Protein 7YIB (pdb70)

Organism: Enterobacter hormaechei subsp. hoffmannii (strain UCI 50) (NCBI:txid1400155)

Sequence (490 aa):
VLANWHGHDYQARYFWIEASRLKNPQQDFVVEVSYEADGPKAFDDVITRYNPPRRSTGPDRIQADYYQIKFHVTQAASFGFEDLIDPAFIGAETFSILERLKQAKGTEPANSAFHLVTTDRIIDEDPLGEIISNVDGSIRLDKLFDGTTDRSRKGKVRKLWRQHLKLSTDQELEQVLSGFHIQQSQPTLEAREKVNTCFQIIGLITCETSSDFRFDGAARALRSQERYRFTREQFTALCEEENWIRSEAPESFRNVALRSFSDGPLDIDALPEHTLSLLSLFEGRFPSPGIEWNDVIKPQVETFLTGIRQTERKVRLYLNTHSSIALAGKCLGHKSGVEIELVQKGRGDSIWSENESQDEPDAVIETETVGTGSDVAVVLSITRNALPKARAYILENQPDIGRIIHVTPANGHGQRSVKNGSHAVAIAEQVSDVVDADLPVEASLHIFSAAPNAVNFYLGQHTDFLGTCVFYEFDFQRQRDGSYLPSFKV

Structure (mmCIF, N/CA/C/O backbone):
data_7YIB
#
_entry.id   7YIB
#
_cell.length_a   150.958
_cell.length_b   70.947
_cell.length_c   56.468
_cell.angle_alpha   90.000
_cell.angle_beta   90.000
_cell.angle_gamma   90.000
#
_symmetry.space_group_name_H-M   'P 21 21 2'
#
loop_
_entity.id
_entity.type
_entity.pdbx_description
1 polymer 'CD-NTase-associated protein 4'
2 non-polymer 'CHLORIDE ION'
3 water water
#
loop_
_atom_site.group_PDB
_atom_site.id
_atom_site.type_symbol
_atom_site.label_atom_id
_atom_site.label_alt_id
_atom_site.label_comp_id
_atom_site.label_asym_id
_atom_site.label_entity_id
_atom_site.label_seq_id
_atom_site.pdbx_PDB_ins_code
_atom_site.Cartn_x
_atom_site.Cartn_y
_atom_site.Cartn_z
_atom_site.occupancy
_atom_site.B_iso_or_equiv
_atom_site.auth_seq_id
_atom_site.auth_comp_id
_atom_site.auth_asym_id
_atom_site.auth_atom_id
_atom_site.pdbx_PDB_model_num
ATOM 1 N N . VAL A 1 6 ? 58.36922 25.95248 -15.61692 1.000 144.57404 5 VAL A N 1
ATOM 2 C CA . VAL A 1 6 ? 58.77460 24.74412 -14.91054 1.000 143.12289 5 VAL A CA 1
ATOM 3 C C . VAL A 1 6 ? 60.07962 24.97147 -14.15517 1.000 134.38974 5 VAL A C 1
ATOM 4 O O . VAL A 1 6 ? 61.16516 24.91708 -14.73497 1.000 136.52351 5 VAL A O 1
ATOM 8 N N . LEU A 1 7 ? 59.96366 25.23022 -12.85789 1.000 122.47553 6 LEU A N 1
ATOM 9 C CA . LEU A 1 7 ? 61.10892 25.46087 -11.99148 1.000 109.13168 6 LEU A CA 1
ATOM 10 C C . LEU A 1 7 ? 61.42064 24.21740 -11.16427 1.000 97.22596 6 LEU A C 1
ATOM 11 O O . LEU A 1 7 ? 60.67780 23.23303 -11.16014 1.000 98.03748 6 LEU A O 1
ATOM 16 N N . ALA A 1 8 ? 62.54481 24.27794 -10.45410 1.000 84.99355 7 ALA A N 1
ATOM 17 C CA . ALA A 1 8 ? 62.96738 23.17889 -9.59743 1.000 76.28840 7 ALA A CA 1
ATOM 18 C C . ALA A 1 8 ? 62.15631 23.18195 -8.30750 1.000 78.82631 7 ALA A C 1
ATOM 19 O O . ALA A 1 8 ? 62.03677 24.21454 -7.64018 1.000 81.08779 7 ALA A O 1
ATOM 21 N N . ASN A 1 9 ? 61.60224 22.02414 -7.95918 1.000 73.03267 8 ASN A N 1
ATOM 22 C CA . ASN A 1 9 ? 60.79629 21.90109 -6.75559 1.000 69.30850 8 ASN A CA 1
ATOM 23 C C . ASN A 1 9 ? 61.67371 21.89227 -5.50765 1.000 62.48641 8 ASN A C 1
ATOM 24 O O . ASN A 1 9 ? 62.87464 21.61180 -5.55612 1.000 55.93007 8 ASN A O 1
ATOM 29 N N . TRP A 1 10 ? 61.05224 22.20629 -4.37456 1.000 57.81451 9 TRP A N 1
ATOM 30 C CA . TRP A 1 10 ? 61.68529 21.94154 -3.09289 1.000 57.39526 9 TRP A CA 1
ATOM 31 C C . TRP A 1 10 ? 61.76516 20.43417 -2.88434 1.000 54.67253 9 TRP A C 1
ATOM 32 O O . TRP A 1 10 ? 60.96249 19.67069 -3.42854 1.000 55.19139 9 TRP A O 1
ATOM 43 N N . HIS A 1 11 ? 62.75375 19.99887 -2.09879 1.000 55.96571 10 HIS A N 1
ATOM 44 C CA . HIS A 1 11 ? 62.88390 18.56781 -1.83908 1.000 55.11921 10 HIS A CA 1
ATOM 45 C C . HIS A 1 11 ? 61.65401 18.01965 -1.12643 1.000 51.23992 10 HIS A C 1
ATOM 46 O O . HIS A 1 11 ? 61.31258 16.84395 -1.29676 1.000 51.52577 10 HIS A O 1
ATOM 53 N N . GLY A 1 12 ? 60.97404 18.85202 -0.33795 1.000 49.79632 11 GLY A N 1
ATOM 54 C CA . GLY A 1 12 ? 59.69892 18.51032 0.25273 1.000 48.45278 11 GLY A CA 1
ATOM 55 C C . GLY A 1 12 ? 58.49606 18.91066 -0.56905 1.000 52.76958 11 GLY A C 1
ATOM 56 O O . GLY A 1 12 ? 57.36027 18.60047 -0.19053 1.000 44.97093 11 GLY A O 1
ATOM 57 N N . HIS A 1 13 ? 58.72077 19.59689 -1.68424 1.000 48.20293 12 HIS A N 1
ATOM 58 C CA . HIS A 1 13 ? 57.70273 19.90483 -2.69582 1.000 52.52665 12 HIS A CA 1
ATOM 59 C C . HIS A 1 13 ? 56.60789 20.77701 -2.06303 1.000 47.65970 12 HIS A C 1
ATOM 60 O O . HIS A 1 13 ? 56.87704 21.59417 -1.16789 1.000 47.70504 12 HIS A O 1
ATOM 67 N N . ASP A 1 14 ? 55.36468 20.60298 -2.52222 1.000 52.11432 13 ASP A N 1
ATOM 68 C CA . ASP A 1 14 ? 54.29636 21.52181 -2.14856 1.000 50.84260 13 ASP A CA 1
ATOM 69 C C . ASP A 1 14 ? 53.93703 21.41437 -0.67442 1.000 48.56692 13 ASP A C 1
ATOM 70 O O . ASP A 1 14 ? 53.53826 22.41343 -0.06868 1.000 50.07547 13 ASP A O 1
ATOM 75 N N . TYR A 1 15 ? 54.07240 20.23005 -0.07524 1.000 42.30818 14 TYR A N 1
ATOM 76 C CA . TYR A 1 15 ? 53.76034 20.10055 1.34481 1.000 42.06523 14 TYR A CA 1
ATOM 77 C C . TYR A 1 15 ? 54.69861 20.95898 2.18519 1.000 38.18165 14 TYR A C 1
ATOM 78 O O . TYR A 1 15 ? 54.25701 21.71665 3.06101 1.000 35.73096 14 TYR A O 1
ATOM 87 N N . GLN A 1 16 ? 56.00405 20.86122 1.91951 1.000 35.30890 15 GLN A N 1
ATOM 88 C CA . GLN A 1 16 ? 56.96884 21.69969 2.62412 1.000 39.71800 15 GLN A CA 1
ATOM 89 C C . GLN A 1 16 ? 56.73239 23.17934 2.33581 1.000 38.96804 15 GLN A C 1
ATOM 90 O O . GLN A 1 16 ? 56.82124 24.01753 3.24368 1.000 39.21447 15 GLN A O 1
ATOM 96 N N . ALA A 1 17 ? 56.42151 23.52213 1.08027 1.000 37.43738 16 ALA A N 1
ATOM 97 C CA . ALA A 1 17 ? 56.19255 24.92789 0.74960 1.000 42.14887 16 ALA A CA 1
ATOM 98 C C . ALA A 1 17 ? 54.99669 25.49378 1.51117 1.000 41.14549 16 ALA A C 1
ATOM 99 O O . ALA A 1 17 ? 55.03689 26.63242 1.99763 1.000 37.35277 16 ALA A O 1
ATOM 101 N N . ARG A 1 18 ? 53.93030 24.70444 1.64386 1.000 38.85560 17 ARG A N 1
ATOM 102 C CA . ARG A 1 18 ? 52.73971 25.17403 2.34441 1.000 39.40477 17 ARG A CA 1
ATOM 103 C C . ARG A 1 18 ? 52.98031 25.26225 3.84525 1.000 36.20451 17 ARG A C 1
ATOM 104 O O . ARG A 1 18 ? 52.49004 26.18973 4.50510 1.000 37.34351 17 ARG A O 1
ATOM 112 N N . TYR A 1 19 ? 53.73156 24.30819 4.40394 1.000 34.63797 18 TYR A N 1
ATOM 113 C CA . TYR A 1 19 ? 54.14678 24.43859 5.79706 1.000 34.08881 18 TYR A CA 1
ATOM 114 C C . TYR A 1 19 ? 54.90637 25.74357 6.01359 1.000 32.07520 18 TYR A C 1
ATOM 115 O O . TYR A 1 19 ? 54.64861 26.47911 6.98234 1.000 31.26763 18 TYR A O 1
ATOM 124 N N . PHE A 1 20 ? 55.83224 26.05870 5.10171 1.000 33.53904 19 PHE A N 1
ATOM 125 C CA . PHE A 1 20 ? 56.58081 27.30525 5.21715 1.000 36.80634 19 PHE A CA 1
ATOM 126 C C . PHE A 1 20 ? 55.66560 28.51736 5.14031 1.000 33.27413 19 PHE A C 1
ATOM 127 O O . PHE A 1 20 ? 55.85885 29.48513 5.87946 1.000 38.65902 19 PHE A O 1
ATOM 135 N N . TRP A 1 21 ? 54.70283 28.51442 4.21519 1.000 31.91402 20 TRP A N 1
ATOM 136 C CA . TRP A 1 21 ? 53.82632 29.67852 4.09781 1.000 33.20487 20 TRP A CA 1
ATOM 137 C C . TRP A 1 21 ? 52.99551 29.86481 5.35800 1.000 36.06381 20 TRP A C 1
ATOM 138 O O . TRP A 1 21 ? 52.77862 30.99755 5.81085 1.000 37.72443 20 TRP A O 1
ATOM 149 N N . ILE A 1 22 ? 52.52493 28.76193 5.94200 1.000 34.20426 21 ILE A N 1
ATOM 150 C CA . ILE A 1 22 ? 51.75675 28.86092 7.17816 1.000 34.06262 21 ILE A CA 1
ATOM 151 C C . ILE A 1 22 ? 52.61106 29.46417 8.28087 1.000 37.55676 21 ILE A C 1
ATOM 152 O O . ILE A 1 22 ? 52.15266 30.32574 9.04070 1.000 37.99972 21 ILE A O 1
ATOM 157 N N . GLU A 1 23 ? 53.86848 29.02863 8.38371 1.000 35.70565 22 GLU A N 1
ATOM 158 C CA . GLU A 1 23 ? 54.74796 29.59726 9.40230 1.000 35.64351 22 GLU A CA 1
ATOM 159 C C . GLU A 1 23 ? 55.09166 31.05620 9.10857 1.000 35.23072 22 GLU A C 1
ATOM 160 O O . GLU A 1 23 ? 55.16950 31.87767 10.02986 1.000 33.51178 22 GLU A O 1
ATOM 166 N N . ALA A 1 24 ? 55.30898 31.39686 7.83698 1.000 35.68074 23 ALA A N 1
ATOM 167 C CA . ALA A 1 24 ? 55.72648 32.74981 7.48406 1.000 35.38360 23 ALA A CA 1
ATOM 168 C C . ALA A 1 24 ? 54.59740 33.75438 7.64436 1.000 37.73157 23 ALA A C 1
ATOM 169 O O . ALA A 1 24 ? 54.86063 34.94747 7.82784 1.000 37.57285 23 ALA A O 1
ATOM 171 N N . SER A 1 25 ? 53.34194 33.30318 7.55755 1.000 30.99932 24 SER A N 1
ATOM 172 C CA . SER A 1 25 ? 52.22814 34.21976 7.77851 1.000 38.53728 24 SER A CA 1
ATOM 173 C C . SER A 1 25 ? 52.29809 34.85065 9.16402 1.000 42.34026 24 SER A C 1
ATOM 174 O O . SER A 1 25 ? 51.80169 35.96577 9.36423 1.000 46.58483 24 SER A O 1
ATOM 177 N N . ARG A 1 26 ? 52.90864 34.15672 10.13068 1.000 36.57510 25 ARG A N 1
ATOM 178 C CA . ARG A 1 26 ? 53.07278 34.72277 11.46591 1.000 34.42375 25 ARG A CA 1
ATOM 179 C C . ARG A 1 26 ? 53.90748 35.99664 11.44849 1.000 42.08571 25 ARG A C 1
ATOM 180 O O . ARG A 1 26 ? 53.77331 36.82513 12.35632 1.000 40.40285 25 ARG A O 1
ATOM 188 N N . LEU A 1 27 ? 54.76953 36.16491 10.44007 1.000 36.54102 26 LEU A N 1
ATOM 189 C CA . LEU A 1 27 ? 55.61244 37.35090 10.34470 1.000 34.52455 26 LEU A CA 1
ATOM 190 C C . LEU A 1 27 ? 54.81364 38.62243 10.09016 1.000 41.12185 26 LEU A C 1
ATOM 191 O O . LEU A 1 27 ? 55.32608 39.71692 10.34581 1.000 39.10595 26 LEU A O 1
ATOM 196 N N . LYS A 1 28 ? 53.58074 38.51025 9.58806 1.000 42.47810 27 LYS A N 1
ATOM 197 C CA . LYS A 1 28 ? 52.71181 39.66661 9.38899 1.000 43.23632 27 LYS A CA 1
ATOM 198 C C . LYS A 1 28 ? 51.45619 39.58120 10.25144 1.000 43.75143 27 LYS A C 1
ATOM 199 O O . LYS A 1 28 ? 50.45922 40.25008 9.96536 1.000 45.06812 27 LYS A O 1
ATOM 205 N N . ASN A 1 29 ? 51.48595 38.76407 11.30334 1.000 43.88092 28 ASN A N 1
ATOM 206 C CA . ASN A 1 29 ? 50.37069 38.65233 12.23053 1.000 40.40298 28 ASN A CA 1
ATOM 207 C C . ASN A 1 29 ? 50.62279 39.56357 13.41938 1.000 43.48106 28 ASN A C 1
ATOM 208 O O . ASN A 1 29 ? 51.58627 39.33260 14.16688 1.000 46.66602 28 ASN A O 1
ATOM 213 N N . PRO A 1 30 ? 49.80908 40.59979 13.63414 1.000 46.85634 29 PRO A N 1
ATOM 214 C CA . PRO A 1 30 ? 50.05845 41.50369 14.76845 1.000 50.00450 29 PRO A CA 1
ATOM 215 C C . PRO A 1 30 ? 49.93702 40.83445 16.12446 1.000 52.64727 29 PRO A C 1
ATOM 216 O O . PRO A 1 30 ? 50.52788 41.32660 17.09279 1.000 54.27114 29 PRO A O 1
ATOM 220 N N . GLN A 1 31 ? 49.20008 39.73206 16.23207 1.000 48.75208 30 GLN A N 1
ATOM 221 C CA . GLN A 1 31 ? 49.02141 39.04724 17.50360 1.000 45.56236 30 GLN A CA 1
ATOM 222 C C . GLN A 1 31 ? 50.07587 37.97420 17.74242 1.000 49.65062 30 GLN A C 1
ATOM 223 O O . GLN A 1 31 ? 49.98227 37.23590 18.72793 1.000 53.73409 30 GLN A O 1
ATOM 229 N N . GLN A 1 32 ? 51.06978 37.87443 16.86331 1.000 44.53330 31 GLN A N 1
ATOM 230 C CA . GLN A 1 32 ? 52.23423 37.01497 17.06012 1.000 44.64402 31 GLN A CA 1
ATOM 231 C C . GLN A 1 32 ? 53.49979 37.77992 16.68364 1.000 45.05519 31 GLN A C 1
ATOM 232 O O . GLN A 1 32 ? 54.30912 37.33723 15.86723 1.000 41.02012 31 GLN A O 1
ATOM 238 N N . ASP A 1 33 ? 53.68054 38.95195 17.29608 1.000 38.19486 32 ASP A N 1
ATOM 239 C CA . ASP A 1 33 ? 54.80195 39.82557 16.97169 1.000 39.49639 32 ASP A CA 1
ATOM 240 C C . ASP A 1 33 ? 56.13838 39.27841 17.45155 1.000 42.06109 32 ASP A C 1
ATOM 241 O O . ASP A 1 33 ? 57.18202 39.78451 17.02708 1.000 48.31250 32 ASP A O 1
ATOM 246 N N . PHE A 1 34 ? 56.13400 38.26848 18.32075 1.000 43.41303 33 PHE A N 1
ATOM 247 C CA . PHE A 1 34 ? 57.36599 37.66400 18.80712 1.000 40.55374 33 PHE A CA 1
ATOM 248 C C . PHE A 1 34 ? 57.99585 36.70269 17.80798 1.000 44.26097 33 PHE A C 1
ATOM 249 O O . PHE A 1 34 ? 59.11435 36.23841 18.04595 1.000 41.31926 33 PHE A O 1
ATOM 257 N N . VAL A 1 35 ? 57.31619 36.39215 16.70763 1.000 39.32130 34 VAL A N 1
ATOM 258 C CA . VAL A 1 35 ? 57.90156 35.58534 15.64103 1.000 40.52133 34 VAL A CA 1
ATOM 259 C C . VAL A 1 35 ? 58.75725 36.51797 14.79142 1.000 41.80047 34 VAL A C 1
ATOM 260 O O . VAL A 1 35 ? 58.23341 37.40572 14.11597 1.000 39.72039 34 VAL A O 1
ATOM 264 N N . VAL A 1 36 ? 60.07424 36.32120 14.81887 1.000 40.55390 35 VAL A N 1
ATOM 265 C CA . VAL A 1 36 ? 60.99323 37.28817 14.23388 1.000 45.14601 35 VAL A CA 1
ATOM 266 C C . VAL A 1 36 ? 61.64661 36.80303 12.94729 1.000 39.82252 35 VAL A C 1
ATOM 267 O O . VAL A 1 36 ? 62.15075 37.63906 12.18129 1.000 44.98834 35 VAL A O 1
ATOM 271 N N . GLU A 1 37 ? 61.65444 35.50138 12.67440 1.000 36.40711 36 GLU A N 1
ATOM 272 C CA . GLU A 1 37 ? 62.23948 35.02626 11.43007 1.000 40.60872 36 GLU A CA 1
ATOM 273 C C . GLU A 1 37 ? 61.70503 33.64078 11.11200 1.000 40.25447 36 GLU A C 1
ATOM 274 O O . GLU A 1 37 ? 61.50529 32.82205 12.01285 1.000 43.08786 36 GLU A O 1
ATOM 280 N N . VAL A 1 38 ? 61.47710 33.39305 9.82576 1.000 38.93903 37 VAL A N 1
ATOM 281 C CA . VAL A 1 38 ? 61.09516 32.07576 9.33165 1.000 34.69844 37 VAL A CA 1
ATOM 282 C C . VAL A 1 38 ? 61.95622 31.75691 8.11825 1.000 39.37841 37 VAL A C 1
ATOM 283 O O . VAL A 1 38 ? 62.14765 32.60648 7.24153 1.000 42.87467 37 VAL A O 1
ATOM 287 N N . SER A 1 39 ? 62.48151 30.53461 8.06917 1.000 37.38032 38 SER A N 1
ATOM 288 C CA . SER A 1 39 ? 63.36117 30.12518 6.98558 1.000 43.20917 38 SER A CA 1
ATOM 289 C C . SER A 1 39 ? 63.00165 28.71738 6.53571 1.000 41.07862 38 SER A C 1
ATOM 290 O O . SER A 1 39 ? 62.31925 27.96943 7.23985 1.000 42.92823 38 SER A O 1
ATOM 293 N N . TYR A 1 40 ? 63.47605 28.36396 5.34406 1.000 43.41515 39 TYR A N 1
ATOM 294 C CA . TYR A 1 40 ? 63.27706 27.03155 4.79655 1.000 42.31859 39 TYR A CA 1
ATOM 295 C C . TYR A 1 40 ? 64.56739 26.56525 4.14167 1.000 44.75302 39 TYR A C 1
ATOM 296 O O . TYR A 1 40 ? 65.40148 27.37142 3.72319 1.000 47.97591 39 TYR A O 1
ATOM 305 N N . GLU A 1 41 ? 64.71671 25.24591 4.05262 1.000 43.90507 40 GLU A N 1
ATOM 306 C CA . GLU A 1 41 ? 65.84427 24.60783 3.37583 1.000 45.56485 40 GLU A CA 1
ATOM 307 C C . GLU A 1 41 ? 65.27768 23.70949 2.27878 1.000 47.26366 40 GLU A C 1
ATOM 308 O O . GLU A 1 41 ? 64.80339 22.60261 2.55482 1.000 49.10793 40 GLU A O 1
ATOM 314 N N . ALA A 1 42 ? 65.32161 24.18600 1.03522 1.000 45.43927 41 ALA A N 1
ATOM 315 C CA . ALA A 1 42 ? 64.76883 23.44450 -0.08994 1.000 51.54349 41 ALA A CA 1
ATOM 316 C C . ALA A 1 42 ? 65.74989 22.44765 -0.69092 1.000 50.91646 41 ALA A C 1
ATOM 317 O O . ALA A 1 42 ? 65.34247 21.62552 -1.51881 1.000 52.41543 41 ALA A O 1
ATOM 319 N N . ASP A 1 43 ? 67.01752 22.49135 -0.29461 1.000 53.36168 42 ASP A N 1
ATOM 320 C CA . ASP A 1 43 ? 68.02864 21.56097 -0.78373 1.000 65.14168 42 ASP A CA 1
ATOM 321 C C . ASP A 1 43 ? 68.38895 20.58801 0.33440 1.000 65.00231 42 ASP A C 1
ATOM 322 O O . ASP A 1 43 ? 69.47179 20.64231 0.92006 1.000 68.08012 42 ASP A O 1
ATOM 327 N N . GLY A 1 44 ? 67.46417 19.67898 0.62403 1.000 60.24272 43 GLY A N 1
ATOM 328 C CA . GLY A 1 44 ? 67.64742 18.75352 1.71292 1.000 58.15482 43 GLY A CA 1
ATOM 329 C C . GLY A 1 44 ? 67.32985 17.31770 1.34999 1.000 55.85494 43 GLY A C 1
ATOM 330 O O . GLY A 1 44 ? 67.35563 16.92597 0.17882 1.000 57.60137 43 GLY A O 1
ATOM 331 N N . PRO A 1 45 ? 67.01700 16.49455 2.36478 1.000 58.97461 44 PRO A N 1
ATOM 332 C CA . PRO A 1 45 ? 66.90267 16.92166 3.76557 1.000 51.78884 44 PRO A CA 1
ATOM 333 C C . PRO A 1 45 ? 68.25665 17.11604 4.44626 1.000 49.11870 44 PRO A C 1
ATOM 334 O O . PRO A 1 45 ? 69.20963 16.40718 4.12230 1.000 51.88095 44 PRO A O 1
ATOM 338 N N . LYS A 1 46 ? 68.33604 18.06728 5.36414 1.000 43.96337 45 LYS A N 1
ATOM 339 C CA . LYS A 1 46 ? 69.49429 18.22565 6.23880 1.000 51.72735 45 LYS A CA 1
ATOM 340 C C . LYS A 1 46 ? 69.07936 17.86458 7.66587 1.000 59.26775 45 LYS A C 1
ATOM 341 O O . LYS A 1 46 ? 68.45628 16.81339 7.85101 1.000 59.00915 45 LYS A O 1
ATOM 347 N N . ALA A 1 47 ? 69.38410 18.68326 8.66747 1.000 53.62719 46 ALA A N 1
ATOM 348 C CA . ALA A 1 47 ? 69.15422 18.36274 10.07512 1.000 47.74984 46 ALA A CA 1
ATOM 349 C C . ALA A 1 47 ? 68.10545 19.32782 10.62555 1.000 44.82628 46 ALA A C 1
ATOM 350 O O . ALA A 1 47 ? 68.43790 20.39007 11.15074 1.000 46.33281 46 ALA A O 1
ATOM 352 N N . PHE A 1 48 ? 66.83428 18.93944 10.50788 1.000 37.93964 47 PHE A N 1
ATOM 353 C CA . PHE A 1 48 ? 65.72086 19.65549 11.13583 1.000 31.99772 47 PHE A CA 1
ATOM 354 C C . PHE A 1 48 ? 65.69264 21.13534 10.75351 1.000 41.35223 47 PHE A C 1
ATOM 355 O O . PHE A 1 48 ? 65.46338 22.00937 11.59078 1.000 39.36229 47 PHE A O 1
ATOM 363 N N . ASP A 1 49 ? 65.93383 21.42886 9.47282 1.000 37.16181 48 ASP A N 1
ATOM 364 C CA . ASP A 1 49 ? 65.88337 22.80891 8.99936 1.000 39.09502 48 ASP A CA 1
ATOM 365 C C . ASP A 1 49 ? 64.95246 22.97710 7.80234 1.000 37.44987 48 ASP A C 1
ATOM 366 O O . ASP A 1 49 ? 65.02761 24.00002 7.11528 1.000 43.71450 48 ASP A O 1
ATOM 371 N N . ASP A 1 50 ? 64.09028 21.99072 7.53062 1.000 39.40155 49 ASP A N 1
ATOM 372 C CA . ASP A 1 50 ? 63.11004 22.12697 6.45590 1.000 42.56251 49 ASP A CA 1
ATOM 373 C C . ASP A 1 50 ? 62.32218 23.42115 6.60674 1.000 38.74989 49 ASP A C 1
ATOM 374 O O . ASP A 1 50 ? 62.13255 24.16664 5.64058 1.000 34.37034 49 ASP A O 1
ATOM 379 N N . VAL A 1 51 ? 61.84106 23.68887 7.81693 1.000 40.94370 50 VAL A N 1
ATOM 380 C CA . VAL A 1 51 ? 61.32246 24.99282 8.20817 1.000 33.07460 50 VAL A CA 1
ATOM 381 C C . VAL A 1 51 ? 61.88185 25.29939 9.59012 1.000 37.79230 50 VAL A C 1
ATOM 382 O O . VAL A 1 51 ? 62.00613 24.40497 10.43210 1.000 35.88021 50 VAL A O 1
ATOM 386 N N . ILE A 1 52 ? 62.25201 26.55420 9.81894 1.000 32.37998 51 ILE A N 1
ATOM 387 C CA . ILE A 1 52 ? 62.67018 27.01377 11.13639 1.000 33.29050 51 ILE A CA 1
ATOM 388 C C . ILE A 1 52 ? 61.89234 28.27716 11.46187 1.000 34.71150 51 ILE A C 1
ATOM 389 O O . ILE A 1 52 ? 61.86159 29.21462 10.65750 1.000 36.97122 51 ILE A O 1
ATOM 394 N N . THR A 1 53 ? 61.26370 28.30155 12.63210 1.000 33.85796 52 THR A N 1
ATOM 395 C CA . THR A 1 53 ? 60.57169 29.48579 13.12202 1.000 38.93049 52 THR A CA 1
ATOM 396 C C . THR A 1 53 ? 61.28564 29.97642 14.37241 1.000 37.15784 52 THR A C 1
ATOM 397 O O . THR A 1 53 ? 61.39488 29.23639 15.35481 1.000 37.07706 52 THR A O 1
ATOM 401 N N . ARG A 1 54 ? 61.75779 31.22076 14.33812 1.000 34.71872 53 ARG A N 1
ATOM 402 C CA . ARG A 1 54 ? 62.52753 31.80466 15.42793 1.000 33.75976 53 ARG A CA 1
ATOM 403 C C . ARG A 1 54 ? 61.70914 32.86948 16.14848 1.000 37.16397 53 ARG A C 1
ATOM 404 O O . ARG A 1 54 ? 60.95304 33.62161 15.52292 1.000 35.34441 53 ARG A O 1
ATOM 412 N N . TYR A 1 55 ? 61.88309 32.94163 17.46605 1.000 38.19749 54 TYR A N 1
ATOM 413 C CA . TYR A 1 55 ? 61.08765 33.80651 18.32537 1.000 39.26293 54 TYR A CA 1
ATOM 414 C C . TYR A 1 55 ? 61.97324 34.78560 19.08340 1.000 44.27553 54 TYR A C 1
ATOM 415 O O . TYR A 1 55 ? 63.05414 34.42349 19.55799 1.000 48.52372 54 TYR A O 1
ATOM 424 N N . ASN A 1 56 ? 61.50625 36.02893 19.19162 1.000 45.08329 55 ASN A N 1
ATOM 425 C CA . ASN A 1 56 ? 62.12679 37.02520 20.05537 1.000 51.91649 55 ASN A CA 1
ATOM 426 C C . ASN A 1 56 ? 61.06428 38.00795 20.53783 1.000 49.67847 55 ASN A C 1
ATOM 427 O O . ASN A 1 56 ? 60.53518 38.78842 19.73586 1.000 54.65080 55 ASN A O 1
ATOM 432 N N . PRO A 1 57 ? 60.70502 37.99787 21.83446 1.000 49.99424 56 PRO A N 1
ATOM 433 C CA . PRO A 1 57 ? 61.25180 37.15354 22.90656 1.000 44.98125 56 PRO A CA 1
ATOM 434 C C . PRO A 1 57 ? 60.95650 35.66764 22.69713 1.000 47.18304 56 PRO A C 1
ATOM 435 O O . PRO A 1 57 ? 60.00458 35.34303 21.98606 1.000 42.74201 56 PRO A O 1
ATOM 439 N N . PRO A 1 58 ? 61.77701 34.79242 23.27905 1.000 45.70871 57 PRO A N 1
ATOM 440 C CA . PRO A 1 58 ? 61.52557 33.35197 23.15342 1.000 38.06808 57 PRO A CA 1
ATOM 441 C C . PRO A 1 58 ? 60.09526 33.01616 23.55247 1.000 42.66734 57 PRO A C 1
ATOM 442 O O . PRO A 1 58 ? 59.52520 33.62682 24.45898 1.000 41.48808 57 PRO A O 1
ATOM 446 N N . ARG A 1 59 ? 59.50478 32.05185 22.85064 1.000 41.52863 58 ARG A N 1
ATOM 447 C CA . ARG A 1 59 ? 58.08145 31.79215 23.01453 1.000 46.55142 58 ARG A CA 1
ATOM 448 C C . ARG A 1 59 ? 57.79753 31.07936 24.33069 1.000 52.57270 58 ARG A C 1
ATOM 449 O O . ARG A 1 59 ? 58.64485 30.36787 24.88008 1.000 50.88058 58 ARG A O 1
ATOM 457 N N . ARG A 1 60 ? 56.58768 31.29806 24.84065 1.000 47.72514 59 ARG A N 1
ATOM 458 C CA . ARG A 1 60 ? 56.11708 30.57809 26.01415 1.000 49.86678 59 ARG A CA 1
ATOM 459 C C . ARG A 1 60 ? 56.16875 29.07590 25.76528 1.000 46.10824 59 ARG A C 1
ATOM 460 O O . ARG A 1 60 ? 56.00010 28.60294 24.63848 1.000 45.03500 59 ARG A O 1
ATOM 468 N N . SER A 1 61 ? 56.40341 28.31959 26.83313 1.000 48.34667 60 SER A N 1
ATOM 469 C CA . SER A 1 61 ? 56.56622 26.88018 26.70803 1.000 53.15768 60 SER A CA 1
ATOM 470 C C . SER A 1 61 ? 56.01473 26.19541 27.94739 1.000 60.67992 60 SER A C 1
ATOM 471 O O . SER A 1 61 ? 55.99682 26.77116 29.03850 1.000 67.43458 60 SER A O 1
ATOM 474 N N . THR A 1 62 ? 55.56093 24.95399 27.76223 1.000 64.65942 61 THR A N 1
ATOM 475 C CA . THR A 1 62 ? 55.13851 24.14449 28.89870 1.000 72.29300 61 THR A CA 1
ATOM 476 C C . THR A 1 62 ? 56.32413 23.75255 29.77001 1.000 71.24618 61 THR A C 1
ATOM 477 O O . THR A 1 62 ? 56.15936 23.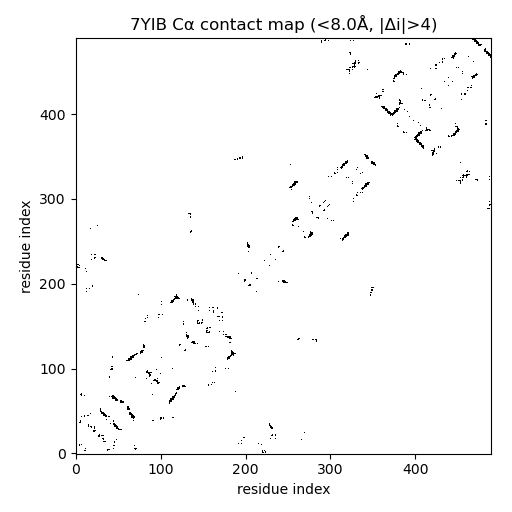51260 30.97190 1.000 72.54763 61 THR A O 1
ATOM 481 N N . GLY A 1 63 ? 57.51821 23.68696 29.18680 1.000 68.23176 62 GLY A N 1
ATOM 482 C CA . GLY A 1 63 ? 58.70554 23.30593 29.91010 1.000 63.31249 62 GLY A CA 1
ATOM 483 C C . GLY A 1 63 ? 59.25077 24.42809 30.76811 1.000 68.82581 62 GLY A C 1
ATOM 484 O O . GLY A 1 63 ? 58.60038 25.45609 30.98496 1.000 66.15817 62 GLY A O 1
ATOM 485 N N . PRO A 1 64 ? 60.47393 24.24741 31.27494 1.000 81.49666 63 PRO A N 1
ATOM 486 C CA . PRO A 1 64 ? 61.04651 25.25033 32.18334 1.000 84.80138 63 PRO A CA 1
ATOM 487 C C . PRO A 1 64 ? 61.66828 26.44598 31.48331 1.000 87.47480 63 PRO A C 1
ATOM 488 O O . PRO A 1 64 ? 61.85455 27.48513 32.13085 1.000 94.32355 63 PRO A O 1
ATOM 492 N N . ASP A 1 65 ? 61.99710 26.34076 30.19841 1.000 84.06725 64 ASP A N 1
ATOM 493 C CA . ASP A 1 65 ? 62.71610 27.38588 29.48501 1.000 77.96259 64 ASP A CA 1
ATOM 494 C C . ASP A 1 65 ? 61.91128 27.87135 28.28791 1.000 64.51720 64 ASP A C 1
ATOM 495 O O . ASP A 1 65 ? 61.29802 27.07167 27.57362 1.000 58.11147 64 ASP A O 1
ATOM 500 N N . ARG A 1 66 ? 61.91376 29.18573 28.07697 1.000 58.71026 65 ARG A N 1
ATOM 501 C CA . ARG A 1 66 ? 61.29157 29.75056 26.88837 1.000 47.41579 65 ARG A CA 1
ATOM 502 C C . ARG A 1 66 ? 62.08752 29.36519 25.64647 1.000 44.65485 65 ARG A C 1
ATOM 503 O O . ARG A 1 66 ? 63.32134 29.32714 25.66509 1.000 50.64556 65 ARG A O 1
ATOM 511 N N . ILE A 1 67 ? 61.37078 29.08580 24.56035 1.000 43.97177 66 ILE A N 1
ATOM 512 C CA . ILE A 1 67 ? 61.93566 28.44904 23.37456 1.000 43.00911 66 ILE A CA 1
ATOM 513 C C . ILE A 1 67 ? 62.28301 29.50830 22.33830 1.000 44.54373 66 ILE A C 1
ATOM 514 O O . ILE A 1 67 ? 61.42533 30.30886 21.94241 1.000 38.48692 66 ILE A O 1
ATOM 519 N N . GLN A 1 68 ? 63.54066 29.50674 21.88766 1.000 39.51238 67 GLN A N 1
ATOM 520 C CA . GLN A 1 68 ? 63.98364 30.49200 20.90943 1.000 42.93625 67 GLN A CA 1
ATOM 521 C C . GLN A 1 68 ? 63.67914 30.08059 19.47489 1.000 40.32183 67 GLN A C 1
ATOM 522 O O . GLN A 1 68 ? 63.69452 30.94244 18.58929 1.000 40.91819 67 GLN A O 1
ATOM 528 N N . ALA A 1 69 ? 63.38733 28.80389 19.22344 1.000 32.21794 68 ALA A N 1
ATOM 529 C CA . ALA A 1 69 ? 63.08182 28.38770 17.86085 1.000 29.96110 68 ALA A CA 1
ATOM 530 C C . ALA A 1 69 ? 62.48915 26.98508 17.84141 1.000 35.87396 68 ALA A C 1
ATOM 531 O O . ALA A 1 69 ? 62.85664 26.11610 18.64575 1.000 38.38950 68 ALA A O 1
ATOM 533 N N . ASP A 1 70 ? 61.57620 26.78790 16.89330 1.000 32.45955 69 ASP A N 1
ATOM 534 C CA . ASP A 1 70 ? 61.05398 25.48068 16.52135 1.000 30.02898 69 ASP A CA 1
ATOM 535 C C . ASP A 1 70 ? 61.66880 25.08108 15.18576 1.000 32.09286 69 ASP A C 1
ATOM 536 O O . ASP A 1 70 ? 61.60691 25.84516 14.21289 1.000 35.13349 69 ASP A O 1
ATOM 541 N N . TYR A 1 71 ? 62.26261 23.89178 15.14889 1.000 32.37048 70 TYR A N 1
ATOM 542 C CA . TYR A 1 71 ? 62.93217 23.34274 13.97765 1.000 35.90627 70 TYR A CA 1
ATOM 543 C C . TYR A 1 71 ? 62.12425 22.15476 13.48327 1.000 35.32420 70 TYR A C 1
ATOM 544 O O . TYR A 1 71 ? 61.82062 21.25529 14.26759 1.000 36.25459 70 TYR A O 1
ATOM 553 N N . TYR A 1 72 ? 61.78548 22.13812 12.19862 1.000 33.00005 71 TYR A N 1
ATOM 554 C CA . TYR A 1 72 ? 60.91623 21.11316 11.64213 1.000 35.09875 71 TYR A CA 1
ATOM 555 C C . TYR A 1 72 ? 61.66941 20.25709 10.63328 1.000 35.17117 71 TYR A C 1
ATOM 556 O O . TYR A 1 72 ? 62.33789 20.78326 9.73795 1.000 35.88301 71 TYR A O 1
ATOM 565 N N . GLN A 1 73 ? 61.55542 18.93927 10.78887 1.000 36.71743 72 GLN A N 1
ATOM 566 C CA . GLN A 1 73 ? 61.98389 17.95661 9.80128 1.000 37.81423 72 GLN A CA 1
ATOM 567 C C . GLN A 1 73 ? 60.71546 17.31769 9.25238 1.000 43.52302 72 GLN A C 1
ATOM 568 O O . GLN A 1 73 ? 60.01780 16.59808 9.97194 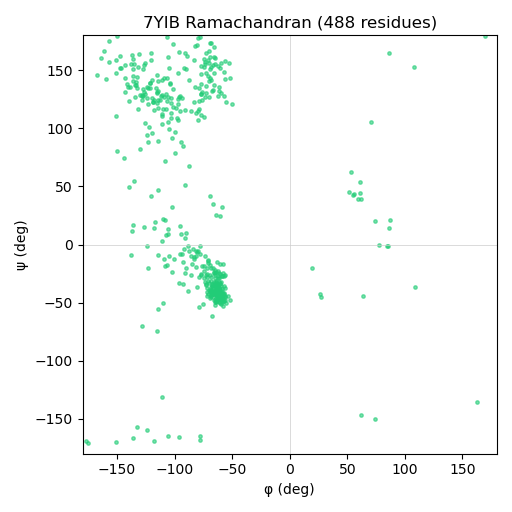1.000 36.26594 72 GLN A O 1
ATOM 574 N N . ILE A 1 74 ? 60.41769 17.57735 7.98710 1.000 42.31014 73 ILE A N 1
ATOM 575 C CA . ILE A 1 74 ? 59.14648 17.19727 7.38391 1.000 42.91065 73 ILE A CA 1
ATOM 576 C C . ILE A 1 74 ? 59.38563 15.96869 6.51583 1.000 50.73025 73 ILE A C 1
ATOM 577 O O . ILE A 1 74 ? 60.08346 16.04068 5.49866 1.000 52.15098 73 ILE A O 1
ATOM 582 N N . LYS A 1 75 ? 58.80793 14.83661 6.91461 1.000 49.85846 74 LYS A N 1
ATOM 583 C CA . LYS A 1 75 ? 58.92814 13.61765 6.12552 1.000 49.64788 74 LYS A CA 1
ATOM 584 C C . LYS A 1 75 ? 58.20354 13.79093 4.79763 1.000 56.15376 74 LYS A C 1
ATOM 585 O O . LYS A 1 75 ? 57.06783 14.27502 4.76077 1.000 51.37747 74 LYS A O 1
ATOM 591 N N . PHE A 1 76 ? 58.87427 13.40817 3.70972 1.000 57.48992 75 PHE A N 1
ATOM 592 C CA . PHE A 1 76 ? 58.36175 13.61755 2.35950 1.000 60.35908 75 PHE A CA 1
ATOM 593 C C . PHE A 1 76 ? 56.92892 13.12315 2.23420 1.000 57.01933 75 PHE A C 1
ATOM 594 O O . PHE A 1 76 ? 56.64534 11.94225 2.45576 1.000 61.43658 75 PHE A O 1
ATOM 602 N N . HIS A 1 77 ? 56.02819 14.03239 1.87079 1.000 54.80097 76 HIS A N 1
ATOM 603 C CA . HIS A 1 77 ? 54.60644 13.72196 1.89674 1.000 53.86855 76 HIS A CA 1
ATOM 604 C C . HIS A 1 77 ? 54.22030 12.78230 0.76281 1.000 59.11107 76 HIS A C 1
ATOM 605 O O . HIS A 1 77 ? 54.54893 13.02085 -0.40365 1.000 62.82583 76 HIS A O 1
ATOM 612 N N . VAL A 1 78 ? 53.51135 11.71566 1.11657 1.000 61.77018 77 VAL A N 1
ATOM 613 C CA . VAL A 1 78 ? 52.90937 10.79209 0.16606 1.000 66.65664 77 VAL A CA 1
ATOM 614 C C . VAL A 1 78 ? 51.42033 10.73291 0.47434 1.000 66.56791 77 VAL A C 1
ATOM 615 O O . VAL A 1 78 ? 51.02892 10.65775 1.64449 1.000 59.53687 77 VAL A O 1
ATOM 619 N N . THR A 1 79 ? 50.59196 10.78871 -0.57363 1.000 72.31504 78 THR A N 1
ATOM 620 C CA . THR A 1 79 ? 49.14460 10.86517 -0.37878 1.000 78.47090 78 THR A CA 1
ATOM 621 C C . THR A 1 79 ? 48.63378 9.70673 0.47161 1.000 77.56088 78 THR A C 1
ATOM 622 O O . THR A 1 79 ? 47.87263 9.91021 1.42460 1.000 69.48437 78 THR A O 1
ATOM 626 N N . GLN A 1 80 ? 49.04542 8.48396 0.14951 1.000 81.24189 79 GLN A N 1
ATOM 627 C CA . GLN A 1 80 ? 48.65850 7.32831 0.94873 1.000 87.75944 79 GLN A CA 1
ATOM 628 C C . GLN A 1 80 ? 49.54130 7.25359 2.18887 1.000 83.50571 79 GLN A C 1
ATOM 629 O O . GLN A 1 80 ? 50.75618 7.05141 2.08385 1.000 87.68899 79 GLN A O 1
ATOM 635 N N . ALA A 1 81 ? 48.92973 7.41485 3.35951 1.000 78.07163 80 ALA A N 1
ATOM 636 C CA . ALA A 1 81 ? 49.67008 7.44036 4.61260 1.000 82.14542 80 ALA A CA 1
ATOM 637 C C . ALA A 1 81 ? 49.96410 6.02404 5.08988 1.000 83.93698 80 ALA A C 1
ATOM 638 O O . ALA A 1 81 ? 49.09448 5.14893 5.06106 1.000 85.46796 80 ALA A O 1
ATOM 640 N N . ALA A 1 82 ? 51.20198 5.80187 5.52705 1.000 79.40641 81 ALA A N 1
ATOM 641 C CA . ALA A 1 82 ? 51.63867 4.51594 6.03601 1.000 76.51064 81 ALA A CA 1
ATOM 642 C C . ALA A 1 82 ? 51.76000 4.56839 7.56205 1.000 69.40013 81 ALA A C 1
ATOM 643 O O . ALA A 1 82 ? 51.23546 5.48565 8.21060 1.000 70.53808 81 ALA A O 1
ATOM 645 N N . SER A 1 83 ? 52.44553 3.58090 8.13229 1.000 55.85440 82 SER A N 1
ATOM 646 C CA . SER A 1 83 ? 52.66021 3.49017 9.56753 1.000 55.97937 82 SER A CA 1
ATOM 647 C C . SER A 1 83 ? 54.15061 3.36945 9.85029 1.000 48.91469 82 SER A C 1
ATOM 648 O O . SER A 1 83 ? 54.93157 2.93103 9.00124 1.000 52.80891 82 SER A O 1
ATOM 651 N N . PHE A 1 84 ? 54.54019 3.76941 11.05931 1.000 41.47919 83 PHE A N 1
ATOM 652 C 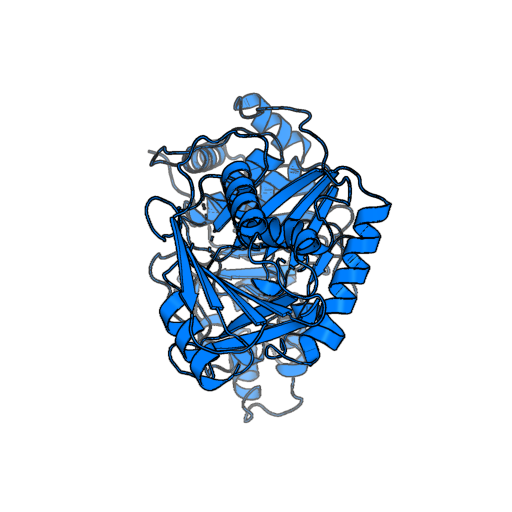CA . PHE A 1 84 ? 55.92766 3.64683 11.47732 1.000 42.20036 83 PHE A CA 1
ATOM 653 C C . PHE A 1 84 ? 55.98105 3.39359 12.97696 1.000 39.15503 83 PHE A C 1
ATOM 654 O O . PHE A 1 84 ? 55.01786 3.64148 13.70602 1.000 39.01892 83 PHE A O 1
ATOM 662 N N . GLY A 1 85 ? 57.13098 2.90045 13.42857 1.000 37.62877 84 GLY A N 1
ATOM 663 C CA . GLY A 1 85 ? 57.35681 2.62680 14.83544 1.000 37.72787 84 GLY A CA 1
ATOM 664 C C . GLY A 1 85 ? 58.72226 3.09431 15.29355 1.000 43.46291 84 GLY A C 1
ATOM 665 O O . GLY A 1 85 ? 59.37975 3.86214 14.58372 1.000 39.64658 84 GLY A O 1
ATOM 666 N N . PHE A 1 86 ? 59.16318 2.65390 16.47600 1.000 37.53684 85 PHE A N 1
ATOM 667 C CA . PHE A 1 86 ? 60.43145 3.15238 17.00087 1.000 37.62713 85 PHE A CA 1
ATOM 668 C C . PHE A 1 86 ? 61.60131 2.71285 16.12736 1.000 38.60156 85 PHE A C 1
ATOM 669 O O . PHE A 1 86 ? 62.53904 3.48850 15.89886 1.000 37.35135 85 PHE A O 1
ATOM 677 N N . GLU A 1 87 ? 61.53112 1.49827 15.57705 1.000 35.80453 86 GLU A N 1
ATOM 678 C CA . GLU A 1 87 ? 62.60773 0.99262 14.72945 1.000 41.68102 86 GLU A CA 1
ATOM 679 C C . GLU A 1 87 ? 62.82255 1.85816 13.49327 1.000 44.01744 86 GLU A C 1
ATOM 680 O O . GLU A 1 87 ? 63.92705 1.88241 12.93894 1.000 44.08314 86 GLU A O 1
ATOM 686 N N . ASP A 1 88 ? 61.78896 2.57073 13.04279 1.000 41.90201 87 ASP A N 1
ATOM 687 C CA . ASP A 1 88 ? 61.94143 3.43286 11.87729 1.000 44.51179 87 ASP A CA 1
ATOM 688 C C . ASP A 1 88 ? 62.76668 4.68100 12.16756 1.000 47.29103 87 ASP A C 1
ATOM 689 O O . ASP A 1 88 ? 63.27959 5.29765 11.22672 1.000 38.90421 87 ASP A O 1
ATOM 694 N N . LEU A 1 89 ? 62.90982 5.07460 13.43495 1.000 38.00519 88 LEU A N 1
ATOM 695 C CA . LEU A 1 89 ? 63.62634 6.31643 13.70701 1.000 37.83446 88 LEU A CA 1
ATOM 696 C C . LEU A 1 89 ? 65.13545 6.19030 13.51404 1.000 45.61079 88 LEU A C 1
ATOM 697 O O . LEU A 1 89 ? 65.83136 7.21196 13.53094 1.000 43.33672 88 LEU A O 1
ATOM 702 N N . ILE A 1 90 ? 65.65792 4.97938 13.32816 1.000 35.36090 89 ILE A N 1
ATOM 703 C CA . ILE A 1 90 ? 67.07987 4.76734 13.08603 1.000 39.68923 89 ILE A CA 1
ATOM 704 C C . ILE A 1 90 ? 67.35879 4.41639 11.62935 1.000 47.64907 89 ILE A C 1
ATOM 705 O O . ILE A 1 90 ? 68.48960 4.05407 11.28873 1.000 44.00306 89 ILE A O 1
ATOM 710 N N . ASP A 1 91 ? 66.35859 4.52245 10.75660 1.000 48.43692 90 ASP A N 1
ATOM 711 C CA . ASP A 1 91 ? 66.48879 4.11381 9.36436 1.000 56.28141 90 ASP A CA 1
ATOM 712 C C . ASP A 1 91 ? 66.54927 5.33971 8.46516 1.000 52.35492 90 ASP A C 1
ATOM 713 O O . ASP A 1 91 ? 65.57453 6.10540 8.41433 1.000 48.91019 90 ASP A O 1
ATOM 718 N N . PRO A 1 92 ? 67.66136 5.57220 7.75487 1.000 47.16464 91 PRO A N 1
ATOM 719 C CA . PRO A 1 92 ? 67.72589 6.74427 6.86145 1.000 42.71336 91 PRO A CA 1
ATOM 720 C C . PRO A 1 92 ? 66.66279 6.74940 5.77499 1.000 52.91095 91 PRO A C 1
ATOM 721 O O . PRO A 1 92 ? 66.15267 7.82094 5.42244 1.000 57.07963 91 PRO A O 1
ATOM 725 N N . ALA A 1 93 ? 66.30632 5.57880 5.23775 1.000 48.76431 92 ALA A N 1
ATOM 726 C CA . ALA A 1 93 ? 65.28775 5.52039 4.19235 1.000 54.53087 92 ALA A CA 1
ATOM 727 C C . ALA A 1 93 ? 63.95566 6.09438 4.66151 1.000 53.55617 92 ALA A C 1
ATOM 728 O O . ALA A 1 93 ? 63.16922 6.58653 3.84316 1.000 54.43835 92 ALA A O 1
ATOM 730 N N . PHE A 1 94 ? 63.68508 6.03906 5.96843 1.000 45.21676 93 PHE A N 1
ATOM 731 C CA . PHE A 1 94 ? 62.44833 6.59911 6.50342 1.000 43.51951 93 PHE A CA 1
ATOM 732 C C . PHE A 1 94 ? 62.36091 8.10287 6.26798 1.000 49.01965 93 PHE A C 1
ATOM 733 O O . PHE A 1 94 ? 61.25717 8.65219 6.16981 1.000 50.72770 93 PHE A O 1
ATOM 741 N N . ILE A 1 95 ? 63.49990 8.78134 6.16445 1.000 52.06366 94 ILE A N 1
ATOM 742 C CA . ILE A 1 95 ? 63.52868 10.20245 5.84926 1.000 58.19794 94 ILE A CA 1
ATOM 743 C C . ILE A 1 95 ? 64.03712 10.43374 4.42290 1.000 63.20561 94 ILE A C 1
ATOM 744 O O . ILE A 1 95 ? 64.47909 11.53002 4.08102 1.000 63.81705 94 ILE A O 1
ATOM 749 N N . GLY A 1 96 ? 63.95099 9.41051 3.57547 1.000 69.37599 95 GLY A N 1
ATOM 750 C CA . GLY A 1 96 ? 64.32212 9.52477 2.17843 1.000 68.97031 95 GLY A CA 1
ATOM 751 C C . GLY A 1 96 ? 65.76951 9.90045 1.94286 1.000 71.08356 95 GLY A C 1
ATOM 752 O O . GLY A 1 96 ? 66.05451 10.87140 1.23603 1.000 79.85242 95 GLY A O 1
ATOM 753 N N . ALA A 1 97 ? 66.69560 9.14157 2.52353 1.000 64.82354 96 ALA A N 1
ATOM 754 C CA . ALA A 1 97 ? 68.11165 9.43377 2.36626 1.000 61.23975 96 ALA A CA 1
ATOM 755 C C . ALA A 1 97 ? 68.90972 8.14472 2.47471 1.000 60.62045 96 ALA A C 1
ATOM 756 O O . ALA A 1 97 ? 68.44369 7.14458 3.02657 1.000 53.62876 96 ALA A O 1
ATOM 758 N N . GLU A 1 98 ? 70.12844 8.18357 1.93266 1.000 66.89438 97 GLU A N 1
ATOM 759 C CA . GLU A 1 98 ? 71.00129 7.01741 1.98200 1.000 72.66485 97 GLU A CA 1
ATOM 760 C C . GLU A 1 98 ? 71.70124 6.90276 3.33061 1.000 68.57807 97 GLU A C 1
ATOM 761 O O . GLU A 1 98 ? 71.89917 5.79190 3.83458 1.000 69.46106 97 GLU A O 1
ATOM 767 N N . THR A 1 99 ? 72.08387 8.03037 3.92946 1.000 61.09557 98 THR A N 1
ATOM 768 C CA . THR A 1 99 ? 72.71576 8.03430 5.24077 1.000 55.95851 98 THR A CA 1
ATOM 769 C C . THR A 1 99 ? 72.03968 9.05303 6.15072 1.000 58.91690 98 THR A C 1
ATOM 770 O O . THR A 1 99 ? 71.29442 9.92664 5.69831 1.000 60.38394 98 THR A O 1
ATOM 774 N N . PHE A 1 100 ? 72.30125 8.90207 7.45295 1.000 56.35126 99 PHE A N 1
ATOM 775 C CA . PHE A 1 100 ? 71.80666 9.78159 8.51107 1.000 46.56807 99 PHE A CA 1
ATOM 776 C C . PHE A 1 100 ? 70.30729 9.61654 8.73180 1.000 44.92069 99 PHE A C 1
ATOM 777 O O . PHE A 1 100 ? 69.49019 10.07594 7.92699 1.000 40.38854 99 PHE A O 1
ATOM 785 N N . SER A 1 101 ? 69.94685 8.95245 9.82812 1.000 40.81915 100 SER A N 1
ATOM 786 C CA . SER A 1 101 ? 68.56134 8.75462 10.22590 1.000 43.68115 100 SER A CA 1
ATOM 787 C C . SER A 1 101 ? 67.98616 10.01350 10.87597 1.000 37.92221 100 SER A C 1
ATOM 788 O O . SER A 1 101 ? 68.66224 11.03354 11.03552 1.000 38.54492 100 SER A O 1
ATOM 791 N N . ILE A 1 102 ? 66.70584 9.92936 11.25263 1.000 40.39018 101 ILE A N 1
ATOM 792 C CA . ILE A 1 102 ? 66.05545 11.00986 11.99266 1.000 36.35847 101 ILE A CA 1
ATOM 793 C C . ILE A 1 102 ? 66.80371 11.29734 13.28774 1.000 33.74729 101 ILE A C 1
ATOM 794 O O . ILE A 1 102 ? 67.05279 12.45681 13.63974 1.000 33.11078 101 ILE A O 1
ATOM 799 N N . LEU A 1 103 ? 67.16851 10.24207 14.02054 1.000 29.88211 102 LEU A N 1
ATOM 800 C CA . LEU A 1 103 ? 67.82387 10.43500 15.30941 1.000 36.09895 102 LEU A CA 1
ATOM 801 C C . LEU A 1 103 ? 69.24152 10.97477 15.15653 1.000 31.09041 102 LEU A C 1
ATOM 802 O O . LEU A 1 103 ? 69.69752 11.75091 16.00337 1.000 31.98329 102 LEU A O 1
ATOM 807 N N . GLU A 1 104 ? 69.94984 10.59489 14.08971 1.000 31.24390 103 GLU A N 1
ATOM 808 C CA . GLU A 1 104 ? 71.28020 11.15642 13.86635 1.000 35.96288 103 GLU A CA 1
ATOM 809 C C . GLU A 1 104 ? 71.19772 12.63451 13.49951 1.000 36.60471 103 GLU A C 1
ATOM 810 O O . GLU A 1 104 ? 72.00746 13.44675 13.97096 1.000 39.23377 103 GLU A O 1
ATOM 816 N N . ARG A 1 105 ? 70.21008 13.00385 12.67773 1.000 41.95383 104 ARG A N 1
ATOM 817 C CA . ARG A 1 105 ? 69.97101 14.41492 12.38992 1.000 42.00033 104 ARG A CA 1
ATOM 818 C C . ARG A 1 105 ? 69.61572 15.17488 13.65979 1.000 40.52851 104 ARG A C 1
ATOM 819 O O . ARG A 1 105 ? 70.05988 16.31244 13.85897 1.000 39.23413 104 ARG A O 1
ATOM 827 N N . LEU A 1 106 ? 68.82216 14.55371 14.53617 1.000 42.55591 105 LEU A N 1
ATOM 828 C CA . LEU A 1 106 ? 68.48448 15.17609 15.81139 1.000 33.77657 105 LEU A CA 1
ATOM 829 C C . LEU A 1 106 ? 69.72808 15.40093 16.65949 1.000 41.54479 105 LEU A C 1
ATOM 830 O O . LEU A 1 106 ? 69.90383 16.46994 17.24793 1.000 37.49970 105 LEU A O 1
ATOM 835 N N . LYS A 1 107 ? 70.59045 14.38882 16.75647 1.000 33.22822 106 LYS A N 1
ATOM 836 C CA . LYS A 1 107 ? 71.80520 14.52355 17.55629 1.000 33.68085 106 LYS A CA 1
ATOM 837 C C . LYS A 1 107 ? 72.70319 15.63259 17.01364 1.000 38.79651 106 LYS A C 1
ATOM 838 O O . LYS A 1 107 ? 73.23661 16.44871 17.77899 1.000 42.49612 106 LYS A O 1
ATOM 844 N N . GLN A 1 108 ? 72.83921 15.71190 15.68930 1.000 38.07758 107 GLN A N 1
ATOM 845 C CA . GLN A 1 108 ? 73.62056 16.79103 15.08781 1.000 34.99434 107 GLN A CA 1
ATOM 846 C C . GLN A 1 108 ? 73.02087 18.15867 15.41344 1.000 42.82495 107 GLN A C 1
ATOM 847 O O . GLN A 1 108 ? 73.72890 19.08079 15.85106 1.000 42.79869 107 GLN A O 1
ATOM 853 N N . ALA A 1 109 ? 71.70683 18.30601 15.20554 1.000 37.76207 108 ALA A N 1
ATOM 854 C CA . ALA A 1 109 ? 71.05101 19.58688 15.45300 1.000 42.04894 108 ALA A CA 1
ATOM 855 C C . ALA A 1 109 ? 71.16016 19.99089 16.91763 1.000 44.54371 108 ALA A C 1
ATOM 856 O O . ALA A 1 109 ? 71.36214 21.17027 17.23108 1.000 50.12048 108 ALA A O 1
ATOM 858 N N . LYS A 1 110 ? 71.02242 19.02508 17.82966 1.000 41.85974 109 LYS A N 1
ATOM 859 C CA . LYS A 1 110 ? 71.24069 19.29889 19.24462 1.000 48.59638 109 LYS A CA 1
ATOM 860 C C . LYS A 1 110 ? 72.67031 19.74624 19.49368 1.000 56.06336 109 LYS A C 1
ATOM 861 O O . LYS A 1 110 ? 72.92355 20.55127 20.39669 1.000 63.00493 109 LYS A O 1
ATOM 867 N N . GLY A 1 111 ? 73.61502 19.23274 18.70523 1.000 49.70719 110 GLY A N 1
ATOM 868 C CA . GLY A 1 111 ? 74.98618 19.69074 18.82896 1.000 50.51915 110 GLY A CA 1
ATOM 869 C C . GLY A 1 111 ? 75.17740 21.13509 18.40174 1.000 54.33327 110 GLY A C 1
ATOM 870 O O . GLY A 1 111 ? 75.97722 21.86178 18.99753 1.000 52.26574 110 GLY A O 1
ATOM 871 N N . THR A 1 112 ? 74.45280 21.57746 17.37157 1.000 52.42410 111 THR A N 1
ATOM 872 C CA . THR A 1 112 ? 74.72082 22.90753 16.82044 1.000 50.23616 111 THR A CA 1
ATOM 873 C C . THR A 1 112 ? 73.82458 24.02119 17.35820 1.000 50.35821 111 THR A C 1
ATOM 874 O O . THR A 1 112 ? 74.29064 25.15758 17.48692 1.000 52.63651 111 THR A O 1
ATOM 878 N N . GLU A 1 113 ? 72.56202 23.74212 17.67682 1.000 46.45603 112 GLU A N 1
ATOM 879 C CA . GLU A 1 113 ? 71.60062 24.80116 17.95464 1.000 48.86991 112 GLU A CA 1
ATOM 880 C C . GLU A 1 113 ? 71.59230 25.18234 19.43181 1.000 48.25160 112 GLU A C 1
ATOM 881 O O . GLU A 1 113 ? 72.09369 24.43802 20.27979 1.000 42.68008 112 GLU A O 1
ATOM 887 N N . PRO A 1 114 ? 71.04259 26.35544 19.77156 1.000 46.81521 113 PRO A N 1
ATOM 888 C CA . PRO A 1 114 ? 70.91819 26.73578 21.18622 1.000 48.80238 113 PRO A CA 1
ATOM 889 C C . PRO A 1 114 ? 70.14776 25.70300 21.99783 1.000 52.46516 113 PRO A C 1
ATOM 890 O O . PRO A 1 114 ? 69.35921 24.91344 21.47341 1.000 48.00717 113 PRO A O 1
ATOM 894 N N . ALA A 1 115 ? 70.38671 25.72863 23.31107 1.000 50.32878 114 ALA A N 1
ATOM 895 C CA . ALA A 1 115 ? 69.82002 24.71190 24.19065 1.000 52.78768 114 ALA A CA 1
ATOM 896 C C . ALA A 1 115 ? 68.29985 24.80916 24.26508 1.000 50.24803 114 ALA A C 1
ATOM 897 O O . ALA A 1 115 ? 67.60940 23.78325 24.26902 1.000 47.18290 114 ALA A O 1
ATOM 899 N N . ASN A 1 116 ? 67.75678 26.02535 24.32102 1.000 42.78390 115 ASN A N 1
ATOM 900 C CA . ASN A 1 116 ? 66.30897 26.21009 24.44817 1.000 45.84510 115 ASN A CA 1
ATOM 901 C C . ASN A 1 116 ? 65.66588 26.21358 23.05946 1.000 43.64883 115 ASN A C 1
ATOM 902 O O . ASN A 1 116 ? 65.14175 27.21608 22.56927 1.000 37.65669 115 ASN A O 1
ATOM 907 N N . SER A 1 117 ? 65.71451 25.04237 22.42550 1.000 41.50130 116 SER A N 1
ATOM 908 C CA . SER A 1 117 ? 65.14953 24.82833 21.10105 1.000 40.36520 116 SER A CA 1
ATOM 909 C C . SER A 1 117 ? 64.20954 23.63409 21.14134 1.000 35.76460 116 SER A C 1
ATOM 910 O O . SER A 1 117 ? 64.34854 22.74897 21.98935 1.000 35.76190 116 SER A O 1
ATOM 913 N N . ALA A 1 118 ? 63.24624 23.61363 20.22134 1.000 32.55821 117 ALA A N 1
ATOM 914 C CA . ALA A 1 118 ? 62.35959 22.46882 20.06087 1.000 35.54623 117 ALA A CA 1
ATOM 915 C C . ALA A 1 118 ? 62.50660 21.91409 18.65161 1.000 33.11513 117 ALA A C 1
ATOM 916 O O . ALA A 1 118 ? 62.66254 22.67578 17.69563 1.000 36.41294 117 ALA A O 1
ATOM 918 N N . PHE A 1 119 ? 62.47064 20.58647 18.53074 1.000 28.68157 118 PHE A N 1
ATOM 919 C CA . PHE A 1 119 ? 62.68312 19.88671 17.26672 1.000 33.79428 118 PHE A CA 1
ATOM 920 C C . PHE A 1 119 ? 61.49750 18.96904 17.00406 1.000 31.27295 118 PHE A C 1
ATOM 921 O O . PHE A 1 119 ? 61.12061 18.19822 17.88497 1.000 37.39216 118 PHE A O 1
ATOM 929 N N . HIS A 1 120 ? 60.91421 19.04669 15.80477 1.000 32.04590 119 HIS A N 1
ATOM 930 C CA . HIS A 1 120 ? 59.67572 18.34730 15.47456 1.000 31.79811 119 HIS A CA 1
ATOM 931 C C . HIS A 1 120 ? 59.84805 17.52399 14.20921 1.000 32.63929 119 HIS A C 1
ATOM 932 O O . HIS A 1 120 ? 60.24373 18.06277 13.17309 1.000 35.48527 119 HIS A O 1
ATOM 939 N N . LEU A 1 121 ? 59.50686 16.23887 14.28026 1.000 31.80319 120 LEU A N 1
ATOM 940 C CA . LEU A 1 121 ? 59.33882 15.41278 13.09048 1.000 33.59363 120 LEU A CA 1
ATOM 941 C C . LEU A 1 121 ? 57.88091 15.48099 12.64491 1.000 31.07313 120 LEU A C 1
ATOM 942 O O . LEU A 1 121 ? 56.99176 15.00753 13.35626 1.000 38.58772 120 LEU A O 1
ATOM 947 N N . VAL A 1 122 ? 57.64475 16.03246 11.45756 1.000 37.00032 121 VAL A N 1
ATOM 948 C CA . VAL A 1 122 ? 56.30639 16.23754 10.91618 1.000 34.08978 121 VAL A CA 1
ATOM 949 C C . VAL A 1 122 ? 56.03120 15.16746 9.87066 1.000 38.23692 121 VAL A C 1
ATOM 950 O O . VAL A 1 122 ? 56.81121 15.00058 8.92514 1.000 34.08957 121 VAL A O 1
ATOM 954 N N . THR A 1 123 ? 54.92168 14.44665 10.02880 1.000 34.63644 122 THR A N 1
ATOM 955 C CA . THR A 1 123 ? 54.55488 13.42023 9.06406 1.000 33.12205 122 THR A CA 1
ATOM 956 C C . THR A 1 123 ? 53.04080 13.25527 9.02239 1.000 35.58963 122 THR A C 1
ATOM 957 O O . THR A 1 123 ? 52.34869 13.42896 10.03085 1.000 38.21481 122 THR A O 1
ATOM 961 N N . THR A 1 124 ? 52.53295 12.92688 7.83628 1.000 34.44385 123 THR A N 1
ATOM 962 C CA . THR A 1 124 ? 51.13378 12.55305 7.68448 1.000 45.86259 123 THR A CA 1
ATOM 963 C C . THR A 1 124 ? 50.88640 11.08178 7.99084 1.000 45.19714 123 THR A C 1
ATOM 964 O O . THR A 1 124 ? 49.73061 10.64692 7.96789 1.000 46.41075 123 THR A O 1
ATOM 968 N N . ASP A 1 125 ? 51.93384 10.31060 8.27207 1.000 47.68549 124 ASP A N 1
ATOM 969 C CA . ASP A 1 125 ? 51.76720 8.92277 8.66661 1.000 42.88593 124 ASP A CA 1
ATOM 970 C C . ASP A 1 125 ? 51.40045 8.83814 10.14749 1.000 41.15404 124 ASP A C 1
ATOM 971 O O . ASP A 1 125 ? 51.43289 9.82704 10.88302 1.000 42.03211 124 ASP A O 1
ATOM 976 N N . ARG A 1 126 ? 51.05177 7.63291 10.58747 1.000 38.64192 125 ARG A N 1
ATOM 977 C CA . ARG A 1 126 ? 50.63385 7.39760 11.95983 1.000 46.81058 125 ARG A CA 1
ATOM 978 C C . ARG A 1 126 ? 51.54936 6.37867 12.62608 1.000 41.27870 125 ARG A C 1
ATOM 979 O O . ARG A 1 126 ? 52.23684 5.59712 11.96473 1.000 40.90736 125 ARG A O 1
ATOM 987 N N . ILE A 1 127 ? 51.55228 6.40060 13.95311 1.000 43.20760 126 ILE A N 1
ATOM 988 C CA . ILE A 1 127 ? 52.31355 5.43256 14.73407 1.000 45.83605 126 ILE A CA 1
ATOM 989 C C . ILE A 1 127 ? 51.56732 4.10563 14.75256 1.000 46.80887 126 ILE A C 1
ATOM 990 O O . ILE A 1 127 ? 50.33700 4.06814 14.87419 1.000 47.91141 126 ILE A O 1
ATOM 995 N N . ILE A 1 128 ? 52.31749 3.00917 14.60871 1.000 45.83725 127 ILE A N 1
ATOM 996 C CA . ILE A 1 128 ? 51.73433 1.67380 14.66379 1.000 45.79196 127 ILE A CA 1
ATOM 997 C C . ILE A 1 128 ? 50.99101 1.48720 15.98160 1.000 57.67708 127 ILE A C 1
ATOM 998 O O . ILE A 1 128 ? 51.42332 1.96847 17.03731 1.000 50.31226 127 ILE A O 1
ATOM 1003 N N . ASP A 1 129 ? 49.85499 0.78339 15.91491 1.000 62.84456 128 ASP A N 1
ATOM 1004 C CA . ASP A 1 129 ? 48.89053 0.77467 17.01500 1.000 67.30812 128 ASP A CA 1
ATOM 1005 C C . ASP A 1 129 ? 49.51227 0.30559 18.32869 1.000 60.38777 128 ASP A C 1
ATOM 1006 O O . ASP A 1 129 ? 49.33629 0.94738 19.37072 1.000 68.76056 128 ASP A O 1
ATOM 1011 N N . GLU A 1 130 ? 50.23666 -0.81253 18.30802 1.000 41.91234 129 GLU A N 1
ATOM 1012 C CA . GLU A 1 130 ? 50.80184 -1.37620 19.52933 1.000 62.62481 129 GLU A CA 1
ATOM 1013 C C . GLU A 1 130 ? 52.30497 -1.16175 19.64821 1.000 56.88390 129 GLU A C 1
ATOM 1014 O O . GLU A 1 130 ? 52.94436 -1.79526 20.49542 1.000 58.38650 129 GLU A O 1
ATOM 1020 N N . ASP A 1 131 ? 52.88462 -0.28925 18.83017 1.000 53.13960 130 ASP A N 1
ATOM 1021 C CA . ASP A 1 131 ? 54.31709 -0.05534 18.90007 1.000 44.57444 130 ASP A CA 1
ATOM 1022 C C . ASP A 1 131 ? 54.66041 0.71420 20.17625 1.000 43.48287 130 ASP A C 1
ATOM 1023 O O . ASP A 1 131 ? 53.87847 1.55196 20.63179 1.000 43.15567 130 ASP A O 1
ATOM 1028 N N . PRO A 1 132 ? 55.82061 0.43768 20.77981 1.000 44.24437 131 PRO A N 1
ATOM 1029 C CA . PRO A 1 132 ? 56.22527 1.19815 21.97505 1.000 42.69807 131 PRO A CA 1
ATOM 1030 C C . PRO A 1 132 ? 56.31676 2.70041 21.75551 1.000 37.83003 131 PRO A C 1
ATOM 1031 O O . PRO A 1 132 ? 56.17446 3.45685 22.72533 1.000 39.64007 131 PRO A O 1
ATOM 1035 N N . LEU A 1 133 ? 56.53591 3.15775 20.51849 1.000 33.84631 132 LEU A N 1
ATOM 1036 C CA . LEU A 1 133 ? 56.67262 4.59153 20.27198 1.000 42.18003 132 LEU A CA 1
ATOM 1037 C C . LEU A 1 133 ? 55.39435 5.33765 20.62761 1.000 43.86866 132 LEU A C 1
ATOM 1038 O O . LEU A 1 133 ? 55.44339 6.43147 21.20527 1.000 37.22318 132 LEU A O 1
ATOM 1043 N N . GLY A 1 134 ? 54.23882 4.74430 20.31843 1.000 52.42819 133 GLY A N 1
ATOM 1044 C CA . GLY A 1 134 ? 52.97453 5.34167 20.71135 1.000 47.11999 133 GLY A CA 1
ATOM 1045 C C . GLY A 1 134 ? 52.86875 5.58428 22.20254 1.000 50.09618 133 GLY A C 1
ATOM 1046 O O . GLY A 1 134 ? 52.14420 6.48193 22.63997 1.000 50.64468 133 GLY A O 1
ATOM 1047 N N . GLU A 1 135 ? 53.59097 4.80071 23.00269 1.000 44.94131 134 GLU A N 1
ATOM 1048 C CA . GLU A 1 135 ? 53.54889 4.96863 24.44792 1.000 42.23141 134 GLU A CA 1
ATOM 1049 C C . GLU A 1 135 ? 54.47448 6.06988 24.95574 1.000 41.59763 134 GLU A C 1
ATOM 1050 O O . GLU A 1 135 ? 54.34724 6.47415 26.11486 1.000 47.76109 134 GLU A O 1
ATOM 1056 N N . ILE A 1 136 ? 55.38993 6.57827 24.13201 1.000 32.05948 135 ILE A N 1
ATOM 1057 C CA . ILE A 1 136 ? 56.34111 7.58085 24.58867 1.000 35.10668 135 ILE A CA 1
ATOM 1058 C C . ILE A 1 136 ? 56.18837 8.90039 23.84184 1.000 39.18863 135 ILE A C 1
ATOM 1059 O O . ILE A 1 136 ? 57.06334 9.76396 23.92917 1.000 43.25466 135 ILE A O 1
ATOM 1064 N N . ILE A 1 137 ? 55.08549 9.07840 23.11899 1.000 36.85600 136 ILE A N 1
ATOM 1065 C CA . ILE A 1 137 ? 54.79421 10.30581 22.38507 1.000 35.79465 136 ILE A CA 1
ATOM 1066 C C . ILE A 1 137 ? 53.50949 10.89401 22.95312 1.000 33.78245 136 ILE A C 1
ATOM 1067 O O . ILE A 1 137 ? 52.46483 10.23083 22.95620 1.000 43.13690 136 ILE A O 1
ATOM 1072 N N . SER A 1 138 ? 53.58796 12.13503 23.42753 1.000 38.30394 137 SER A N 1
ATOM 1073 C CA . SER A 1 138 ? 52.46110 12.76923 24.10208 1.000 41.23940 137 SER A CA 1
ATOM 1074 C C . SER A 1 138 ? 51.31078 13.03864 23.13728 1.000 35.18133 137 SER A C 1
ATOM 1075 O O . SER A 1 138 ? 51.51435 13.56986 22.04064 1.000 35.42792 137 SER A O 1
ATOM 1078 N N . ASN A 1 139 ? 50.09607 12.66672 23.55316 1.000 38.12836 138 ASN A N 1
ATOM 1079 C CA . ASN A 1 139 ? 48.89708 13.01716 22.79966 1.000 41.27843 138 ASN A CA 1
ATOM 1080 C C . ASN A 1 139 ? 48.60330 14.50960 22.85104 1.000 39.59591 138 ASN A C 1
ATOM 1081 O O . ASN A 1 139 ? 47.83152 15.00466 22.02435 1.000 49.04186 138 ASN A O 1
ATOM 1086 N N . VAL A 1 140 ? 49.19521 15.23040 23.80338 1.000 40.91062 139 VAL A N 1
ATOM 1087 C CA . VAL A 1 140 ? 48.90345 16.64983 23.96689 1.000 37.43868 139 VAL A CA 1
ATOM 1088 C C . VAL A 1 140 ? 49.65549 17.48611 22.94081 1.000 41.74714 139 VAL A C 1
ATOM 1089 O O . VAL A 1 140 ? 49.05524 18.28556 22.21390 1.000 40.71022 139 VAL A O 1
ATOM 1093 N N . ASP A 1 141 ? 50.97985 17.31633 22.85956 1.000 34.65050 140 ASP A N 1
ATOM 1094 C CA . ASP A 1 141 ? 51.78775 18.19074 22.01875 1.000 40.89607 140 ASP A CA 1
ATOM 1095 C C . ASP A 1 141 ? 52.85035 17.44781 21.21511 1.000 36.83152 140 ASP A C 1
ATOM 1096 O O . ASP A 1 141 ? 53.73081 18.09766 20.63893 1.000 36.54944 140 ASP A O 1
ATOM 1101 N N . GLY A 1 142 ? 52.80542 16.11871 21.16030 1.000 33.73167 141 GLY A N 1
ATOM 1102 C CA . GLY A 1 142 ? 53.77591 15.35480 20.40935 1.000 30.43436 141 GLY A CA 1
ATOM 1103 C C . GLY A 1 142 ? 55.13108 15.18708 21.06207 1.000 33.64613 141 GLY A C 1
ATOM 1104 O O . GLY A 1 142 ? 55.99899 14.52828 20.47640 1.000 36.82155 141 GLY A O 1
ATOM 1105 N N . SER A 1 143 ? 55.34409 15.73997 22.25348 1.000 32.94813 142 SER A N 1
ATOM 1106 C CA . SER A 1 143 ? 56.66753 15.69963 22.85806 1.000 37.94652 142 SER A CA 1
ATOM 1107 C C . SER A 1 143 ? 56.99656 14.29786 23.35812 1.000 39.87871 142 SER A C 1
ATOM 1108 O O . SER A 1 143 ? 56.11929 13.53630 23.77503 1.000 35.32981 142 SER A O 1
ATOM 1111 N N . ILE A 1 144 ? 58.28709 13.95952 23.29804 1.000 33.11990 143 ILE A N 1
ATOM 1112 C CA . ILE A 1 144 ? 58.76017 12.70013 23.85562 1.000 34.49915 143 ILE A CA 1
ATOM 1113 C C . ILE A 1 144 ? 58.48333 12.66755 25.35557 1.000 37.70447 143 ILE A C 1
ATOM 1114 O O . ILE A 1 144 ? 58.70519 13.65148 26.07509 1.000 38.73581 143 ILE A O 1
ATOM 1119 N N . ARG A 1 145 ? 57.97569 11.53081 25.83366 1.000 35.79042 144 ARG A N 1
ATOM 1120 C CA . ARG A 1 145 ? 57.62271 11.36746 27.24508 1.000 36.86325 144 ARG A CA 1
ATOM 1121 C C . ARG A 1 145 ? 58.81095 10.73934 27.96256 1.000 34.09616 144 ARG A C 1
ATOM 1122 O O . ARG A 1 145 ? 58.91820 9.51825 28.09013 1.000 33.71671 144 ARG A O 1
ATOM 1130 N N . LEU A 1 146 ? 59.71672 11.59774 28.43830 1.000 31.53967 145 LEU A N 1
ATOM 1131 C CA . LEU A 1 146 ? 60.96543 11.12354 29.02840 1.000 37.51328 145 LEU A CA 1
ATOM 1132 C C . LEU A 1 146 ? 60.71845 10.30186 30.28692 1.000 46.00733 145 LEU A C 1
ATOM 1133 O O . LEU A 1 146 ? 61.43658 9.33067 30.55187 1.000 39.47118 145 LEU A O 1
ATOM 1138 N N . ASP A 1 147 ? 59.71319 10.67997 31.08091 1.000 44.25140 146 ASP A N 1
ATOM 1139 C CA . ASP A 1 147 ? 59.38723 9.90801 32.27527 1.000 45.88201 146 ASP A CA 1
ATOM 1140 C C . ASP A 1 147 ? 58.90156 8.51194 31.91775 1.000 43.65105 146 ASP A C 1
ATOM 1141 O O . ASP A 1 147 ? 59.04080 7.58045 32.71815 1.000 54.03628 146 ASP A O 1
ATOM 1146 N N . LYS A 1 148 ? 58.34027 8.34506 30.72229 1.000 36.52175 147 LYS A N 1
ATOM 1147 C CA . LYS A 1 148 ? 57.85481 7.04459 30.28562 1.000 37.18890 147 LYS A CA 1
ATOM 1148 C C . LYS A 1 148 ? 58.93725 6.22176 29.59431 1.000 43.73583 147 LYS A C 1
ATOM 1149 O O . LYS A 1 148 ? 59.01321 5.00832 29.80449 1.000 37.39428 147 LYS A O 1
ATOM 1155 N N . LEU A 1 149 ? 59.77741 6.85037 28.76797 1.000 41.02916 148 LEU A N 1
ATOM 1156 C CA . LEU A 1 149 ? 60.81671 6.09735 28.07149 1.000 36.61608 148 LEU A CA 1
ATOM 1157 C C . LEU A 1 149 ? 61.92607 5.66775 29.02209 1.000 40.02111 148 LEU A C 1
ATOM 1158 O O . LEU A 1 149 ? 62.49125 4.57763 28.87543 1.000 35.88795 148 LEU A O 1
ATOM 1163 N N . PHE A 1 150 ? 62.24573 6.49685 30.01045 1.000 33.66158 149 PHE A N 1
ATOM 1164 C CA . PHE A 1 150 ? 63.33241 6.18914 30.93252 1.000 43.08797 149 PHE A CA 1
ATOM 1165 C C . PHE A 1 150 ? 62.72619 5.62233 32.21350 1.000 52.90306 149 PHE A C 1
ATOM 1166 O O . PHE A 1 150 ? 62.57665 6.28987 33.23780 1.000 55.75100 149 PHE A O 1
ATOM 1174 N N . ASP A 1 151 ? 62.36793 4.33658 32.10490 1.000 55.14401 150 ASP A N 1
ATOM 1175 C CA . ASP A 1 151 ? 61.74100 3.56695 33.17490 1.000 62.56495 150 ASP A CA 1
ATOM 1176 C C . ASP A 1 151 ? 62.61677 3.46297 34.41373 1.000 65.06995 150 ASP A C 1
ATOM 1177 O O . ASP A 1 151 ? 62.10256 3.41490 35.53739 1.000 71.30170 150 ASP A O 1
ATOM 1182 N N . GLY A 1 152 ? 63.93022 3.40396 34.23240 1.000 58.02695 151 GLY A N 1
ATOM 1183 C CA . GLY A 1 152 ? 64.80260 2.90583 35.26974 1.000 56.00808 151 GLY A CA 1
ATOM 1184 C C . GLY A 1 152 ? 64.96766 1.40340 35.24413 1.000 53.56879 151 GLY A C 1
ATOM 1185 O O . GLY A 1 152 ? 65.44990 0.82939 36.22723 1.000 54.06578 151 GLY A O 1
ATOM 1186 N N . THR A 1 153 ? 64.56512 0.74833 34.15769 1.000 41.09211 152 THR A N 1
ATOM 1187 C CA . THR A 1 153 ? 64.70755 -0.68574 33.98662 1.000 45.21656 152 THR A CA 1
ATOM 1188 C C . THR A 1 153 ? 65.97945 -0.97854 33.19310 1.000 46.29898 152 THR A C 1
ATOM 1189 O O . THR A 1 153 ? 66.84451 -0.11316 33.01286 1.000 43.90192 152 THR A O 1
ATOM 1193 N N . THR A 1 154 ? 66.09446 -2.20652 32.70196 1.000 42.28350 153 THR A N 1
ATOM 1194 C CA . THR A 1 154 ? 67.24001 -2.64316 31.91923 1.000 45.07149 153 THR A CA 1
ATOM 1195 C C . THR A 1 154 ? 66.83202 -2.77458 30.45432 1.000 47.66650 153 THR A C 1
ATOM 1196 O O . THR A 1 154 ? 65.67269 -2.55882 30.08739 1.000 44.18187 153 THR A O 1
ATOM 1200 N N . ASP A 1 155 ? 67.80366 -3.13500 29.60883 1.000 34.01696 154 ASP A N 1
ATOM 1201 C CA . ASP A 1 155 ? 67.53083 -3.27552 28.18120 1.000 37.19732 154 ASP A CA 1
ATOM 1202 C C . ASP A 1 155 ? 66.51337 -4.37009 27.88131 1.000 43.22151 154 ASP A C 1
ATOM 1203 O O . ASP A 1 155 ? 65.97357 -4.41384 26.76978 1.000 46.15781 154 ASP A O 1
ATOM 1208 N N . ARG A 1 156 ? 66.23971 -5.25197 28.84237 1.000 37.80354 155 ARG A N 1
ATOM 1209 C CA . ARG A 1 156 ? 65.31073 -6.34835 28.59713 1.000 43.79722 155 ARG A CA 1
ATOM 1210 C C . ARG A 1 156 ? 63.85745 -5.88012 28.56401 1.000 44.80959 155 ARG A C 1
ATOM 1211 O O . ARG A 1 156 ? 63.03442 -6.47396 27.85766 1.000 52.03567 155 ARG A O 1
ATOM 1219 N N . SER A 1 157 ? 63.52857 -4.81214 29.28669 1.000 35.85256 156 SER A N 1
ATOM 1220 C CA . SER A 1 157 ? 62.14800 -4.36841 29.40982 1.000 36.57851 156 SER A CA 1
ATOM 1221 C C . SER A 1 157 ? 61.61490 -3.83401 28.07890 1.000 42.26484 156 SER A C 1
ATOM 1222 O O . SER A 1 157 ? 62.34259 -3.68009 27.09333 1.000 40.95909 156 SER A O 1
ATOM 1225 N N . ARG A 1 158 ? 60.30994 -3.54172 28.07013 1.000 45.37050 157 ARG A N 1
ATOM 1226 C CA . ARG A 1 158 ? 59.65234 -3.06615 26.85446 1.000 44.86521 157 ARG A CA 1
ATOM 1227 C C . ARG A 1 158 ? 60.19751 -1.71013 26.41362 1.000 39.33859 157 ARG A C 1
ATOM 1228 O O . ARG A 1 158 ? 60.43491 -1.48786 25.22017 1.000 39.28194 157 ARG A O 1
ATOM 1236 N N . LYS A 1 159 ? 60.39927 -0.78718 27.35725 1.000 36.19176 158 LYS A N 1
ATOM 1237 C CA . LYS A 1 159 ? 61.04838 0.47682 27.01870 1.000 34.42477 158 LYS A CA 1
ATOM 1238 C C . LYS A 1 159 ? 62.55718 0.31427 26.86987 1.000 33.92215 158 LYS A C 1
ATOM 1239 O O . LYS A 1 159 ? 63.20262 1.09667 26.15578 1.000 34.44835 158 LYS A O 1
ATOM 1245 N N . GLY A 1 160 ? 63.12848 -0.68092 27.54655 1.000 34.85364 159 GLY A N 1
ATOM 1246 C CA . GLY A 1 160 ? 64.55332 -0.91488 27.44529 1.000 35.27114 159 GLY A CA 1
ATOM 1247 C C . GLY A 1 160 ? 64.99219 -1.27693 26.04215 1.000 34.03305 159 GLY A C 1
ATOM 1248 O O . GLY A 1 160 ? 66.08509 -0.90647 25.62056 1.000 31.85050 159 GLY A O 1
ATOM 1249 N N . LYS A 1 161 ? 64.15675 -2.00944 25.30261 1.000 31.22478 160 LYS A N 1
ATOM 1250 C CA . LYS A 1 161 ? 64.49884 -2.34789 23.92296 1.000 36.79037 160 LYS A CA 1
ATOM 1251 C C . LYS A 1 161 ? 64.58263 -1.09905 23.04967 1.000 34.74028 160 LYS A C 1
ATOM 1252 O O . LYS A 1 161 ? 65.50205 -0.96453 22.23032 1.000 40.44129 160 LYS A O 1
ATOM 1258 N N . VAL A 1 162 ? 63.64089 -0.16573 23.22595 1.000 32.03172 161 VAL A N 1
ATOM 1259 C CA . VAL A 1 162 ? 63.70670 1.11349 22.52120 1.000 32.86975 161 VAL A CA 1
ATOM 1260 C C . VAL A 1 162 ? 64.98788 1.84645 22.89012 1.000 32.62269 161 VAL A C 1
ATOM 1261 O O . VAL A 1 162 ? 65.73139 2.32405 22.01809 1.000 33.54730 161 VAL A O 1
ATOM 1265 N N . ARG A 1 163 ? 65.24432 1.97120 24.19786 1.000 32.48787 162 ARG A N 1
ATOM 1266 C CA . ARG A 1 163 ? 66.44568 2.66306 24.65280 1.000 34.29585 162 ARG A CA 1
ATOM 1267 C C . ARG A 1 163 ? 67.69957 2.03656 24.06163 1.000 37.51339 162 ARG A C 1
ATOM 1268 O O . ARG A 1 163 ? 68.59947 2.74841 23.61539 1.000 34.14939 162 ARG A O 1
ATOM 1276 N N . LYS A 1 164 ? 67.77819 0.70647 24.05167 1.000 34.54733 163 LYS A N 1
ATOM 1277 C CA . LYS A 1 164 ? 68.97153 0.03524 23.55206 1.000 37.54038 163 LYS A CA 1
ATOM 1278 C C . LYS A 1 164 ? 69.15935 0.29437 22.06581 1.000 41.07303 163 LYS A C 1
ATOM 1279 O O . LYS A 1 164 ? 70.25393 0.66676 21.62101 1.000 25.87312 163 LYS A O 1
ATOM 1285 N N . LEU A 1 165 ? 68.09650 0.09947 21.27892 1.000 31.43394 164 LEU A N 1
ATOM 1286 C CA . LEU A 1 165 ? 68.19571 0.32858 19.84191 1.000 37.24904 164 LEU A CA 1
ATOM 1287 C C . LEU A 1 165 ? 68.69381 1.73674 19.55485 1.000 33.53876 164 LEU A C 1
ATOM 1288 O O . LEU A 1 165 ? 69.67584 1.92458 18.82598 1.000 34.58710 164 LEU A O 1
ATOM 1293 N N . TRP A 1 166 ? 68.06153 2.74018 20.17274 1.000 30.84208 165 TRP A N 1
ATOM 1294 C CA . TRP A 1 166 ? 68.40769 4.12430 19.85662 1.000 26.98487 165 TRP A CA 1
ATOM 1295 C C . TRP A 1 166 ? 69.78534 4.50039 20.39477 1.000 30.87237 165 TRP A C 1
ATOM 1296 O O . TRP A 1 166 ? 70.57135 5.15942 19.69872 1.000 32.04541 165 TRP A O 1
ATOM 1307 N N . ARG A 1 167 ? 70.09258 4.09155 21.62968 1.000 30.81075 166 ARG A N 1
ATOM 1308 C CA . ARG A 1 167 ? 71.37773 4.39948 22.24385 1.000 29.51635 166 ARG A CA 1
ATOM 1309 C C . ARG A 1 167 ? 72.52498 3.82899 21.42541 1.000 33.00528 166 ARG A C 1
ATOM 1310 O O . ARG A 1 167 ? 73.51037 4.52214 21.15215 1.000 30.99000 166 ARG A O 1
ATOM 1318 N N . GLN A 1 168 ? 72.41478 2.56066 21.01983 1.000 32.83257 167 GLN A N 1
ATOM 1319 C CA . GLN A 1 168 ? 73.49267 1.95075 20.25305 1.000 38.02996 167 GLN A CA 1
ATOM 1320 C C . GLN A 1 168 ? 73.55085 2.49486 18.83093 1.000 38.81284 167 GLN A C 1
ATOM 1321 O O . GLN A 1 168 ? 74.64421 2.61660 18.26617 1.000 35.25276 167 GLN A O 1
ATOM 1327 N N . HIS A 1 169 ? 72.40141 2.83317 18.23474 1.000 31.83765 168 HIS A N 1
ATOM 1328 C CA . HIS A 1 169 ? 72.42445 3.46776 16.92085 1.000 33.89116 168 HIS A CA 1
ATOM 1329 C C . HIS A 1 169 ? 73.15542 4.80346 16.96587 1.000 36.36992 168 HIS A C 1
ATOM 1330 O O . HIS A 1 169 ? 73.87038 5.16135 16.02296 1.000 35.98656 168 HIS A O 1
ATOM 1337 N N . LEU A 1 170 ? 72.98764 5.55573 18.05003 1.000 36.13932 169 LEU A N 1
ATOM 1338 C CA . LEU A 1 170 ? 73.63423 6.85365 18.17884 1.000 39.24304 169 LEU A CA 1
ATOM 1339 C C . LEU A 1 170 ? 75.02529 6.76369 18.78923 1.000 43.63381 169 LEU A C 1
ATOM 1340 O O . LEU A 1 170 ? 75.68519 7.79771 18.94327 1.000 35.26518 169 LEU A O 1
ATOM 1345 N N . LYS A 1 171 ? 75.47311 5.55726 19.14332 1.000 38.41348 170 LYS A N 1
ATOM 1346 C CA . LYS A 1 171 ? 76.81468 5.32494 19.67698 1.000 40.45762 170 LYS A CA 1
ATOM 1347 C C . LYS A 1 171 ? 77.03150 6.09439 20.97707 1.000 36.14327 170 LYS A C 1
ATOM 1348 O O . LYS A 1 171 ? 78.07176 6.72065 21.19251 1.000 41.20734 170 LYS A O 1
ATOM 1354 N N . LEU A 1 172 ? 76.03755 6.03723 21.85097 1.000 36.30540 171 LEU A N 1
ATOM 1355 C CA . LEU A 1 172 ? 76.09352 6.65253 23.16490 1.000 35.48582 171 LEU A CA 1
ATOM 1356 C C . LEU A 1 172 ? 76.31184 5.57087 24.21173 1.000 36.02601 171 LEU A C 1
ATOM 1357 O O . LEU A 1 172 ? 75.92573 4.41564 24.02063 1.000 39.24372 171 LEU A O 1
ATOM 1362 N N . SER A 1 173 ? 76.93656 5.95254 25.32296 1.000 32.66203 172 SER A N 1
ATOM 1363 C CA . SER A 1 173 ? 77.32208 4.97690 26.33268 1.000 39.88718 172 SER A CA 1
ATOM 1364 C C . SER A 1 173 ? 76.26883 4.75459 27.40723 1.000 43.99075 172 SER A C 1
ATOM 1365 O O . SER A 1 173 ? 76.25322 3.67692 28.01550 1.000 42.96638 172 SER A O 1
ATOM 1368 N N . THR A 1 174 ? 75.39251 5.72898 27.65599 1.000 38.45851 173 THR A N 1
ATOM 1369 C CA . THR A 1 174 ? 74.43367 5.63627 28.74919 1.000 39.79873 173 THR A CA 1
ATOM 1370 C C . THR A 1 174 ? 73.05697 6.07916 28.27150 1.000 36.63751 173 THR A C 1
ATOM 1371 O O . THR A 1 174 ? 72.92446 6.84455 27.31306 1.000 31.00909 173 THR A O 1
ATOM 1375 N N . ASP A 1 175 ? 72.02289 5.58739 28.96177 1.000 35.43856 174 ASP A N 1
ATOM 1376 C CA . ASP A 1 175 ? 70.67193 6.07209 28.71020 1.000 38.80282 174 ASP A CA 1
ATOM 1377 C C . ASP A 1 175 ? 70.51880 7.53962 29.08499 1.000 40.23153 174 ASP A C 1
ATOM 1378 O O . ASP A 1 175 ? 69.62250 8.21161 28.56601 1.000 42.09923 174 ASP A O 1
ATOM 1383 N N . GLN A 1 176 ? 71.38311 8.05272 29.96214 1.000 36.38943 175 GLN A N 1
ATOM 1384 C CA . GLN A 1 176 ? 71.33189 9.46724 30.31572 1.000 42.47132 175 GLN A CA 1
ATOM 1385 C C . GLN A 1 176 ? 71.71721 10.34865 29.13094 1.000 44.61710 175 GLN A C 1
ATOM 1386 O O . GLN A 1 176 ? 71.08780 11.38689 28.89004 1.000 38.78164 175 GLN A O 1
ATOM 1392 N N . GLU A 1 177 ? 72.74226 9.94869 28.37292 1.000 36.61353 176 GLU A N 1
ATOM 1393 C CA . GLU A 1 177 ? 73.10291 10.68836 27.16545 1.000 36.10949 176 GLU A CA 1
ATOM 1394 C C . GLU A 1 177 ? 71.98417 10.63340 26.12924 1.000 30.81407 176 GLU A C 1
ATOM 1395 O O . GLU A 1 177 ? 71.69541 11.63512 25.45699 1.000 39.34659 176 GLU A O 1
ATOM 1401 N N . LEU A 1 178 ? 71.33115 9.47424 25.99619 1.000 31.63590 177 LEU A N 1
ATOM 1402 C CA . LEU A 1 178 ? 70.16955 9.38026 25.11770 1.000 35.19685 177 LEU A CA 1
ATOM 1403 C C . LEU A 1 178 ? 69.07799 10.34716 25.55212 1.000 36.35056 177 LEU A C 1
ATOM 1404 O O . LEU A 1 178 ? 68.46392 11.02208 24.71538 1.000 35.91820 177 LEU A O 1
ATOM 1409 N N . GLU A 1 179 ? 68.81746 10.42112 26.85982 1.000 37.99258 178 GLU A N 1
ATOM 1410 C CA . GLU A 1 179 ? 67.79705 11.33736 27.35926 1.000 42.53576 178 GLU A CA 1
ATOM 1411 C C . GLU A 1 179 ? 68.16637 12.78159 27.05463 1.000 38.32814 178 GLU A C 1
ATOM 1412 O O . GLU A 1 179 ? 67.29730 13.59442 26.71767 1.000 38.29686 178 GLU A O 1
ATOM 1418 N N . GLN A 1 180 ? 69.45260 13.12023 27.17994 1.000 35.75237 179 GLN A N 1
ATOM 1419 C CA . GLN A 1 180 ? 69.90246 14.45174 26.78502 1.000 40.16572 179 GLN A CA 1
ATOM 1420 C C . GLN A 1 180 ? 69.59580 14.71898 25.31720 1.000 43.43663 179 GLN A C 1
ATOM 1421 O O . GLN A 1 180 ? 69.13505 15.80918 24.95800 1.000 45.29213 179 GLN A O 1
ATOM 1427 N N . VAL A 1 181 ? 69.84452 13.73203 24.45467 1.000 35.63869 180 VAL A N 1
ATOM 1428 C CA . VAL A 1 181 ? 69.62173 13.92901 23.02367 1.000 33.42049 180 VAL A CA 1
ATOM 1429 C C . VAL A 1 181 ? 68.13401 14.08341 22.71488 1.000 34.45065 180 VAL A C 1
ATOM 1430 O O . VAL A 1 181 ? 67.74879 14.86650 21.83829 1.000 38.15977 180 VAL A O 1
ATOM 1434 N N . LEU A 1 182 ? 67.27172 13.36903 23.43928 1.000 29.60397 181 LEU A N 1
ATOM 1435 C CA . LEU A 1 182 ? 65.84861 13.38494 23.11249 1.000 28.36781 181 LEU A CA 1
ATOM 1436 C C . LEU A 1 182 ? 65.09215 14.57462 23.69881 1.000 37.41560 181 LEU A C 1
ATOM 1437 O O . LEU A 1 182 ? 63.93553 14.79111 23.31963 1.000 34.46997 181 LEU A O 1
ATOM 1442 N N . SER A 1 183 ? 65.69400 15.34089 24.60687 1.000 35.79716 182 SER A N 1
ATOM 1443 C CA . SER A 1 183 ? 65.00387 16.49279 25.17979 1.000 46.06865 182 SER A CA 1
ATOM 1444 C C . SER A 1 183 ? 64.66074 17.51111 24.09786 1.000 40.15206 182 SER A C 1
ATOM 1445 O O . SER A 1 183 ? 65.50504 17.86637 23.27102 1.000 35.94144 182 SER A O 1
ATOM 1448 N N . GLY A 1 184 ? 63.41339 17.98111 24.10765 1.000 36.28331 183 GLY A N 1
ATOM 1449 C CA . GLY A 1 184 ? 62.94407 18.92872 23.11861 1.000 37.12683 183 GLY A CA 1
ATOM 1450 C C . GLY A 1 184 ? 62.46895 18.31661 21.82031 1.000 37.34111 183 GLY A C 1
ATOM 1451 O O . GLY A 1 184 ? 62.04149 19.05636 20.92595 1.000 37.70095 183 GLY A O 1
ATOM 1452 N N . PHE A 1 185 ? 62.53380 16.99630 21.68310 1.000 26.18593 184 PHE A N 1
ATOM 1453 C CA . PHE A 1 185 ? 62.10885 16.31984 20.46676 1.000 34.04869 184 PHE A CA 1
ATOM 1454 C C . PHE A 1 185 ? 60.61801 15.99868 20.51916 1.000 30.27143 184 PHE A C 1
ATOM 1455 O O . PHE A 1 185 ? 60.07929 15.63827 21.56820 1.000 34.51084 184 PHE A O 1
ATOM 1463 N N . HIS A 1 186 ? 59.96138 16.14088 19.37025 1.000 31.01948 185 HIS A N 1
ATOM 1464 C CA . HIS A 1 186 ? 58.52876 15.95701 19.20622 1.000 31.29057 185 HIS A CA 1
ATOM 1465 C C . HIS A 1 186 ? 58.28981 15.14943 17.94290 1.000 29.68786 185 HIS A C 1
ATOM 1466 O O . HIS A 1 186 ? 59.01402 15.29069 16.95597 1.000 31.55650 185 HIS A O 1
ATOM 1473 N N . ILE A 1 187 ? 57.26680 14.30556 17.97346 1.000 28.21055 186 ILE A N 1
ATOM 1474 C CA . ILE A 1 187 ? 56.76678 13.65092 16.77134 1.000 37.49244 186 ILE A CA 1
ATOM 1475 C C . ILE A 1 187 ? 55.33076 14.10908 16.57097 1.000 35.50138 186 ILE A C 1
ATOM 1476 O O . ILE A 1 187 ? 54.46463 13.83237 17.40939 1.000 34.68730 186 ILE A O 1
ATOM 1481 N N . GLN A 1 188 ? 55.08238 14.81988 15.47228 1.000 35.77635 187 GLN A N 1
ATOM 1482 C CA . GLN A 1 188 ? 53.74225 15.23811 15.07471 1.000 32.30604 187 GLN A CA 1
ATOM 1483 C C . GLN A 1 188 ? 53.26054 14.25877 14.01020 1.000 35.29207 187 GLN A C 1
ATOM 1484 O O . GLN A 1 188 ? 53.59771 14.38804 12.83010 1.000 38.87287 187 GLN A O 1
ATOM 1490 N N . GLN A 1 189 ? 52.48708 13.26769 14.43467 1.000 38.01344 188 GLN A N 1
ATOM 1491 C CA . GLN A 1 189 ? 51.94952 12.26402 13.53158 1.000 39.95621 188 GLN A CA 1
ATOM 1492 C C . GLN A 1 189 ? 50.59009 12.70725 13.00456 1.000 39.61509 188 GLN A C 1
ATOM 1493 O O . GLN A 1 189 ? 49.95735 13.61973 13.54154 1.000 38.59667 188 GLN A O 1
ATOM 1499 N N . SER A 1 190 ? 50.14733 12.04018 11.93823 1.000 35.16040 189 SER A N 1
ATOM 1500 C CA . SER A 1 190 ? 48.81682 12.25541 11.36645 1.000 43.13478 189 SER A CA 1
ATOM 1501 C C . SER A 1 190 ? 48.55967 13.73518 11.09742 1.000 44.80848 189 SER A C 1
ATOM 1502 O O . SER A 1 190 ? 47.49375 14.27202 11.40950 1.000 44.17732 189 SER A O 1
ATOM 1505 N N . GLN A 1 191 ? 49.55524 14.39967 10.51621 1.000 42.32055 190 GLN A N 1
ATOM 1506 C CA . GLN A 1 191 ? 49.43989 15.80794 10.18670 1.000 38.32687 190 GLN A CA 1
ATOM 1507 C C . GLN A 1 191 ? 48.50567 15.97989 8.98856 1.000 41.76949 190 GLN A C 1
ATOM 1508 O O . GLN A 1 191 ? 48.19639 15.00747 8.29650 1.000 42.15392 190 GLN A O 1
ATOM 1514 N N . PRO A 1 192 ? 48.02305 17.20178 8.73216 1.000 38.55119 191 PRO A N 1
ATOM 1515 C CA . PRO A 1 192 ? 46.95858 17.36443 7.73346 1.000 42.36791 191 PRO A CA 1
ATOM 1516 C C . PRO A 1 192 ? 47.39679 16.93187 6.34343 1.000 37.79859 191 PRO A C 1
ATOM 1517 O O . PRO A 1 192 ? 48.58124 16.95125 6.00215 1.000 39.92085 191 PRO A O 1
ATOM 1521 N N . THR A 1 193 ? 46.41513 16.52622 5.54171 1.000 42.08069 192 THR A N 1
ATOM 1522 C CA . THR A 1 193 ? 46.67822 16.18159 4.15542 1.000 47.54243 192 THR A CA 1
ATOM 1523 C C . THR A 1 193 ? 47.11694 17.42292 3.37883 1.000 41.80611 192 THR A C 1
ATOM 1524 O O . THR A 1 193 ? 47.03019 18.55667 3.85777 1.000 41.20762 192 THR A O 1
ATOM 1528 N N . LEU A 1 194 ? 47.58556 17.19147 2.15131 1.000 45.01073 193 LEU A N 1
ATOM 1529 C CA . LEU A 1 194 ? 48.05723 18.28743 1.30972 1.000 50.12082 193 LEU A CA 1
ATOM 1530 C C . LEU A 1 194 ? 46.94033 19.28505 1.01048 1.000 47.99453 193 LEU A C 1
ATOM 1531 O O . LEU A 1 194 ? 47.15481 20.50528 1.04288 1.000 47.50425 193 LEU A O 1
ATOM 1536 N N . GLU A 1 195 ? 45.73463 18.78119 0.73764 1.000 51.41887 194 GLU A N 1
ATOM 1537 C CA . GLU A 1 195 ? 44.60248 19.64685 0.41890 1.000 54.41211 194 GLU A CA 1
ATOM 1538 C C . GLU A 1 195 ? 44.17351 20.46370 1.63477 1.000 43.08286 194 GLU A C 1
ATOM 1539 O O . GLU A 1 195 ? 43.89774 21.67187 1.52753 1.000 54.43753 194 GLU A O 1
ATOM 1545 N N . ALA A 1 196 ? 44.13058 19.82275 2.80590 1.000 36.74486 195 ALA A N 1
ATOM 1546 C CA . ALA A 1 196 ? 43.89632 20.56100 4.03983 1.000 38.11036 195 ALA A CA 1
ATOM 1547 C C . ALA A 1 196 ? 44.96027 21.62804 4.25135 1.000 40.65090 195 ALA A C 1
ATOM 1548 O O . ALA A 1 196 ? 44.66302 22.69709 4.78892 1.000 38.83370 195 ALA A O 1
ATOM 1558 N N . ARG A 1 198 ? 46.48699 23.28622 1.84057 1.000 34.60977 197 ARG A N 1
ATOM 1559 C CA . ARG A 1 198 ? 46.08468 24.40175 0.98742 1.000 40.76155 197 ARG A CA 1
ATOM 1560 C C . ARG A 1 198 ? 45.03388 25.25980 1.68241 1.000 43.54342 197 ARG A C 1
ATOM 1561 O O . ARG A 1 198 ? 45.12034 26.50091 1.68659 1.000 39.31885 197 ARG A O 1
ATOM 1569 N N . GLU A 1 199 ? 44.04168 24.60808 2.29422 1.000 34.09692 198 GLU A N 1
ATOM 1570 C CA . GLU A 1 199 ? 43.01307 25.35677 3.01387 1.000 36.19429 198 GLU A CA 1
ATOM 1571 C C . GLU A 1 199 ? 43.60541 26.14152 4.18178 1.000 41.13363 198 GLU A C 1
ATOM 1572 O O . GLU A 1 199 ? 43.19778 27.27930 4.44611 1.000 39.91210 198 GLU A O 1
ATOM 1578 N N . LYS A 1 200 ? 44.57804 25.55631 4.88449 1.000 36.86824 199 LYS A N 1
ATOM 1579 C CA . LYS A 1 200 ? 45.19167 26.24344 6.01915 1.000 36.70698 199 LYS A CA 1
ATOM 1580 C C . LYS A 1 200 ? 46.00612 27.44827 5.56538 1.000 34.19035 199 LYS A C 1
ATOM 1581 O O . LYS A 1 200 ? 46.00195 28.49005 6.23143 1.000 36.13884 199 LYS A O 1
ATOM 1587 N N . VAL A 1 201 ? 46.71395 27.32466 4.43882 1.000 33.31574 200 VAL A N 1
ATOM 1588 C CA . VAL A 1 201 ? 47.44691 28.46496 3.89057 1.000 35.30768 200 VAL A CA 1
ATOM 1589 C C . VAL A 1 201 ? 46.48320 29.59485 3.55968 1.000 37.46792 200 VAL A C 1
ATOM 1590 O O . VAL A 1 201 ? 46.72484 30.76216 3.89816 1.000 38.70787 200 VAL A O 1
ATOM 1594 N N . ASN A 1 202 ? 45.37406 29.26313 2.88789 1.000 36.05689 201 ASN A N 1
ATOM 1595 C CA . ASN A 1 202 ? 44.40240 30.29883 2.53925 1.000 39.84730 201 ASN A CA 1
ATOM 1596 C C . ASN A 1 202 ? 43.81189 30.95497 3.78388 1.000 40.49419 201 ASN A C 1
ATOM 1597 O O . ASN A 1 202 ? 43.63143 32.17769 3.82072 1.000 40.02410 201 ASN A O 1
ATOM 1602 N N . THR A 1 203 ? 43.50121 30.16158 4.81177 1.000 36.44117 202 THR A N 1
ATOM 1603 C CA . THR A 1 203 ? 42.91844 30.72245 6.02812 1.000 37.28857 202 THR A CA 1
ATOM 1604 C C . THR A 1 203 ? 43.90176 31.65449 6.73002 1.000 40.78168 202 THR A C 1
ATOM 1605 O O . THR A 1 203 ? 43.55077 32.78156 7.11173 1.000 35.57797 202 THR A O 1
ATOM 1609 N N . CYS A 1 204 ? 45.15326 31.20729 6.88022 1.000 30.90926 203 CYS A N 1
ATOM 1610 C CA . CYS A 1 204 ? 46.18535 32.05062 7.47711 1.000 34.70942 203 CYS A CA 1
ATOM 1611 C C . CYS A 1 204 ? 46.36625 33.34586 6.69486 1.000 32.00694 203 CYS A C 1
ATOM 1612 O O . CYS A 1 204 ? 46.47820 34.42491 7.28857 1.000 33.99073 203 CYS A O 1
ATOM 1615 N N . PHE A 1 205 ? 46.39682 33.26291 5.36032 1.000 33.93680 204 PHE A N 1
ATOM 1616 C CA . PHE A 1 205 ? 46.62696 34.46187 4.55773 1.000 34.87617 204 PHE A CA 1
ATOM 1617 C C . PHE A 1 205 ? 45.45141 35.42432 4.63989 1.000 33.50176 204 PHE A C 1
ATOM 1618 O O . PHE A 1 205 ? 45.64861 36.63940 4.76203 1.000 40.40995 204 PHE A O 1
ATOM 1626 N N . GLN A 1 206 ? 44.22220 34.90778 4.56361 1.000 41.11314 205 GLN A N 1
ATOM 1627 C CA . GLN A 1 206 ? 43.06012 35.77817 4.69561 1.000 38.98206 205 GLN A CA 1
ATOM 1628 C C . GLN A 1 206 ? 43.07300 36.49539 6.03623 1.000 42.23728 205 GLN A C 1
ATOM 1629 O O . GLN A 1 206 ? 42.77746 37.69390 6.11290 1.000 41.01916 205 GLN A O 1
ATOM 1635 N N . ILE A 1 207 ? 43.41429 35.77527 7.10721 1.000 38.50285 206 ILE A N 1
ATOM 1636 C CA . ILE A 1 207 ? 43.36354 36.37568 8.43608 1.000 45.53429 206 ILE A CA 1
ATOM 1637 C C . ILE A 1 207 ? 44.35471 37.53125 8.57272 1.000 44.95283 206 ILE A C 1
ATOM 1638 O O . ILE A 1 207 ? 44.07028 38.51762 9.26333 1.000 42.35901 206 ILE A O 1
ATOM 1643 N N . ILE A 1 208 ? 45.50597 37.46050 7.90255 1.000 39.72863 207 ILE A N 1
ATOM 1644 C CA . ILE A 1 208 ? 46.49073 38.53414 8.02115 1.000 45.21009 207 ILE A CA 1
ATOM 1645 C C . ILE A 1 208 ? 46.32578 39.55412 6.89899 1.000 46.57767 207 ILE A C 1
ATOM 1646 O O . ILE A 1 208 ? 47.16784 40.44297 6.73032 1.000 49.56619 207 ILE A O 1
ATOM 1651 N N . GLY A 1 209 ? 45.25089 39.43884 6.12508 1.000 40.20642 208 GLY A N 1
ATOM 1652 C CA . GLY A 1 209 ? 44.93212 40.44684 5.13221 1.000 43.17319 208 GLY A CA 1
ATOM 1653 C C . GLY A 1 209 ? 45.58141 40.28035 3.77809 1.000 44.63152 208 GLY A C 1
ATOM 1654 O O . GLY A 1 209 ? 45.69048 41.26500 3.03817 1.000 42.80202 208 GLY A O 1
ATOM 1655 N N . LEU A 1 210 ? 46.02150 39.07777 3.42727 1.000 42.04229 209 LEU A N 1
ATOM 1656 C CA . LEU A 1 210 ? 46.57588 38.81137 2.10937 1.000 37.28508 209 LEU A CA 1
ATOM 1657 C C . LEU A 1 210 ? 45.50196 38.23355 1.19301 1.000 46.41375 209 LEU A C 1
ATOM 1658 O O . LEU A 1 210 ? 44.43313 37.80627 1.63334 1.000 44.91586 209 LEU A O 1
ATOM 1663 N N . ILE A 1 211 ? 45.80049 38.22808 -0.10734 1.000 47.12462 210 ILE A N 1
ATOM 1664 C CA . ILE A 1 211 ? 44.90440 37.58158 -1.05739 1.000 48.00955 210 ILE A CA 1
ATOM 1665 C C . ILE A 1 211 ? 44.97944 36.06609 -0.89243 1.000 48.78597 210 ILE A C 1
ATOM 1666 O O . ILE A 1 211 ? 45.95045 35.50974 -0.36642 1.000 50.89901 210 ILE A O 1
ATOM 1671 N N . THR A 1 212 ? 43.93506 35.38975 -1.35622 1.000 53.24098 211 THR A N 1
ATOM 1672 C CA . THR A 1 212 ? 43.86427 33.93821 -1.32301 1.000 52.33671 211 THR A CA 1
ATOM 1673 C C . THR A 1 212 ? 43.71275 33.40029 -2.74021 1.000 57.55316 211 THR A C 1
ATOM 1674 O O . THR A 1 212 ? 43.38381 34.13179 -3.67730 1.000 56.15409 211 THR A O 1
ATOM 1678 N N . CYS A 1 213 ? 43.95239 32.09843 -2.88715 1.000 57.15060 212 CYS A N 1
ATOM 1679 C CA . CYS A 1 213 ? 43.86783 31.41243 -4.17520 1.000 58.67412 212 CYS A CA 1
ATOM 1680 C C . CYS A 1 213 ? 42.79712 30.33016 -4.06888 1.000 66.29518 212 CYS A C 1
ATOM 1681 O O . CYS A 1 213 ? 43.06857 29.21716 -3.60582 1.000 60.26140 212 CYS A O 1
ATOM 1684 N N . GLU A 1 214 ? 41.58324 30.66138 -4.49758 1.000 72.64664 213 GLU A N 1
ATOM 1685 C CA . GLU A 1 214 ? 40.43915 29.76514 -4.44085 1.000 80.41097 213 GLU A CA 1
ATOM 1686 C C . GLU A 1 214 ? 40.11241 29.23317 -5.83035 1.000 86.83142 213 GLU A C 1
ATOM 1687 O O . GLU A 1 214 ? 40.55136 29.77823 -6.84707 1.000 92.09056 213 GLU A O 1
ATOM 1693 N N . THR A 1 215 ? 39.35153 28.13531 -5.85485 1.000 86.99877 214 THR A N 1
ATOM 1694 C CA . THR A 1 215 ? 38.80054 27.54890 -7.07607 1.000 90.03841 214 THR A CA 1
ATOM 1695 C C . THR A 1 215 ? 39.87405 27.05649 -8.04113 1.000 93.09850 214 THR A C 1
ATOM 1696 O O . THR A 1 215 ? 39.74501 25.96570 -8.60758 1.000 97.60735 214 THR A O 1
ATOM 1700 N N . SER A 1 216 ? 40.92068 27.85476 -8.24668 1.000 92.02610 215 SER A N 1
ATOM 1701 C CA . SER A 1 216 ? 41.98326 27.48681 -9.17148 1.000 88.38784 215 SER A CA 1
ATOM 1702 C C . SER A 1 216 ? 42.58863 26.14572 -8.78089 1.000 86.41283 215 SER A C 1
ATOM 1703 O O . SER A 1 216 ? 42.97908 25.93740 -7.62890 1.000 85.41860 215 SER A O 1
ATOM 1706 N N . SER A 1 217 ? 42.66019 25.23118 -9.75047 1.000 86.51903 216 SER A N 1
ATOM 1707 C CA . SER A 1 217 ? 43.18384 23.89822 -9.48084 1.000 91.38108 216 SER A CA 1
ATOM 1708 C C . SER A 1 217 ? 44.67566 23.91130 -9.17666 1.000 96.88308 216 SER A C 1
ATOM 1709 O O . SER A 1 217 ? 45.17843 22.96044 -8.56868 1.000 98.81365 216 SER A O 1
ATOM 1712 N N . ASP A 1 218 ? 45.38904 24.95954 -9.57760 1.000 96.40072 217 ASP A N 1
ATOM 1713 C CA . ASP A 1 218 ? 46.80773 25.11077 -9.28576 1.000 96.82147 217 ASP A CA 1
ATOM 1714 C C . ASP A 1 218 ? 46.99755 26.22887 -8.27004 1.000 87.10012 217 ASP A C 1
ATOM 1715 O O . ASP A 1 218 ? 46.51116 27.34746 -8.46916 1.000 93.14540 217 ASP A O 1
ATOM 1720 N N . PHE A 1 219 ? 47.70255 25.91773 -7.18622 1.000 73.04384 218 PHE A N 1
ATOM 1721 C CA . PHE A 1 219 ? 47.88957 26.84608 -6.07830 1.000 59.37600 218 PHE A CA 1
ATOM 1722 C C . P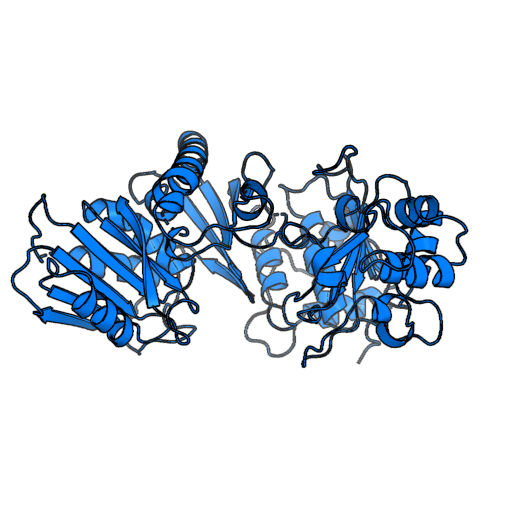HE A 1 219 ? 48.97429 27.85991 -6.43280 1.000 59.38660 218 PHE A C 1
ATOM 1723 O O . PHE A 1 219 ? 50.10213 27.48026 -6.76769 1.000 65.03988 218 PHE A O 1
ATOM 1731 N N . ARG A 1 220 ? 48.62602 29.14869 -6.36511 1.000 57.31037 219 ARG A N 1
ATOM 1732 C CA . ARG A 1 220 ? 49.55913 30.20926 -6.74144 1.000 60.82111 219 ARG A CA 1
ATOM 1733 C C . ARG A 1 220 ? 50.80776 30.20125 -5.86568 1.000 57.21033 219 ARG A C 1
ATOM 1734 O O . ARG A 1 220 ? 51.92625 30.43560 -6.34868 1.000 60.90035 219 ARG A O 1
ATOM 1742 N N . PHE A 1 221 ? 50.64250 29.91310 -4.57834 1.000 53.55177 220 PHE A N 1
ATOM 1743 C CA . PHE A 1 221 ? 51.74680 30.06812 -3.64605 1.000 54.13816 220 PHE A CA 1
ATOM 1744 C C . PHE A 1 221 ? 52.77491 28.94775 -3.75075 1.000 50.83565 220 PHE A C 1
ATOM 1745 O O . PHE A 1 221 ? 53.92178 29.14574 -3.34088 1.000 52.99943 220 PHE A O 1
ATOM 1753 N N . ASP A 1 222 ? 52.42213 27.80624 -4.34626 1.000 49.86944 221 ASP A N 1
ATOM 1754 C CA . ASP A 1 222 ? 53.43483 26.79751 -4.65241 1.000 52.40229 221 ASP A CA 1
ATOM 1755 C C . ASP A 1 222 ? 54.44369 27.33023 -5.66944 1.000 55.07836 221 ASP A C 1
ATOM 1756 O O . ASP A 1 222 ? 55.66697 27.23915 -5.47144 1.000 63.55693 221 ASP A O 1
ATOM 1761 N N . GLY A 1 223 ? 53.94273 27.90067 -6.76783 1.000 57.52745 222 GLY A N 1
ATOM 1762 C CA . GLY A 1 223 ? 54.82993 28.53060 -7.73143 1.000 56.36775 222 GLY A CA 1
ATOM 1763 C C . GLY A 1 223 ? 55.57603 29.71044 -7.14125 1.000 58.26191 222 GLY A C 1
ATOM 1764 O O . GLY A 1 223 ? 56.73968 29.95275 -7.47485 1.000 60.55264 222 GLY A O 1
ATOM 1765 N N . ALA A 1 224 ? 54.91516 30.46529 -6.25772 1.000 53.84454 223 ALA A N 1
ATOM 1766 C CA . ALA A 1 224 ? 55.60372 31.55700 -5.57262 1.000 47.10847 223 ALA A CA 1
ATOM 1767 C C . ALA A 1 224 ? 56.78128 31.04468 -4.74765 1.000 45.39200 223 ALA A C 1
ATOM 1768 O O . ALA A 1 224 ? 57.85138 31.66484 -4.72676 1.000 45.23581 223 ALA A O 1
ATOM 1770 N N . ALA A 1 225 ? 56.60426 29.91084 -4.06375 1.000 41.17154 224 ALA A N 1
ATOM 1771 C CA . ALA A 1 225 ? 57.69183 29.34064 -3.27357 1.000 46.35995 224 ALA A CA 1
ATOM 1772 C C . ALA A 1 225 ? 58.83728 28.86771 -4.16095 1.000 53.47038 224 ALA A C 1
ATOM 1773 O O . ALA A 1 225 ? 60.01606 29.07843 -3.83473 1.000 54.01772 224 ALA A O 1
ATOM 1775 N N . ARG A 1 226 ? 58.51404 28.23774 -5.29387 1.000 54.89195 225 ARG A N 1
ATOM 1776 C CA . ARG A 1 226 ? 59.57618 27.83457 -6.21522 1.000 57.33543 225 ARG A CA 1
ATOM 1777 C C . ARG A 1 226 ? 60.34032 29.04652 -6.74359 1.000 50.47080 225 ARG A C 1
ATOM 1778 O O . ARG A 1 226 ? 61.57544 29.01602 -6.85309 1.000 54.63610 225 ARG A O 1
ATOM 1786 N N . ALA A 1 227 ? 59.62479 30.13174 -7.05341 1.000 46.85081 226 ALA A N 1
ATOM 1787 C CA . ALA A 1 227 ? 60.28792 31.34472 -7.52247 1.000 57.47881 226 ALA A CA 1
ATOM 1788 C C . ALA A 1 227 ? 61.18054 31.94247 -6.44072 1.000 61.46791 226 ALA A C 1
ATOM 1789 O O . ALA A 1 227 ? 62.29756 32.39047 -6.72624 1.000 56.82136 226 ALA A O 1
ATOM 1791 N N . LEU A 1 228 ? 60.70128 31.96833 -5.19339 1.000 60.02479 227 LEU A N 1
ATOM 1792 C CA . LEU A 1 228 ? 61.54211 32.42264 -4.08874 1.000 59.47995 227 LEU A CA 1
ATOM 1793 C C . LEU A 1 228 ? 62.82089 31.60393 -3.99655 1.000 59.48511 227 LEU A C 1
ATOM 1794 O O . LEU A 1 228 ? 63.90283 32.15349 -3.75602 1.000 53.47950 227 LEU A O 1
ATOM 1799 N N . ARG A 1 229 ? 62.71752 30.28508 -4.17608 1.000 57.24345 228 ARG A N 1
ATOM 1800 C CA . ARG A 1 229 ? 63.92215 29.46124 -4.14035 1.000 56.58025 228 ARG A CA 1
ATOM 1801 C C . ARG A 1 229 ? 64.86997 29.81399 -5.28026 1.000 56.87778 228 ARG A C 1
ATOM 1802 O O . ARG A 1 229 ? 66.09019 29.87684 -5.08361 1.000 55.27949 228 ARG A O 1
ATOM 1810 N N . SER A 1 230 ? 64.33160 30.04028 -6.48361 1.000 59.83569 229 SER A N 1
ATOM 1811 C CA . SER A 1 230 ? 65.19652 30.41841 -7.59982 1.000 62.50059 229 SER A CA 1
ATOM 1812 C C . SER A 1 230 ? 65.89306 31.74851 -7.33823 1.000 67.54166 229 SER A C 1
ATOM 1813 O O . SER A 1 230 ? 67.03939 31.94284 -7.75920 1.000 66.70986 229 SER A O 1
ATOM 1816 N N . GLN A 1 231 ? 65.22320 32.66974 -6.64518 1.000 65.94692 230 GLN A N 1
ATOM 1817 C CA . GLN A 1 231 ? 65.81882 33.94124 -6.25315 1.000 64.29424 230 GLN A CA 1
ATOM 1818 C C . GLN A 1 231 ? 66.74872 33.81182 -5.05419 1.000 60.52432 230 GLN A C 1
ATOM 1819 O O . GLN A 1 231 ? 67.32649 34.81971 -4.63115 1.000 62.46930 230 GLN A O 1
ATOM 1825 N N . GLU A 1 232 ? 66.89555 32.60566 -4.50119 1.000 56.07205 231 GLU A N 1
ATOM 1826 C CA . GLU A 1 232 ? 67.77741 32.34910 -3.36253 1.000 56.09367 231 GLU A CA 1
ATOM 1827 C C . GLU A 1 232 ? 67.38233 33.18559 -2.14497 1.000 53.34409 231 GLU A C 1
ATOM 1828 O O . GLU A 1 232 ? 68.23300 33.68731 -1.40735 1.000 57.90398 231 GLU A O 1
ATOM 1834 N N . ARG A 1 233 ? 66.07605 33.33171 -1.92878 1.000 52.91980 232 ARG A N 1
ATOM 1835 C CA . ARG A 1 233 ? 65.53341 34.01406 -0.75357 1.000 48.14049 232 ARG A CA 1
ATOM 1836 C C . ARG A 1 233 ? 64.99108 32.94495 0.19019 1.000 50.49619 232 ARG A C 1
ATOM 1837 O O . ARG A 1 233 ? 63.87701 32.44611 0.00821 1.000 51.27556 232 ARG A O 1
ATOM 1845 N N . TYR A 1 234 ? 65.78440 32.59887 1.20751 1.000 47.61957 233 TYR A N 1
ATOM 1846 C CA . TYR A 1 234 ? 65.50079 31.45490 2.06369 1.000 48.31693 233 TYR A CA 1
ATOM 1847 C C . TYR A 1 234 ? 65.05475 31.81347 3.47411 1.000 49.85369 233 TYR A C 1
ATOM 1848 O O . TYR A 1 234 ? 64.57266 30.92869 4.18730 1.000 43.64201 233 TYR A O 1
ATOM 1857 N N . ARG A 1 235 ? 65.20031 33.06547 3.90101 1.000 48.11448 234 ARG A N 1
ATOM 1858 C CA . ARG A 1 235 ? 64.89858 33.44390 5.27415 1.000 43.19516 234 ARG A CA 1
ATOM 1859 C C . ARG A 1 235 ? 64.27838 34.83086 5.28150 1.000 45.90252 234 ARG A C 1
ATOM 1860 O O . ARG A 1 235 ? 64.65625 35.69307 4.48281 1.000 50.85202 234 ARG A O 1
ATOM 1868 N N . PHE A 1 236 ? 63.31404 35.03775 6.17597 1.000 43.24078 235 PHE A N 1
ATOM 1869 C CA . PHE A 1 236 ? 62.50920 36.25154 6.16012 1.000 42.30936 235 PHE A CA 1
ATOM 1870 C C . PHE A 1 236 ? 62.27116 36.72914 7.58288 1.000 42.31580 235 PHE A C 1
ATOM 1871 O O . PHE A 1 236 ? 61.76231 35.97361 8.42082 1.000 41.08512 235 PHE A O 1
ATOM 1879 N N . THR A 1 237 ? 62.67040 37.97127 7.84902 1.000 39.08172 236 THR A N 1
ATOM 1880 C CA . THR A 1 237 ? 62.24539 38.70496 9.02773 1.000 39.60164 236 THR A CA 1
ATOM 1881 C C . THR A 1 237 ? 60.84402 39.25847 8.78623 1.000 36.80830 236 THR A C 1
ATOM 1882 O O . THR A 1 237 ? 60.25969 39.08488 7.71314 1.000 35.51425 236 THR A O 1
ATOM 1886 N N . ARG A 1 238 ? 60.28152 39.92749 9.79532 1.000 37.35115 237 ARG A N 1
ATOM 1887 C CA . ARG A 1 238 ? 58.96031 40.52186 9.61353 1.000 41.72335 237 ARG A CA 1
ATOM 1888 C C . ARG A 1 238 ? 58.98501 41.58426 8.51835 1.000 48.01555 237 ARG A C 1
ATOM 1889 O O . ARG A 1 238 ? 58.09146 41.62689 7.65997 1.000 44.21952 237 ARG A O 1
ATOM 1897 N N . GLU A 1 239 ? 60.02000 42.43153 8.51430 1.000 47.49606 238 GLU A N 1
ATOM 1898 C CA . GLU A 1 239 ? 60.14008 43.45911 7.48321 1.000 54.64674 238 GLU A CA 1
ATOM 1899 C C . GLU A 1 239 ? 60.31631 42.83988 6.10246 1.000 46.49565 238 GLU A C 1
ATOM 1900 O O . GLU A 1 239 ? 59.70874 43.29774 5.12869 1.000 46.84499 238 GLU A O 1
ATOM 1906 N N . GLN A 1 240 ? 61.14550 41.79770 5.99750 1.000 43.35635 239 GLN A N 1
ATOM 1907 C CA . GLN A 1 240 ? 61.36029 41.14887 4.70634 1.000 45.05051 239 GLN A CA 1
ATOM 1908 C C . GLN A 1 240 ? 60.08545 40.49230 4.18152 1.000 44.51998 239 GLN A C 1
ATOM 1909 O O . GLN A 1 240 ? 59.81171 40.53160 2.97616 1.000 45.16879 239 GLN A O 1
ATOM 1915 N N . PHE A 1 241 ? 59.27667 39.90519 5.06772 1.000 41.61919 240 PHE A N 1
ATOM 1916 C CA . PHE A 1 241 ? 58.03672 39.28520 4.60640 1.000 43.78484 240 PHE A CA 1
ATOM 1917 C C . PHE A 1 241 ? 57.01050 40.33385 4.19054 1.000 39.20893 240 PHE A C 1
ATOM 1918 O O . PHE A 1 241 ? 56.30570 40.15520 3.18869 1.000 42.64726 240 PHE A O 1
ATOM 1926 N N . THR A 1 242 ? 56.89002 41.42285 4.95608 1.000 38.94927 241 THR A N 1
ATOM 1927 C CA . THR A 1 242 ? 56.03263 42.52091 4.51526 1.000 46.12881 241 THR A CA 1
ATOM 1928 C C . THR A 1 242 ? 56.48581 43.06182 3.16251 1.000 45.23783 241 THR A C 1
ATOM 1929 O O . THR A 1 242 ? 55.65744 43.34788 2.28651 1.000 43.21736 241 THR A O 1
ATOM 1933 N N . ALA A 1 243 ? 57.80117 43.19702 2.97028 1.000 42.58967 242 ALA A N 1
ATOM 1934 C CA . ALA A 1 243 ? 58.31946 43.67993 1.69528 1.000 53.18573 242 ALA A CA 1
ATOM 1935 C C . ALA A 1 243 ? 57.97735 42.71969 0.56422 1.000 40.42491 242 ALA A C 1
ATOM 1936 O O . ALA A 1 243 ? 57.60856 43.15058 -0.53298 1.000 49.38091 242 ALA A O 1
ATOM 1938 N N . LEU A 1 244 ? 58.09939 41.41356 0.81173 1.000 45.41646 243 LEU A N 1
ATOM 1939 C CA . LEU A 1 244 ? 57.71031 40.42940 -0.19380 1.000 40.11209 243 LEU A CA 1
ATOM 1940 C C . LEU A 1 244 ? 56.23005 40.54326 -0.53516 1.000 46.85469 243 LEU A C 1
ATOM 1941 O O . LEU A 1 244 ? 55.85082 40.50556 -1.71129 1.000 52.60011 243 LEU A O 1
ATOM 1946 N N . CYS A 1 245 ? 55.37889 40.69053 0.48236 1.000 42.47961 244 CYS A N 1
ATOM 1947 C CA . CYS A 1 245 ? 53.94537 40.82364 0.23681 1.000 45.00080 244 CYS A CA 1
ATOM 1948 C C . CYS A 1 245 ? 53.63834 42.07044 -0.58479 1.000 51.41902 244 CYS A C 1
ATOM 1949 O O . CYS A 1 245 ? 52.73569 42.06038 -1.43114 1.000 44.99873 244 CYS A O 1
ATOM 1952 N N . GLU A 1 246 ? 54.37568 43.15677 -0.34510 1.000 48.18067 245 GLU A N 1
ATOM 1953 C CA . GLU A 1 246 ? 54.17440 44.37126 -1.13189 1.000 51.36486 245 GLU A CA 1
ATOM 1954 C C . GLU A 1 246 ? 54.64307 44.17954 -2.57111 1.000 44.45253 245 GLU A C 1
ATOM 1955 O O . GLU A 1 246 ? 53.93935 44.55188 -3.51707 1.000 53.80140 245 GLU A O 1
ATOM 1961 N N . GLU A 1 247 ? 55.83654 43.60386 -2.75332 1.000 41.23360 246 GLU A N 1
ATOM 1962 C CA . GLU A 1 247 ? 56.37285 43.38154 -4.09391 1.000 52.24527 246 GLU A CA 1
ATOM 1963 C C . GLU A 1 247 ? 55.47875 42.46752 -4.92101 1.000 46.31068 246 GLU A C 1
ATOM 1964 O O . GLU A 1 247 ? 55.39830 42.61953 -6.14526 1.000 47.50812 246 GLU A O 1
ATOM 1970 N N . GLU A 1 248 ? 54.81502 41.50902 -4.27916 1.000 48.81552 247 GLU A N 1
ATOM 1971 C CA . GLU A 1 248 ? 53.99248 40.53077 -4.97743 1.000 50.34658 247 GLU A CA 1
ATOM 1972 C C . GLU A 1 248 ? 52.55960 40.99300 -5.20226 1.000 49.13637 247 GLU A C 1
ATOM 1973 O O . GLU A 1 248 ? 51.79860 40.27908 -5.86487 1.000 54.11772 247 GLU A O 1
ATOM 1979 N N . ASN A 1 249 ? 52.17489 42.15248 -4.66181 1.000 48.00588 248 ASN A N 1
ATOM 1980 C CA . ASN A 1 249 ? 50.80173 42.65556 -4.75234 1.000 46.91011 248 ASN A CA 1
ATOM 1981 C C . ASN A 1 249 ? 49.82143 41.70220 -4.07077 1.000 53.36345 248 ASN A C 1
ATOM 1982 O O . ASN A 1 249 ? 48.71434 41.46226 -4.55888 1.000 53.06680 248 ASN A O 1
ATOM 1987 N N . TRP A 1 250 ? 50.23941 41.14820 -2.93267 1.000 48.34865 249 TRP A N 1
ATOM 1988 C CA . TRP A 1 250 ? 49.43620 40.19457 -2.17972 1.000 51.81333 249 TRP A CA 1
ATOM 1989 C C . TRP A 1 250 ? 48.57510 40.83775 -1.10251 1.000 52.53625 249 TRP A C 1
ATOM 1990 O O . TRP A 1 250 ? 47.65426 40.18455 -0.60370 1.000 51.85353 249 TRP A O 1
ATOM 2001 N N . ILE A 1 251 ? 48.83597 42.08889 -0.73604 1.000 48.04437 250 ILE A N 1
ATOM 2002 C CA . ILE A 1 251 ? 48.16308 42.70227 0.40485 1.000 54.90053 250 ILE A CA 1
ATOM 2003 C C . ILE A 1 251 ? 46.75220 43.10541 -0.01213 1.000 56.42640 250 ILE A C 1
ATOM 2004 O O . ILE A 1 251 ? 46.56655 44.01019 -0.82896 1.000 55.98256 250 ILE A O 1
ATOM 2009 N N . ARG A 1 252 ? 45.75356 42.41981 0.54820 1.000 56.59229 251 ARG A N 1
ATOM 2010 C CA . ARG A 1 252 ? 44.35951 42.79875 0.34915 1.000 66.51209 251 ARG A CA 1
ATOM 2011 C C . ARG A 1 252 ? 44.01069 44.02707 1.18075 1.000 76.62612 251 ARG A C 1
ATOM 2012 O O . ARG A 1 252 ? 43.46974 45.00928 0.66033 1.000 74.45213 251 ARG A O 1
ATOM 2020 N N . SER A 1 253 ? 44.32231 43.98424 2.47516 1.000 96.35023 252 SER A N 1
ATOM 2021 C CA . SER A 1 253 ? 44.12910 45.10577 3.38389 1.000 115.78315 252 SER A CA 1
ATOM 2022 C C . SER A 1 253 ? 45.28515 45.13876 4.37169 1.000 123.88451 252 SER A C 1
ATOM 2023 O O . SER A 1 253 ? 45.62522 44.11056 4.96438 1.000 118.63321 252 SER A O 1
ATOM 2026 N N . GLU A 1 254 ? 45.88573 46.31645 4.54713 1.000 134.41933 253 GLU A N 1
ATOM 2027 C CA . GLU A 1 254 ? 46.96864 46.47776 5.50809 1.000 140.15178 253 GLU A CA 1
ATOM 2028 C C . GLU A 1 254 ? 46.46480 46.66237 6.93325 1.000 141.32987 253 GLU A C 1
ATOM 2029 O O . GLU A 1 254 ? 47.27148 46.62437 7.86859 1.000 144.06352 253 GLU A O 1
ATOM 2035 N N . ALA A 1 255 ? 45.15991 46.85129 7.12083 1.000 138.66673 254 ALA A N 1
ATOM 2036 C CA . ALA A 1 255 ? 44.55893 46.98605 8.44855 1.000 135.05077 254 ALA A CA 1
ATOM 2037 C C . ALA A 1 255 ? 43.18929 46.32036 8.45407 1.000 131.20080 254 ALA A C 1
ATOM 2038 O O . ALA A 1 255 ? 42.15106 46.99239 8.43754 1.000 134.76949 254 ALA A O 1
ATOM 2040 N N . PRO A 1 256 ? 43.14884 44.98927 8.47391 1.000 120.59490 255 PRO A N 1
ATOM 2041 C CA . PRO A 1 256 ? 41.86372 44.29854 8.61778 1.000 109.47882 255 PRO A CA 1
ATOM 2042 C C . PRO A 1 256 ? 41.29419 44.51004 10.01152 1.000 101.70344 255 PRO A C 1
ATOM 2043 O O . PRO A 1 256 ? 41.99982 44.89662 10.94642 1.000 99.83229 255 PRO A O 1
ATOM 2047 N N . GLU A 1 257 ? 39.98739 44.27352 10.13491 1.000 96.89716 256 GLU A N 1
ATOM 2048 C CA . GLU A 1 257 ? 39.31422 44.45447 11.41621 1.000 92.98716 256 GLU A CA 1
ATOM 2049 C C . GLU A 1 257 ? 40.00490 43.63785 12.49742 1.000 84.66994 256 GLU A C 1
ATOM 2050 O O . GLU A 1 257 ? 40.14412 42.41670 12.37553 1.000 87.45312 256 GLU A O 1
ATOM 2056 N N . SER A 1 258 ? 40.44344 44.31703 13.55233 1.000 74.31276 257 SER A N 1
ATOM 2057 C CA . SER A 1 258 ? 41.20279 43.66962 14.61422 1.000 73.32713 257 SER A CA 1
ATOM 2058 C C . SER A 1 258 ? 40.24227 42.94040 15.54672 1.000 68.66901 257 SER A C 1
ATOM 2059 O O . SER A 1 258 ? 39.52051 43.56922 16.32768 1.000 65.55249 257 SER A O 1
ATOM 2062 N N . PHE A 1 259 ? 40.23300 41.61418 15.45929 1.000 55.56363 258 PHE A N 1
ATOM 2063 C CA . PHE A 1 259 ? 39.55026 40.75134 16.40957 1.000 47.19958 258 PHE A CA 1
ATOM 2064 C C . PHE A 1 259 ? 40.55322 40.25278 17.44212 1.000 50.47476 258 PHE A C 1
ATOM 2065 O O . PHE A 1 259 ? 41.73154 40.05291 17.13724 1.000 51.68364 258 PHE A O 1
ATOM 2073 N N . ARG A 1 260 ? 40.08192 40.05275 18.67064 1.000 38.37713 259 ARG A N 1
ATOM 2074 C CA . ARG A 1 260 ? 40.88560 39.36200 19.67234 1.000 34.51987 259 ARG A CA 1
ATOM 2075 C C . ARG A 1 260 ? 40.86673 37.86865 19.37102 1.000 38.64362 259 ARG A C 1
ATOM 2076 O O . ARG A 1 260 ? 39.79196 37.26923 19.27256 1.000 38.62973 259 ARG A O 1
ATOM 2084 N N . ASN A 1 261 ? 42.04418 37.26586 19.22126 1.000 37.50406 260 ASN A N 1
ATOM 2085 C CA . ASN A 1 261 ? 42.12132 35.83557 18.95535 1.000 37.72895 260 ASN A CA 1
ATOM 2086 C C . ASN A 1 261 ? 41.87785 35.04620 20.23526 1.000 39.49392 260 ASN A C 1
ATOM 2087 O O . AS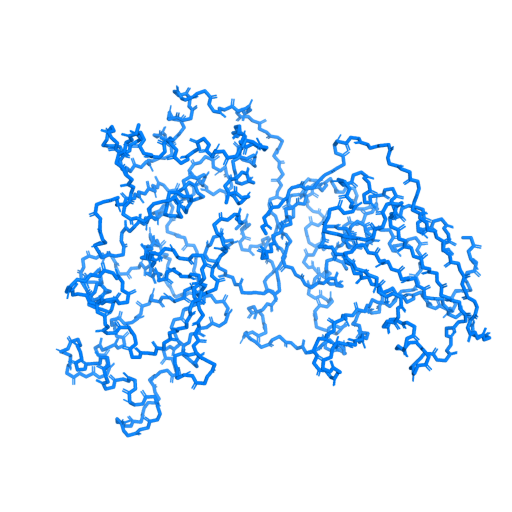N A 1 261 ? 42.49784 35.31296 21.27072 1.000 35.31638 260 ASN A O 1
ATOM 2092 N N . VAL A 1 262 ? 40.96813 34.07619 20.15708 1.000 33.24378 261 VAL A N 1
ATOM 2093 C CA . VAL A 1 262 ? 40.63746 33.17743 21.25636 1.000 28.84827 261 VAL A CA 1
ATOM 2094 C C . VAL A 1 262 ? 40.63573 31.76610 20.68915 1.000 35.48001 261 VAL A C 1
ATOM 2095 O O . VAL A 1 262 ? 40.26588 31.56805 19.52941 1.000 31.86431 261 VAL A O 1
ATOM 2099 N N . ALA A 1 263 ? 41.08567 30.79242 21.47731 1.000 34.29502 262 ALA A N 1
ATOM 2100 C CA . ALA A 1 263 ? 41.18053 29.41725 21.00579 1.000 30.03264 262 ALA A CA 1
ATOM 2101 C C . ALA A 1 263 ? 40.46334 28.48216 21.96581 1.000 32.38587 262 ALA A C 1
ATOM 2102 O O . ALA A 1 263 ? 40.64885 28.57852 23.18314 1.000 34.56117 262 ALA A O 1
ATOM 2104 N N . LEU A 1 264 ? 39.65611 27.57383 21.41611 1.000 31.88608 263 LEU A N 1
ATOM 2105 C CA . LEU A 1 264 ? 38.99962 26.52567 22.18975 1.000 29.26124 263 LEU A CA 1
ATOM 2106 C C . LEU A 1 264 ? 39.20947 25.19959 21.46925 1.000 29.29802 263 LEU A C 1
ATOM 2107 O O . LEU A 1 264 ? 38.74705 25.02003 20.33266 1.000 32.96554 263 LEU A O 1
ATOM 2112 N N . ARG A 1 265 ? 39.91964 24.28239 22.12693 1.000 29.39229 264 ARG A N 1
ATOM 2113 C CA . ARG A 1 265 ? 40.31440 23.01299 21.53699 1.000 29.70372 264 ARG A CA 1
ATOM 2114 C C . ARG A 1 265 ? 40.07669 21.89315 22.53707 1.000 27.99706 264 ARG A C 1
ATOM 2115 O O . ARG A 1 265 ? 40.12919 22.10375 23.75117 1.000 34.97230 264 ARG A O 1
ATOM 2123 N N . SER A 1 266 ? 39.80885 20.69449 22.01186 1.000 29.80525 265 SER A N 1
ATOM 2124 C CA . SER A 1 266 ? 39.71789 19.50743 22.85345 1.000 35.77057 265 SER A CA 1
ATOM 2125 C C . SER A 1 266 ? 40.44396 18.31177 22.23739 1.000 39.65645 265 SER A C 1
ATOM 2126 O O . SER A 1 266 ? 40.19572 17.17053 22.64574 1.000 39.06611 265 SER A O 1
ATOM 2129 N N . PHE A 1 267 ? 41.32735 18.54153 21.26375 1.000 33.45925 266 PHE A N 1
ATOM 2130 C CA . PHE A 1 267 ? 42.11197 17.47044 20.65807 1.000 39.16106 266 PHE A CA 1
ATOM 2131 C C . PHE A 1 267 ? 43.60366 17.77902 20.75872 1.000 45.87709 266 PHE A C 1
ATOM 2132 O O . PHE A 1 267 ? 44.01597 18.59071 21.59436 1.000 43.92602 266 PHE A O 1
ATOM 2140 N N . SER A 1 268 ? 44.41978 17.13950 19.92198 1.000 46.69157 267 SER A N 1
ATOM 2141 C CA . SER A 1 268 ? 45.86736 17.29601 20.01472 1.000 49.78664 267 SER A CA 1
ATOM 2142 C C . SER A 1 268 ? 46.30376 18.68664 19.57104 1.000 50.11664 267 SER A C 1
ATOM 2143 O O . SER A 1 268 ? 45.77725 19.24244 18.60347 1.000 51.13136 267 SER A O 1
ATOM 2146 N N . ASP A 1 269 ? 47.28536 19.24255 20.28661 1.000 47.07016 268 ASP A N 1
ATOM 2147 C CA . ASP A 1 269 ? 47.81046 20.58087 20.00386 1.000 53.26717 268 ASP A CA 1
ATOM 2148 C C . ASP A 1 269 ? 49.01265 20.46664 19.07038 1.000 53.12808 268 ASP A C 1
ATOM 2149 O O . ASP A 1 269 ? 50.17105 20.43931 19.49173 1.000 52.88531 268 ASP A O 1
ATOM 2154 N N . GLY A 1 270 ? 48.72468 20.40441 17.77237 1.000 51.28499 269 GLY A N 1
ATOM 2155 C CA . GLY A 1 270 ? 49.76072 20.43906 16.76747 1.000 52.35318 269 GLY A CA 1
ATOM 2156 C C . GLY A 1 270 ? 50.45773 21.78534 16.73852 1.000 49.18720 269 GLY A C 1
ATOM 2157 O O . GLY A 1 270 ? 49.88448 22.81126 17.12175 1.000 46.82498 269 GLY A O 1
ATOM 2158 N N . PRO A 1 271 ? 51.71426 21.80898 16.28352 1.000 45.24808 270 PRO A N 1
ATOM 2159 C CA . PRO A 1 271 ? 52.46810 23.07537 16.27745 1.000 42.58182 270 PRO A CA 1
ATOM 2160 C C . PRO A 1 271 ? 51.88938 24.12446 15.34939 1.000 37.22692 270 PRO A C 1
ATOM 2161 O O . PRO A 1 271 ? 52.11808 25.31907 15.57348 1.000 36.01303 270 PRO A O 1
ATOM 2165 N N . LEU A 1 272 ? 51.15472 23.71935 14.31194 1.000 38.54278 271 LEU A N 1
ATOM 2166 C CA . LEU A 1 272 ? 50.54580 24.69132 13.41063 1.000 50.87719 271 LEU A CA 1
ATOM 2167 C C . LEU A 1 272 ? 49.49627 25.54329 14.11564 1.000 45.13952 271 LEU A C 1
ATOM 2168 O O . LEU A 1 272 ? 49.28056 26.69827 13.73158 1.000 49.13026 271 LEU A O 1
ATOM 2173 N N . ASP A 1 273 ? 48.84207 25.00152 15.14700 1.000 37.24203 272 ASP A N 1
ATOM 2174 C CA . ASP A 1 273 ? 47.70191 25.65430 15.77543 1.000 40.44826 272 ASP A CA 1
ATOM 2175 C C . ASP A 1 273 ? 47.94585 26.09037 17.21278 1.000 41.68077 272 ASP A C 1
ATOM 2176 O O . ASP A 1 273 ? 47.10814 26.80775 17.77212 1.000 38.60304 272 ASP A O 1
ATOM 2181 N N . ILE A 1 274 ? 49.06016 25.68555 17.82521 1.000 42.50848 273 ILE A N 1
ATOM 2182 C CA . ILE A 1 274 ? 49.22451 25.86782 19.26279 1.000 42.96182 273 ILE A CA 1
ATOM 2183 C C . ILE A 1 274 ? 49.33038 27.33918 19.65913 1.000 38.12443 273 ILE A C 1
ATOM 2184 O O . ILE A 1 274 ? 49.08588 27.67823 20.82248 1.000 43.16341 273 ILE A O 1
ATOM 2197 N N . ASP A 1 276 ? 47.60018 29.92803 18.09317 1.000 37.46524 275 ASP A N 1
ATOM 2198 C CA . ASP A 1 276 ? 46.51338 30.68916 17.47922 1.000 32.51655 275 ASP A CA 1
ATOM 2199 C C . ASP A 1 276 ? 46.06460 31.84202 18.36785 1.000 35.35591 275 ASP A C 1
ATOM 2200 O O . ASP A 1 276 ? 45.71484 32.91990 17.87220 1.000 37.99464 275 ASP A O 1
ATOM 2205 N N . ALA A 1 277 ? 46.06843 31.63596 19.68149 1.000 37.24225 276 ALA A N 1
ATOM 2206 C CA . ALA A 1 277 ? 45.74445 32.68719 20.63333 1.000 40.30764 276 ALA A CA 1
ATOM 2207 C C . ALA A 1 277 ? 46.74370 32.63745 21.77931 1.000 34.85579 276 ALA A C 1
ATOM 2208 O O . ALA A 1 277 ? 47.40238 31.62045 22.01060 1.000 42.43847 276 ALA A O 1
ATOM 2210 N N . LEU A 1 278 ? 46.85273 33.75691 22.49446 1.000 39.64701 277 LEU A N 1
ATOM 2211 C CA . LEU A 1 278 ? 47.71714 33.82488 23.66010 1.000 38.10574 277 LEU A CA 1
ATOM 2212 C C . LEU A 1 278 ? 47.27815 32.79963 24.70447 1.000 42.84026 277 LEU A C 1
ATOM 2213 O O . LEU A 1 278 ? 46.12335 32.36582 24.71427 1.000 44.09805 277 LEU A O 1
ATOM 2218 N N . PRO A 1 279 ? 48.19382 32.38523 25.58832 1.000 48.50316 278 PRO A N 1
ATOM 2219 C CA . PRO A 1 279 ? 47.82323 31.37731 26.59946 1.000 40.34278 278 PRO A CA 1
ATOM 2220 C C . PRO A 1 279 ? 46.63782 31.77881 27.46235 1.000 43.57260 278 PRO A C 1
ATOM 2221 O O . PRO A 1 279 ? 45.80855 30.92506 27.80277 1.000 44.04491 278 PRO A O 1
ATOM 2225 N N . GLU A 1 280 ? 46.52970 33.05904 27.82616 1.000 39.09645 279 GLU A N 1
ATOM 2226 C CA . GLU A 1 280 ? 45.40837 33.50234 28.64447 1.000 43.91251 279 GLU A CA 1
ATOM 2227 C C . GLU A 1 280 ? 44.09727 33.50688 27.87058 1.000 39.82549 279 GLU A C 1
ATOM 2228 O O . GLU A 1 280 ? 43.02990 33.57076 28.48855 1.000 45.09552 279 GLU A O 1
ATOM 2234 N N . HIS A 1 281 ? 44.15353 33.43571 26.53945 1.000 37.64880 280 HIS A N 1
ATOM 2235 C CA . HIS A 1 281 ? 42.96633 33.37133 25.69586 1.000 40.81050 280 HIS A CA 1
ATOM 2236 C C . HIS A 1 281 ? 42.80563 32.00802 25.03132 1.000 38.42694 280 HIS A C 1
ATOM 2237 O O . HIS A 1 281 ? 42.12643 31.89378 24.00506 1.000 36.88926 280 HIS A O 1
ATOM 2244 N N . THR A 1 282 ? 43.42000 30.97436 25.59828 1.000 33.61668 281 THR A N 1
ATOM 2245 C CA . THR A 1 282 ? 43.39605 29.62779 25.04675 1.000 40.27772 281 THR A CA 1
ATOM 2246 C C . THR A 1 282 ? 42.84221 28.66879 26.08841 1.000 36.57301 281 THR A C 1
ATOM 2247 O O . THR A 1 282 ? 43.22773 28.73024 27.26000 1.000 42.80554 281 THR A O 1
ATOM 2251 N N . LEU A 1 283 ? 41.93681 27.79109 25.66525 1.000 36.17770 282 LEU A N 1
ATOM 2252 C CA . LEU A 1 283 ? 41.46287 26.69498 26.50672 1.000 33.89449 282 LEU A CA 1
ATOM 2253 C C . LEU A 1 283 ? 41.66692 25.40188 25.72457 1.000 27.44963 282 LEU A C 1
ATOM 2254 O O . LEU A 1 283 ? 40.91792 25.10591 24.78929 1.000 38.04186 282 LEU A O 1
ATOM 2259 N N . SER A 1 284 ? 42.68298 24.63753 26.10814 1.000 35.13669 283 SER A N 1
ATOM 2260 C CA . SER A 1 284 ? 42.98326 23.34774 25.49855 1.000 37.08239 283 SER A CA 1
ATOM 2261 C C . SER A 1 284 ? 42.56467 22.27130 26.48951 1.000 38.66374 283 SER A C 1
ATOM 2262 O O . SER A 1 284 ? 43.24911 22.04155 27.49200 1.000 39.18487 283 SER A O 1
ATOM 2265 N N . LEU A 1 285 ? 41.44073 21.61183 26.20480 1.000 38.88035 284 LEU A N 1
ATOM 2266 C CA . LEU A 1 285 ? 40.86696 20.68165 27.17077 1.000 38.02784 284 LEU A CA 1
ATOM 2267 C C . LEU A 1 285 ? 41.66238 19.38682 27.26151 1.000 36.38228 284 LEU A C 1
ATOM 2268 O O . LEU A 1 285 ? 41.72322 18.77695 28.33478 1.000 38.17363 284 LEU A O 1
ATOM 2273 N N . LEU A 1 286 ? 42.26789 18.94374 26.15828 1.000 34.28132 285 LEU A N 1
ATOM 2274 C CA . LEU A 1 286 ? 43.03907 17.70789 26.21147 1.000 39.28719 285 LEU A CA 1
ATOM 2275 C C . LEU A 1 286 ? 44.25764 17.85525 27.11154 1.000 46.70320 285 LEU A C 1
ATOM 2276 O O . LEU A 1 286 ? 44.66844 16.88576 27.75863 1.000 43.62788 285 LEU A O 1
ATOM 2281 N N . SER A 1 287 ? 44.84091 19.05562 27.16971 1.000 47.40122 286 SER A N 1
ATOM 2282 C CA . SER A 1 287 ? 45.96284 19.29173 28.07148 1.000 49.16452 286 SER A CA 1
ATOM 2283 C C . SER A 1 287 ? 45.51840 19.25138 29.52715 1.000 50.14498 286 SER A C 1
ATOM 2284 O O . SER A 1 287 ? 46.25478 18.76465 30.39309 1.000 49.65298 286 SER A O 1
ATOM 2287 N N . LEU A 1 288 ? 44.31808 19.75918 29.81751 1.000 49.42761 287 LEU A N 1
ATOM 2288 C CA . LEU A 1 288 ? 43.83561 19.75582 31.19370 1.000 47.53815 287 LEU A CA 1
ATOM 2289 C C . LEU A 1 288 ? 43.58725 18.34162 31.69811 1.000 47.60808 287 LEU A C 1
ATOM 2290 O O . LEU A 1 288 ? 43.78615 18.06576 32.88667 1.000 61.70246 287 LEU A O 1
ATOM 2295 N N . PHE A 1 289 ? 43.15828 17.43790 30.82176 1.000 43.62101 288 PHE A N 1
ATOM 2296 C CA . PHE A 1 289 ? 42.98372 16.03843 31.17941 1.000 43.54220 288 PHE A CA 1
ATOM 2297 C C . PHE A 1 289 ? 44.24197 15.21653 30.94565 1.000 49.67406 288 PHE A C 1
ATOM 2298 O O . PHE A 1 289 ? 44.18567 13.98468 31.02496 1.000 49.81061 288 PHE A O 1
ATOM 2306 N N . GLU A 1 290 ? 45.36615 15.87690 30.65818 1.000 51.73475 289 GLU A N 1
ATOM 2307 C CA . GLU A 1 290 ? 46.67390 15.23142 30.54667 1.000 54.11218 289 GLU A CA 1
ATOM 2308 C C . GLU A 1 290 ? 46.65894 14.09665 29.52500 1.000 47.32702 289 GLU A C 1
ATOM 2309 O O . GLU A 1 290 ? 47.19641 13.01487 29.76253 1.000 50.22655 289 GLU A O 1
ATOM 2315 N N . GLY A 1 291 ? 46.03439 14.34484 28.37673 1.000 46.56625 290 GLY A N 1
ATOM 2316 C CA . GLY A 1 291 ? 46.06612 13.41021 27.27282 1.000 49.97977 290 GLY A CA 1
ATOM 2317 C C . GLY A 1 291 ? 45.02226 12.31380 27.29278 1.000 47.78214 290 GLY A C 1
ATOM 2318 O O . GLY A 1 291 ? 44.98194 11.51148 26.35284 1.000 46.13318 290 GLY A O 1
ATOM 2319 N N . ARG A 1 292 ? 44.17432 12.24820 28.31633 1.000 51.03902 291 ARG A N 1
ATOM 2320 C CA . ARG A 1 292 ? 43.14363 11.21425 28.41232 1.000 51.18546 291 ARG A CA 1
ATOM 2321 C C . ARG A 1 292 ? 41.78721 11.90055 28.55212 1.000 48.48619 291 ARG A C 1
ATOM 2322 O O . ARG A 1 292 ? 41.35698 12.24641 29.65570 1.000 45.13420 291 ARG A O 1
ATOM 2330 N N . PHE A 1 293 ? 41.11714 12.09002 27.42713 1.000 43.20009 292 PHE A N 1
ATOM 2331 C CA . PHE A 1 293 ? 39.84996 12.80625 27.42260 1.000 48.29948 292 PHE A CA 1
ATOM 2332 C C . PHE A 1 293 ? 38.74234 11.90859 27.96300 1.000 45.75778 292 PHE A C 1
ATOM 2333 O O . PHE A 1 293 ? 38.61748 10.76129 27.52745 1.000 47.13669 292 PHE A O 1
ATOM 2341 N N . PRO A 1 294 ? 37.92817 12.39080 28.89868 1.000 50.44053 293 PRO A N 1
ATOM 2342 C CA . PRO A 1 294 ? 36.86937 11.54861 29.46580 1.000 57.58921 293 PRO A CA 1
ATOM 2343 C C . PRO A 1 294 ? 35.76339 11.25433 28.46459 1.000 49.17792 293 PRO A C 1
ATOM 2344 O O . PRO A 1 294 ? 35.48515 12.03890 27.55400 1.000 44.16668 293 PRO A O 1
ATOM 2348 N N . SER A 1 295 ? 35.13040 10.09820 28.65113 1.000 55.16813 294 SER A N 1
ATOM 2349 C CA . SER A 1 295 ? 33.98399 9.72380 27.84084 1.000 57.51247 294 SER A CA 1
ATOM 2350 C C . SER A 1 295 ? 32.81777 10.67494 28.11435 1.000 50.59653 294 SER A C 1
ATOM 2351 O O . SER A 1 295 ? 32.67476 11.18603 29.22860 1.000 52.55056 294 SER A O 1
ATOM 2354 N N . PRO A 1 296 ? 31.98243 10.94352 27.10967 1.000 56.72630 295 PRO A N 1
ATOM 2355 C CA . PRO A 1 296 ? 30.86161 11.87508 27.30975 1.000 63.47546 295 PRO A CA 1
ATOM 2356 C C . PRO A 1 296 ? 29.91719 11.39961 28.40526 1.000 65.04216 295 PRO A C 1
ATOM 2357 O O . PRO A 1 296 ? 29.48351 10.24567 28.41885 1.000 61.93270 295 PRO A O 1
ATOM 2361 N N . GLY A 1 297 ? 29.59837 12.30677 29.32803 1.000 69.01872 296 GLY A N 1
ATOM 2362 C CA . GLY A 1 297 ? 28.71971 11.97817 30.43308 1.000 77.87716 296 GLY A CA 1
ATOM 2363 C C . GLY A 1 297 ? 28.77334 12.94388 31.60080 1.000 86.67307 296 GLY A C 1
ATOM 2364 O O . GLY A 1 297 ? 28.77017 14.16402 31.41344 1.000 95.21535 296 GLY A O 1
ATOM 2365 N N . ILE A 1 298 ? 28.82132 12.39752 32.81796 1.000 89.05472 297 ILE A N 1
ATOM 2366 C CA . ILE A 1 298 ? 28.74154 13.22140 34.02126 1.000 93.63300 297 ILE A CA 1
ATOM 2367 C C . ILE A 1 298 ? 29.97000 14.11700 34.14702 1.000 94.58896 297 ILE A C 1
ATOM 2368 O O . ILE A 1 298 ? 29.87400 15.27597 34.57792 1.000 93.57022 297 ILE A O 1
ATOM 2373 N N . GLU A 1 299 ? 31.14024 13.60024 33.76432 1.000 96.52938 298 GLU A N 1
ATOM 2374 C CA . GLU A 1 299 ? 32.36996 14.37312 33.88477 1.000 95.65768 298 GLU A CA 1
ATOM 2375 C C . GLU A 1 299 ? 32.34379 15.60159 32.98804 1.000 79.13826 298 GLU A C 1
ATOM 2376 O O . GLU A 1 299 ? 32.92598 16.63617 33.33433 1.000 79.59083 298 GLU A O 1
ATOM 2382 N N . TRP A 1 300 ? 31.67712 15.50800 31.83537 1.000 58.49962 299 TRP A N 1
ATOM 2383 C CA . TRP A 1 300 ? 31.55403 16.66582 30.95647 1.000 47.30222 299 TRP A CA 1
ATOM 2384 C C . TRP A 1 300 ? 30.74272 17.76644 31.62154 1.000 48.56517 299 TRP A C 1
ATOM 2385 O O . TRP A 1 300 ? 31.17842 18.92155 31.69303 1.000 42.49302 299 TRP A O 1
ATOM 2396 N N . ASN A 1 301 ? 29.55284 17.42220 32.11656 1.000 47.55622 300 ASN A N 1
ATOM 2397 C CA . ASN A 1 301 ? 28.69171 18.41027 32.75064 1.000 53.10076 300 ASN A CA 1
ATOM 2398 C C . ASN A 1 301 ? 29.28991 18.96225 34.03782 1.000 57.14434 300 ASN A C 1
ATOM 2399 O O . ASN A 1 301 ? 28.95066 20.08408 34.42869 1.000 64.04590 300 ASN A O 1
ATOM 2404 N N . ASP A 1 302 ? 30.17375 18.21343 34.70222 1.000 56.15617 301 ASP A N 1
ATOM 2405 C CA . ASP A 1 302 ? 30.69830 18.65521 35.98894 1.000 64.47197 301 ASP A CA 1
ATOM 2406 C C . ASP A 1 302 ? 32.10306 19.24279 35.93063 1.000 64.33354 301 ASP A C 1
ATOM 2407 O O . ASP A 1 302 ? 32.45934 20.02322 36.81986 1.000 68.30147 301 ASP A O 1
ATOM 2412 N N . VAL A 1 303 ? 32.90909 18.89999 34.92865 1.000 62.58517 302 VAL A N 1
ATOM 2413 C CA . VAL A 1 303 ? 34.26908 19.42378 34.79904 1.000 63.13277 302 VAL A CA 1
ATOM 2414 C C . VAL A 1 303 ? 34.41260 20.29957 33.55661 1.000 55.08389 302 VAL A C 1
ATOM 2415 O O . VAL A 1 303 ? 34.82384 21.45763 33.64817 1.000 52.05850 302 VAL A O 1
ATOM 2419 N N . ILE A 1 304 ? 34.07234 19.76262 32.38336 1.000 50.16373 303 ILE A N 1
ATOM 2420 C CA . ILE A 1 304 ? 34.28374 20.49273 31.13587 1.000 41.48068 303 ILE A CA 1
ATOM 2421 C C . ILE A 1 304 ? 33.39371 21.72865 31.07388 1.000 43.45329 303 ILE A C 1
ATOM 2422 O O . ILE A 1 304 ? 33.85073 22.82354 30.72018 1.000 44.03764 303 ILE A O 1
ATOM 2427 N N . LYS A 1 305 ? 32.10562 21.56802 31.38894 1.000 43.04062 304 LYS A N 1
ATOM 2428 C CA . LYS A 1 305 ? 31.18064 22.69640 31.29454 1.000 40.10387 304 LYS A CA 1
ATOM 2429 C C . LYS A 1 305 ? 31.59976 23.87557 32.16316 1.000 37.37702 304 LYS A C 1
ATOM 2430 O O . LYS A 1 305 ? 31.60343 25.00927 31.65363 1.000 38.73878 304 LYS A O 1
ATOM 2436 N N . PRO A 1 306 ? 31.93768 23.70974 33.45172 1.000 44.21399 305 PRO A N 1
ATOM 2437 C CA . PRO A 1 306 ? 32.38664 24.88285 34.22330 1.000 48.97759 305 PRO A CA 1
ATOM 2438 C C . PRO A 1 306 ? 33.63905 25.52916 33.66198 1.000 50.80444 305 PRO A C 1
ATOM 2439 O O . PRO A 1 306 ? 33.74001 26.76134 33.65500 1.000 50.51173 305 PRO A O 1
ATOM 2443 N N . GLN A 1 307 ? 34.60159 24.73116 33.19392 1.000 42.16240 306 GLN A N 1
ATOM 2444 C CA . GLN A 1 307 ? 35.81962 25.29646 32.61986 1.000 45.04219 306 GLN A CA 1
ATOM 2445 C C . GLN A 1 307 ? 35.49462 26.16760 31.41419 1.000 43.73549 306 GLN A C 1
ATOM 2446 O O . GLN A 1 307 ? 35.92511 27.32706 31.32934 1.000 42.97731 306 GLN A O 1
ATOM 2452 N N . VAL A 1 308 ? 34.71157 25.62325 30.47877 1.000 36.09365 307 VAL A N 1
ATOM 2453 C CA . VAL A 1 308 ? 34.34949 26.36319 29.27310 1.000 37.09198 307 VAL A CA 1
ATOM 2454 C C . VAL A 1 308 ? 33.55939 27.61474 29.63121 1.000 41.33383 307 VAL A C 1
ATOM 2455 O O . VAL A 1 308 ? 33.80328 28.69902 29.08369 1.000 36.77345 307 VAL A O 1
ATOM 2459 N N . GLU A 1 309 ? 32.60425 27.48838 30.55688 1.000 38.17267 308 GLU A N 1
ATOM 2460 C CA . GLU A 1 309 ? 31.76437 28.62533 30.91960 1.000 39.92068 308 GLU A CA 1
ATOM 2461 C C . GLU A 1 309 ? 32.58318 29.73672 31.56423 1.000 42.51793 308 GLU A C 1
ATOM 2462 O O . GLU A 1 309 ? 32.42589 30.91029 31.21875 1.000 43.28808 308 GLU A O 1
ATOM 2468 N N . THR A 1 310 ? 33.46582 29.38769 32.50424 1.000 48.82308 309 THR A N 1
ATOM 2469 C CA . THR A 1 310 ? 34.31145 30.39374 33.14198 1.000 45.67859 309 THR A CA 1
ATOM 2470 C C . THR A 1 310 ? 35.20666 31.08454 32.12008 1.000 46.68001 309 THR A C 1
ATOM 2471 O O . THR A 1 310 ? 35.31355 32.31982 32.09742 1.000 43.10963 309 THR A O 1
ATOM 2475 N N . PHE A 1 311 ? 35.85449 30.29407 31.25955 1.000 44.66106 310 PHE A N 1
ATOM 2476 C CA . PHE A 1 311 ? 36.73779 30.84786 30.23870 1.000 43.60505 310 PHE A CA 1
ATOM 2477 C C . PHE A 1 311 ? 35.99460 31.83044 29.33593 1.000 39.28748 310 PHE A C 1
ATOM 2478 O O . PHE A 1 311 ? 36.45679 32.95750 29.09835 1.000 42.30994 310 PHE A O 1
ATOM 2486 N N . LEU A 1 312 ? 34.81776 31.43394 28.84785 1.000 43.65717 311 LEU A N 1
ATOM 2487 C CA . LEU A 1 312 ? 34.10612 32.28231 27.90116 1.000 43.73288 311 LEU A CA 1
ATOM 2488 C C . LEU A 1 312 ? 33.41273 33.46048 28.57557 1.000 46.11686 311 LEU A C 1
ATOM 2489 O O . LEU A 1 312 ? 33.19914 34.48806 27.92649 1.000 44.43316 311 LEU A O 1
ATOM 2494 N N . THR A 1 313 ? 33.06159 33.35281 29.86128 1.000 42.63684 312 THR A N 1
ATOM 2495 C CA . THR A 1 313 ? 32.57391 34.53029 30.57625 1.000 47.46800 312 THR A CA 1
ATOM 2496 C C . THR A 1 313 ? 33.69142 35.54416 30.76583 1.000 48.20933 312 THR A C 1
ATOM 2497 O O . THR A 1 313 ? 33.46794 36.75456 30.64172 1.000 51.99943 312 THR A O 1
ATOM 2501 N N . GLY A 1 314 ? 34.90182 35.06690 31.07103 1.000 50.96961 313 GLY A N 1
ATOM 2502 C CA . GLY A 1 314 ? 36.04157 35.96647 31.12896 1.000 48.30008 313 GLY A CA 1
ATOM 2503 C C . GLY A 1 314 ? 36.29902 36.65589 29.80328 1.000 52.27222 313 GLY A C 1
ATOM 2504 O O . GLY A 1 314 ? 36.58952 37.85476 29.76110 1.000 52.79339 313 GLY A O 1
ATOM 2505 N N . ILE A 1 315 ? 36.19606 35.90781 28.70134 1.000 47.38817 314 ILE A N 1
ATOM 2506 C CA . ILE A 1 315 ? 36.35677 36.52074 27.38195 1.000 48.53296 314 ILE A CA 1
ATOM 2507 C C . ILE A 1 315 ? 35.25808 37.54745 27.13265 1.000 50.78969 314 ILE A C 1
ATOM 2508 O O . ILE A 1 315 ? 35.51764 38.65823 26.65312 1.000 52.98831 314 ILE A O 1
ATOM 2513 N N . ARG A 1 316 ? 34.01852 37.19921 27.48216 1.000 51.17869 315 ARG A N 1
ATOM 2514 C CA . ARG A 1 316 ? 32.85784 37.98972 27.09192 1.000 52.04967 315 ARG A CA 1
ATOM 2515 C C . ARG A 1 316 ? 32.83379 39.35478 27.76823 1.000 63.88798 315 ARG A C 1
ATOM 2516 O O . ARG A 1 316 ? 32.37626 40.33360 27.16676 1.000 59.93861 315 ARG A O 1
ATOM 2524 N N . GLN A 1 317 ? 33.31823 39.44655 29.00571 1.000 69.54620 316 GLN A N 1
ATOM 2525 C CA . GLN A 1 317 ? 33.21064 40.68834 29.75967 1.000 79.72073 316 GLN A CA 1
ATOM 2526 C C . GLN A 1 317 ? 34.27568 41.71494 29.39327 1.000 77.41005 316 GLN A C 1
ATOM 2527 O O . GLN A 1 317 ? 34.20420 42.84942 29.87745 1.000 76.41793 316 GLN A O 1
ATOM 2533 N N . THR A 1 318 ? 35.25403 41.35880 28.55614 1.000 75.83853 317 THR A N 1
ATOM 2534 C CA . THR A 1 318 ? 36.30544 42.28960 28.17037 1.000 76.09839 317 THR A CA 1
ATOM 2535 C C . THR A 1 318 ? 36.44239 42.50388 26.67045 1.000 66.43239 317 THR A C 1
ATOM 2536 O O . THR A 1 318 ? 37.00963 43.52532 26.26738 1.000 69.06171 317 THR A O 1
ATOM 2540 N N . GLU A 1 319 ? 35.94373 41.59476 25.83770 1.000 54.52865 318 GLU A N 1
ATOM 2541 C CA . GLU A 1 319 ? 36.20676 41.62751 24.40596 1.000 47.04819 318 GLU A CA 1
ATOM 2542 C C . GLU A 1 319 ? 34.91709 41.88411 23.64177 1.000 51.62387 318 GLU A C 1
ATOM 2543 O O . GLU A 1 319 ? 33.89988 41.22863 23.88945 1.000 56.15135 318 GLU A O 1
ATOM 2549 N N . ARG A 1 320 ? 34.97226 42.83269 22.70844 1.000 61.68274 319 ARG A N 1
ATOM 2550 C CA . ARG A 1 320 ? 33.83989 43.16665 21.85563 1.000 56.68624 319 ARG A CA 1
ATOM 2551 C C . ARG A 1 320 ? 33.85009 42.38839 20.54774 1.000 53.66092 319 ARG A C 1
ATOM 2552 O O . ARG A 1 320 ? 32.78116 42.04667 20.02863 1.000 52.02459 319 ARG A O 1
ATOM 2560 N N . LYS A 1 321 ? 35.03388 42.10614 20.00397 1.000 45.89438 320 LYS A N 1
ATOM 2561 C CA . LYS A 1 321 ? 35.18425 41.38154 18.74715 1.000 40.78517 320 LYS A CA 1
ATOM 2562 C C . LYS A 1 321 ? 36.15532 40.23066 18.96391 1.000 47.09170 320 LYS A C 1
ATOM 2563 O O . LYS A 1 321 ? 37.28872 40.44748 19.40671 1.000 47.94160 320 LYS A O 1
ATOM 2569 N N . VAL A 1 322 ? 35.71580 39.01421 18.64792 1.000 39.46027 321 VAL A N 1
ATOM 2570 C CA . VAL A 1 322 ? 36.47249 37.80153 18.93214 1.000 40.87860 321 VAL A CA 1
ATOM 2571 C C . VAL A 1 322 ? 36.58450 36.96818 17.66201 1.000 40.63502 321 VAL A C 1
ATOM 2572 O O . VAL A 1 322 ? 35.57690 36.69861 16.99813 1.000 40.44108 321 VAL A O 1
ATOM 2576 N N . ARG A 1 323 ? 37.81100 36.57067 17.32495 1.000 37.83769 322 ARG A N 1
ATOM 2577 C CA . ARG A 1 323 ? 38.07266 35.52692 16.34115 1.000 34.09164 322 ARG A CA 1
ATOM 2578 C C . ARG A 1 323 ? 38.29103 34.22627 17.10584 1.000 35.48023 322 ARG A C 1
ATOM 2579 O O . ARG A 1 323 ? 39.33086 34.04298 17.74902 1.000 38.41328 322 ARG A O 1
ATOM 2587 N N . LEU A 1 324 ? 37.31095 33.33000 17.04182 1.000 33.49468 323 LEU A N 1
ATOM 2588 C CA . LEU A 1 324 ? 37.31963 32.09635 17.82015 1.000 37.38054 323 LEU A CA 1
ATOM 2589 C C . LEU A 1 324 ? 37.82426 30.94321 16.95453 1.000 39.81004 323 LEU A C 1
ATOM 2590 O O . LEU A 1 324 ? 37.12473 30.49079 16.04310 1.000 40.49293 323 LEU A O 1
ATOM 2595 N N . TYR A 1 325 ? 39.03881 30.47523 17.24532 1.000 42.63366 324 TYR A N 1
ATOM 2596 C CA . TYR A 1 325 ? 39.59203 29.26187 16.65546 1.000 39.22156 324 TYR A CA 1
ATOM 2597 C C . TYR A 1 325 ? 39.00810 28.04712 17.36627 1.000 33.80898 324 TYR A C 1
ATOM 2598 O O . TYR A 1 325 ? 39.26845 27.82938 18.55473 1.000 37.15445 324 TYR A O 1
ATOM 2607 N N . LEU A 1 326 ? 38.26817 27.22867 16.62645 1.000 30.80052 325 LEU A N 1
ATOM 2608 C CA . LEU A 1 326 ? 37.44733 26.16705 17.19312 1.000 36.96198 325 LEU A CA 1
ATOM 2609 C C . LEU A 1 326 ? 37.92691 24.82346 16.66400 1.000 35.51273 325 LEU A C 1
ATOM 2610 O O . LEU A 1 326 ? 37.97328 24.61510 15.44701 1.000 36.15063 325 LEU A O 1
ATOM 2615 N N . ASN A 1 327 ? 38.29273 23.91170 17.57847 1.000 33.09897 326 ASN A N 1
ATOM 2616 C CA . ASN A 1 327 ? 38.68086 22.55808 17.15491 1.000 40.48197 326 ASN A CA 1
ATOM 2617 C C . ASN A 1 327 ? 38.31807 21.61030 18.30053 1.000 39.56638 326 ASN A C 1
ATOM 2618 O O . ASN A 1 327 ? 39.15716 21.20419 19.10543 1.000 37.68269 326 ASN A O 1
ATOM 2623 N N . THR A 1 328 ? 37.04114 21.23959 18.36648 1.000 40.32831 327 THR A N 1
ATOM 2624 C CA . THR A 1 328 ? 36.52486 20.59854 19.56530 1.000 37.14441 327 THR A CA 1
ATOM 2625 C C . THR A 1 328 ? 35.39285 19.64278 19.20773 1.000 33.63292 327 THR A C 1
ATOM 2626 O O . THR A 1 328 ? 35.02612 19.48424 18.04083 1.000 37.33956 327 THR A O 1
ATOM 2630 N N . HIS A 1 329 ? 34.84595 18.99602 20.23493 1.000 35.04722 328 HIS A N 1
ATOM 2631 C CA . HIS A 1 329 ? 33.69066 18.13285 20.05610 1.000 41.02321 328 HIS A CA 1
ATOM 2632 C C . HIS A 1 329 ? 32.45363 18.96666 19.73438 1.000 36.78508 328 HIS A C 1
ATOM 2633 O O . HIS A 1 329 ? 32.36739 20.15090 20.06685 1.000 29.81984 328 HIS A O 1
ATOM 2640 N N . SER A 1 330 ? 31.48590 18.32438 19.07505 1.000 37.75251 329 SER A N 1
ATOM 2641 C CA . SER A 1 330 ? 30.30837 19.03880 18.58520 1.000 40.82816 329 SER A CA 1
ATOM 2642 C C . SER A 1 330 ? 29.55119 19.72729 19.71868 1.000 31.76362 329 SER A C 1
ATOM 2643 O O . SER A 1 330 ? 29.18570 20.90848 19.61547 1.000 33.87893 329 SER A O 1
ATOM 2646 N N . SER A 1 331 ? 29.32198 19.01040 20.82168 1.000 33.60727 330 SER A N 1
ATOM 2647 C CA . SER A 1 331 ? 28.54059 19.59696 21.90216 1.000 32.30135 330 SER A CA 1
ATOM 2648 C C . SER A 1 331 ? 29.33461 20.66113 22.64695 1.000 33.21078 330 SER A C 1
ATOM 2649 O O . SER A 1 331 ? 28.74617 21.59240 23.20537 1.000 30.95477 330 SER A O 1
ATOM 2652 N N . ILE A 1 332 ? 30.66591 20.57305 22.63434 1.000 37.34323 331 ILE A N 1
ATOM 2653 C CA . ILE A 1 332 ? 31.46279 21.65025 23.21410 1.000 32.17949 331 ILE A CA 1
ATOM 2654 C C . ILE A 1 332 ? 31.38171 22.89664 22.34263 1.000 31.95502 331 ILE A C 1
ATOM 2655 O O . ILE A 1 332 ? 31.31102 24.02110 22.85206 1.000 30.32161 331 ILE A O 1
ATOM 2660 N N . ALA A 1 333 ? 31.38993 22.72222 21.01801 1.000 32.35698 332 ALA A N 1
ATOM 2661 C CA . ALA A 1 333 ? 31.18170 23.86009 20.12769 1.000 34.07677 332 ALA A CA 1
ATOM 2662 C C . ALA A 1 333 ? 29.81780 24.50000 20.36721 1.000 33.08617 332 ALA A C 1
ATOM 2663 O O . ALA A 1 333 ? 29.68662 25.73249 20.37016 1.000 28.57501 332 ALA A O 1
ATOM 2673 N N . LEU A 1 335 ? 28.00811 24.38141 23.22261 1.000 34.77250 334 LEU A N 1
ATOM 2674 C CA . LEU A 1 335 ? 28.13198 25.08146 24.49856 1.000 38.00435 334 LEU A CA 1
ATOM 2675 C C . LEU A 1 335 ? 28.83799 26.42161 24.32489 1.000 37.93378 334 LEU A C 1
ATOM 2676 O O . LEU A 1 335 ? 28.42673 27.43417 24.90718 1.000 35.82378 334 LEU A O 1
ATOM 2681 N N . ALA A 1 336 ? 29.90795 26.44497 23.52689 1.000 33.33155 335 ALA A N 1
ATOM 2682 C CA . ALA A 1 336 ? 30.61647 27.69396 23.26761 1.000 34.82652 335 ALA A CA 1
ATOM 2683 C C . ALA A 1 336 ? 29.69302 28.71674 22.62536 1.000 33.75697 335 ALA A C 1
ATOM 2684 O O . ALA A 1 336 ? 29.71675 29.89945 22.98473 1.000 30.91466 335 ALA A O 1
ATOM 2686 N N . GLY A 1 337 ? 28.88781 28.27844 21.65536 1.000 30.50592 336 GLY A N 1
ATOM 2687 C CA . GLY A 1 337 ? 27.90588 29.17266 21.06311 1.000 31.95214 336 GLY A CA 1
ATOM 2688 C C . GLY A 1 337 ? 26.94254 29.73286 22.09131 1.000 37.67716 336 GLY A C 1
ATOM 2689 O O . GLY A 1 337 ? 26.62794 30.92605 22.07894 1.000 34.37061 336 GLY A O 1
ATOM 2690 N N . LYS A 1 338 ? 26.47216 28.88030 23.00384 1.000 36.11056 337 LYS A N 1
ATOM 2691 C CA . LYS A 1 338 ? 25.58174 29.34854 24.06497 1.000 41.24721 337 LYS A CA 1
ATOM 2692 C C . LYS A 1 338 ? 26.25765 30.39814 24.94368 1.000 47.46890 337 LYS A C 1
ATOM 2693 O O . LYS A 1 338 ? 25.61584 31.36327 25.37689 1.000 42.59971 337 LYS A O 1
ATOM 2699 N N . CYS A 1 339 ? 27.55352 30.22596 25.22127 1.000 45.38007 338 CYS A N 1
ATOM 2700 C CA . CYS A 1 339 ? 28.25913 31.18949 26.06306 1.000 43.51805 338 CYS A CA 1
ATOM 2701 C C . CYS A 1 339 ? 28.49803 32.50980 25.34063 1.000 45.08487 338 CYS A C 1
ATOM 2702 O O . CYS A 1 339 ? 28.58757 33.56045 25.98660 1.000 52.06370 338 CYS A O 1
ATOM 2705 N N . LEU A 1 340 ? 28.60117 32.47877 24.01338 1.000 48.70920 339 LEU A N 1
ATOM 2706 C CA . LEU A 1 340 ? 28.79888 33.68544 23.22048 1.000 44.49117 339 LEU A CA 1
ATOM 2707 C C . LEU A 1 340 ? 27.58588 33.93081 22.33187 1.000 44.44944 339 LEU A C 1
ATOM 2708 O O . LEU A 1 340 ? 27.73019 34.20564 21.13617 1.000 49.39183 339 LEU A O 1
ATOM 2713 N N . GLY A 1 341 ? 26.38902 33.84128 22.90573 1.000 38.56356 340 GLY A N 1
ATOM 2714 C CA . GLY A 1 341 ? 25.16780 33.82474 22.12754 1.000 50.29268 340 GLY A CA 1
ATOM 2715 C C . GLY A 1 341 ? 24.72555 35.18643 21.62910 1.000 64.99937 340 GLY A C 1
ATOM 2716 O O . GLY A 1 341 ? 25.47758 36.16410 21.62997 1.000 61.75509 340 GLY A O 1
ATOM 2717 N N . HIS A 1 342 ? 23.46313 35.23849 21.19611 1.000 72.29218 341 HIS A N 1
ATOM 2718 C CA . HIS A 1 342 ? 22.88434 36.47190 20.67943 1.000 81.67071 341 HIS A CA 1
ATOM 2719 C C . HIS A 1 342 ? 22.83024 37.57319 21.73338 1.000 73.31587 341 HIS A C 1
ATOM 2720 O O . HIS A 1 342 ? 22.76359 38.75511 21.37867 1.000 81.88772 341 HIS A O 1
ATOM 2727 N N . LYS A 1 343 ? 22.85192 37.20749 23.01569 1.000 69.28306 342 LYS A N 1
ATOM 2728 C CA . LYS A 1 343 ? 22.78744 38.17155 24.10822 1.000 80.16592 342 LYS A CA 1
ATOM 2729 C C . LYS A 1 343 ? 24.12237 38.85996 24.37194 1.000 77.74887 342 LYS A C 1
ATOM 2730 O O . LYS A 1 343 ? 24.14214 40.01362 24.81984 1.000 83.41637 342 LYS A O 1
ATOM 2736 N N . SER A 1 344 ? 25.23540 38.18968 24.06507 1.000 65.22066 343 SER A N 1
ATOM 2737 C CA . SER A 1 344 ? 26.54009 38.63205 24.54760 1.000 63.08158 343 SER A CA 1
ATOM 2738 C C . SER A 1 344 ? 26.94415 39.99213 23.99309 1.000 62.65198 343 SER A C 1
ATOM 2739 O O . SER A 1 344 ? 27.65237 40.74664 24.66975 1.000 65.04316 343 SER A O 1
ATOM 2742 N N . GLY A 1 345 ? 26.51972 40.32572 22.77736 1.000 64.01627 344 GLY A N 1
ATOM 2743 C CA . GLY A 1 345 ? 27.03621 41.52615 22.15139 1.000 59.63448 344 GLY A CA 1
ATOM 2744 C C . GLY A 1 345 ? 28.45551 41.39905 21.64904 1.000 60.19681 344 GLY A C 1
ATOM 2745 O O . GLY A 1 345 ? 29.13496 42.41200 21.46173 1.000 58.11935 344 GLY A O 1
ATOM 2746 N N . VAL A 1 346 ? 28.92955 40.17506 21.44051 1.000 61.48904 345 VAL A N 1
ATOM 2747 C CA . VAL A 1 346 ? 30.27873 39.91336 20.95306 1.000 56.67985 345 VAL A CA 1
ATOM 2748 C C . VAL A 1 346 ? 30.18456 39.59023 19.46961 1.000 47.05580 345 VAL A C 1
ATOM 2749 O O . VAL A 1 346 ? 29.53206 38.61407 19.08249 1.000 50.34053 345 VAL A O 1
ATOM 2753 N N . GLU A 1 347 ? 30.82269 40.40739 18.63521 1.000 40.65479 346 GLU A N 1
ATOM 2754 C CA . GLU A 1 347 ? 30.91426 40.08635 17.21706 1.000 46.12971 346 GLU A CA 1
ATOM 2755 C C . GLU A 1 347 ? 31.91819 38.95685 17.01443 1.000 49.24890 346 GLU A C 1
ATOM 2756 O O . GLU A 1 347 ? 33.06418 39.03860 17.46926 1.000 47.97157 346 GLU A O 1
ATOM 2762 N N . ILE A 1 348 ? 31.48723 37.90251 16.32751 1.000 43.82203 347 ILE A N 1
ATOM 2763 C CA . ILE A 1 348 ? 32.21497 36.64173 16.27692 1.000 44.46123 347 ILE A CA 1
ATOM 2764 C C . ILE A 1 348 ? 32.68920 36.38601 14.85411 1.000 41.64764 347 ILE A C 1
ATOM 2765 O O . ILE A 1 348 ? 31.90995 36.50280 13.90096 1.000 45.84248 347 ILE A O 1
ATOM 2770 N N . GLU A 1 349 ? 33.96858 36.04762 14.71684 1.000 38.30846 348 GLU A N 1
ATOM 2771 C CA . GLU A 1 349 ? 34.50624 35.41855 13.51897 1.000 36.70039 348 GLU A CA 1
ATOM 2772 C C . GLU A 1 349 ? 35.03114 34.04939 13.92522 1.000 36.52231 348 GLU A C 1
ATOM 2773 O O . GLU A 1 349 ? 35.85032 33.94904 14.84277 1.000 44.52564 348 GLU A O 1
ATOM 2779 N N . LEU A 1 350 ? 34.55662 32.99895 13.26262 1.000 33.65535 349 LEU A N 1
ATOM 2780 C CA . LEU A 1 350 ? 34.91545 31.63255 13.61731 1.000 33.01941 349 LEU A CA 1
ATOM 2781 C C . LEU A 1 350 ? 35.97875 31.11199 12.66315 1.000 36.35065 349 LEU A C 1
ATOM 2782 O O . LEU A 1 350 ? 35.85612 31.27354 11.44622 1.000 35.54484 349 LEU A O 1
ATOM 2787 N N . VAL A 1 351 ? 37.01709 30.49415 13.21314 1.000 34.85313 350 VAL A N 1
ATOM 2788 C CA . VAL A 1 351 ? 37.98150 29.74042 12.42365 1.000 37.19091 350 VAL A CA 1
ATOM 2789 C C . VAL A 1 351 ? 37.77219 28.27327 12.77307 1.000 31.52603 350 VAL A C 1
ATOM 2790 O O . VAL A 1 351 ? 38.17948 27.80719 13.84391 1.000 37.17507 350 VAL A O 1
ATOM 2794 N N . GLN A 1 352 ? 37.12616 27.54710 11.86812 1.000 30.82346 351 GLN A N 1
ATOM 2795 C CA . GLN A 1 352 ? 36.84187 26.13389 12.04972 1.000 32.92303 351 GLN A CA 1
ATOM 2796 C C . GLN A 1 352 ? 38.04595 25.33305 11.57513 1.000 34.72720 351 GLN A C 1
ATOM 2797 O O . GLN A 1 352 ? 38.38645 25.35602 10.38559 1.000 37.20368 351 GLN A O 1
ATOM 2803 N N . LYS A 1 353 ? 38.69427 24.64270 12.50595 1.000 32.60435 352 LYS A N 1
ATOM 2804 C CA . LYS A 1 353 ? 39.86275 23.82765 12.21533 1.000 44.00303 352 LYS A CA 1
ATOM 2805 C C . LYS A 1 353 ? 39.53504 22.36136 12.45318 1.000 50.47169 352 LYS A C 1
ATOM 2806 O O . LYS A 1 353 ? 38.83241 22.01803 13.40818 1.000 56.24897 352 LYS A O 1
ATOM 2812 N N . GLY A 1 354 ? 40.04525 21.50458 11.58009 1.000 59.22419 353 GLY A N 1
ATOM 2813 C CA . GLY A 1 354 ? 39.80052 20.08294 11.70632 1.000 59.74774 353 GLY A CA 1
ATOM 2814 C C . GLY A 1 354 ? 40.58731 19.32457 10.66315 1.000 70.42802 353 GLY A C 1
ATOM 2815 O O . GLY A 1 354 ? 41.43143 19.88900 9.96389 1.000 64.07118 353 GLY A O 1
ATOM 2816 N N . ARG A 1 355 ? 40.29744 18.02541 10.56572 1.000 82.70136 354 ARG A N 1
ATOM 2817 C CA . ARG A 1 355 ? 40.99163 17.18627 9.59621 1.000 91.22333 354 ARG A CA 1
ATOM 2818 C C . ARG A 1 355 ? 40.60186 17.51671 8.16098 1.000 91.18365 354 ARG A C 1
ATOM 2819 O O . ARG A 1 355 ? 41.37933 17.23866 7.24198 1.000 90.17873 354 ARG A O 1
ATOM 2835 N N . GLY A 1 357 ? 40.22832 20.51463 7.07446 1.000 78.50581 356 GLY A N 1
ATOM 2836 C CA . GLY A 1 357 ? 40.94374 21.73835 6.80274 1.000 68.83676 356 GLY A CA 1
ATOM 2837 C C . GLY A 1 357 ? 40.41314 22.86522 7.65503 1.000 59.78185 356 GLY A C 1
ATOM 2838 O O . GLY A 1 357 ? 39.63555 22.66041 8.59329 1.000 60.72839 356 GLY A O 1
ATOM 2839 N N . ASP A 1 358 ? 40.83749 24.08089 7.32785 1.000 46.99051 357 ASP A N 1
ATOM 2840 C CA . ASP A 1 358 ? 40.43290 25.27607 8.05126 1.000 45.61233 357 ASP A CA 1
ATOM 2841 C C . ASP A 1 358 ? 39.52175 26.13002 7.18031 1.000 46.42572 357 ASP A C 1
ATOM 2842 O O . ASP A 1 358 ? 39.73728 26.25240 5.97056 1.000 47.75194 357 ASP A O 1
ATOM 2847 N N . SER A 1 359 ? 38.50347 26.72033 7.80035 1.000 35.19683 358 SER A N 1
ATOM 2848 C CA . SER A 1 359 ? 37.57581 27.59239 7.09486 1.000 36.23260 358 SER A CA 1
ATOM 2849 C C . SER A 1 359 ? 37.18520 28.74671 8.00359 1.000 30.23402 358 SER A C 1
ATOM 2850 O O . SER A 1 359 ? 37.24146 28.63836 9.22940 1.000 32.80153 358 SER A O 1
ATOM 2853 N N . ILE A 1 360 ? 36.80524 29.86349 7.39508 1.000 33.93841 359 ILE A N 1
ATOM 2854 C CA . ILE A 1 360 ? 36.43759 31.06772 8.12896 1.000 34.22164 359 ILE A CA 1
ATOM 2855 C C . ILE A 1 360 ? 34.94185 31.29794 7.96258 1.000 39.53073 359 ILE A C 1
ATOM 2856 O O . ILE A 1 360 ? 34.42706 31.30282 6.83772 1.000 40.07089 359 ILE A O 1
ATOM 2861 N N . TRP A 1 361 ? 34.25066 31.49135 9.08361 1.000 32.56378 360 TRP A N 1
ATOM 2862 C CA . TRP A 1 361 ? 32.81061 31.69083 9.11885 1.000 38.53217 360 TRP A CA 1
ATOM 2863 C C . TRP A 1 361 ? 32.48775 33.02881 9.76860 1.000 41.52450 360 TRP A C 1
ATOM 2864 O O . TRP A 1 361 ? 33.05783 33.38482 10.80618 1.000 36.88765 360 TRP A O 1
ATOM 2875 N N . SER A 1 362 ? 31.57613 33.76644 9.14665 1.000 38.46036 361 SER A N 1
ATOM 2876 C CA . SER A 1 362 ? 31.02015 34.97837 9.72977 1.000 39.36587 361 SER A CA 1
ATOM 2877 C C . SER A 1 362 ? 29.66913 35.22270 9.07478 1.000 39.57880 361 SER A C 1
ATOM 2878 O O . SER A 1 362 ? 29.26839 34.51026 8.15086 1.000 36.10989 361 SER A O 1
ATOM 2881 N N . GLU A 1 363 ? 28.96671 36.24390 9.55913 1.000 44.42275 362 GLU A N 1
ATOM 2882 C CA . GLU A 1 363 ? 27.68179 36.63590 9.00107 1.000 53.51324 362 GLU A CA 1
ATOM 2883 C C . GLU A 1 363 ? 27.81630 37.76079 7.98130 1.000 55.24323 362 GLU A C 1
ATOM 2884 O O . GLU A 1 363 ? 26.81556 38.39518 7.63135 1.000 57.96369 362 GLU A O 1
ATOM 2890 N N . ASN A 1 364 ? 29.03540 38.01306 7.49354 1.000 55.13698 363 ASN A N 1
ATOM 2891 C CA . ASN A 1 364 ? 29.24983 39.10766 6.55113 1.000 63.54047 363 ASN A CA 1
ATOM 2892 C C . ASN A 1 364 ? 28.66007 38.79287 5.18086 1.000 65.99454 363 ASN A C 1
ATOM 2893 O O . ASN A 1 364 ? 28.00650 39.64753 4.57213 1.000 70.54197 363 ASN A O 1
ATOM 2898 N N . GLU A 1 365 ? 28.87718 37.58017 4.67694 1.000 65.21404 364 GLU A N 1
ATOM 2899 C CA . GLU A 1 365 ? 28.32716 37.19499 3.38457 1.000 66.71637 364 GLU A CA 1
ATOM 2900 C C . GLU A 1 365 ? 26.85384 36.83701 3.53514 1.000 60.42113 364 GLU A C 1
ATOM 2901 O O . GLU A 1 365 ? 26.47325 36.11214 4.45960 1.000 53.75828 364 GLU A O 1
ATOM 2907 N N . SER A 1 366 ? 26.02610 37.34627 2.62673 1.000 56.04969 365 SER A N 1
ATOM 2908 C CA . SER A 1 366 ? 24.59960 37.07783 2.68385 1.000 64.03137 365 SER A CA 1
ATOM 2909 C C . SER A 1 366 ? 24.28225 35.72622 2.04894 1.000 62.60832 365 SER A C 1
ATOM 2910 O O . SER A 1 366 ? 25.12879 35.08180 1.42325 1.000 61.05501 365 SER A O 1
ATOM 2913 N N . GLN A 1 367 ? 23.03396 35.29864 2.21913 1.000 63.79507 366 GLN A N 1
ATOM 2914 C CA . GLN A 1 367 ? 22.57621 34.03398 1.66714 1.000 68.48580 366 GLN A CA 1
ATOM 2915 C C . GLN A 1 367 ? 21.10990 34.15678 1.28836 1.000 70.28252 366 GLN A C 1
ATOM 2916 O O . GLN A 1 367 ? 20.36459 34.94725 1.87415 1.000 67.02391 366 GLN A O 1
ATOM 2922 N N . ASP A 1 368 ? 20.70687 33.36600 0.30055 1.000 74.52735 367 ASP A N 1
ATOM 2923 C CA . ASP A 1 368 ? 19.30259 33.21806 -0.05810 1.000 85.50605 367 ASP A CA 1
ATOM 2924 C C . ASP A 1 368 ? 19.02730 31.75162 -0.36701 1.000 76.19318 367 ASP A C 1
ATOM 2925 O O . ASP A 1 368 ? 18.45405 31.39948 -1.39853 1.000 79.38615 367 ASP A O 1
ATOM 2930 N N . GLU A 1 369 ? 19.45011 30.87665 0.53909 1.000 61.64082 368 GLU A N 1
ATOM 2931 C CA . GLU A 1 369 ? 19.16807 29.46160 0.39103 1.000 63.41248 368 GLU A CA 1
ATOM 2932 C C . GLU A 1 369 ? 17.71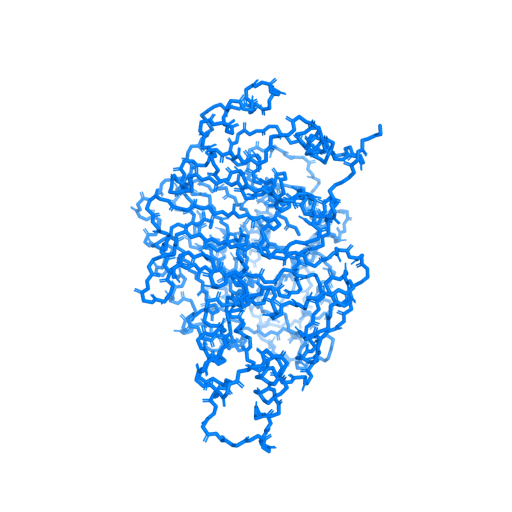704 29.17408 0.76716 1.000 62.62202 368 GLU A C 1
ATOM 2933 O O . GLU A 1 369 ? 17.11461 29.90846 1.55536 1.000 59.23409 368 GLU A O 1
ATOM 2939 N N . PRO A 1 370 ? 17.13002 28.12042 0.20924 1.000 63.57959 369 PRO A N 1
ATOM 2940 C CA . PRO A 1 370 ? 15.77596 27.73922 0.61508 1.000 63.36215 369 PRO A CA 1
ATOM 2941 C C . PRO A 1 370 ? 15.74838 27.29413 2.06791 1.000 56.02485 369 PRO A C 1
ATOM 2942 O O . PRO A 1 370 ? 16.77052 26.94456 2.66384 1.000 55.71890 369 PRO A O 1
ATOM 2946 N N . ASP A 1 371 ? 14.54798 27.32307 2.64079 1.000 53.56389 370 ASP A N 1
ATOM 2947 C CA . ASP A 1 371 ? 14.37559 26.87210 4.01303 1.000 54.53369 370 ASP A CA 1
ATOM 2948 C C . ASP A 1 371 ? 14.77819 25.40994 4.14720 1.000 52.43785 370 ASP A C 1
ATOM 2949 O O . ASP A 1 371 ? 14.69502 24.62612 3.19734 1.000 52.53545 370 ASP A O 1
ATOM 2954 N N . ALA A 1 372 ? 15.22815 25.04731 5.34224 1.000 45.90846 371 ALA A N 1
ATOM 2955 C CA . ALA A 1 372 ? 15.51459 23.65063 5.62285 1.000 49.84972 371 ALA A CA 1
ATOM 2956 C C . ALA A 1 372 ? 14.21879 22.85345 5.67905 1.000 53.43147 371 ALA A C 1
ATOM 2957 O O . ALA A 1 372 ? 13.18688 23.34484 6.14345 1.000 51.48476 371 ALA A O 1
ATOM 2959 N N . VAL A 1 373 ? 14.27420 21.61733 5.18718 1.000 55.55423 372 VAL A N 1
ATOM 2960 C CA . VAL A 1 373 ? 13.15816 20.69787 5.34924 1.000 52.67780 372 VAL A CA 1
ATOM 2961 C C . VAL A 1 373 ? 13.06034 20.29750 6.81363 1.000 53.75324 372 VAL A C 1
ATOM 2962 O O . VAL A 1 373 ? 14.04215 19.84523 7.42040 1.000 48.70996 372 VAL A O 1
ATOM 2966 N N . ILE A 1 374 ? 11.87413 20.47051 7.39157 1.000 53.22753 373 ILE A N 1
ATOM 2967 C CA . ILE A 1 374 ? 11.62528 20.17450 8.79609 1.000 58.33523 373 ILE A CA 1
ATOM 2968 C C . ILE A 1 374 ? 10.40110 19.27506 8.88759 1.000 63.85959 373 ILE A C 1
ATOM 2969 O O . ILE A 1 374 ? 9.34673 19.59195 8.32506 1.000 64.91178 373 ILE A O 1
ATOM 2974 N N . GLU A 1 375 ? 10.54390 18.15421 9.59119 1.000 63.46959 374 GLU A N 1
ATOM 2975 C CA . GLU A 1 375 ? 9.48907 17.15369 9.69307 1.000 67.27783 374 GLU A CA 1
ATOM 2976 C C . GLU A 1 375 ? 9.34457 16.70981 11.14051 1.000 62.36210 374 GLU A C 1
ATOM 2977 O O . GLU A 1 375 ? 10.32609 16.30072 11.76552 1.000 58.75568 374 GLU A O 1
ATOM 2983 N N . THR A 1 376 ? 8.12645 16.77852 11.66809 1.000 60.13604 375 THR A N 1
ATOM 2984 C CA . THR A 1 376 ? 7.85559 16.38431 13.04365 1.000 59.49903 375 THR A CA 1
ATOM 2985 C C . THR A 1 376 ? 7.16892 15.02360 13.07110 1.000 59.81371 375 THR A C 1
ATOM 2986 O O . THR A 1 376 ? 6.29618 14.73745 12.24629 1.000 53.96068 375 THR A O 1
ATOM 2990 N N . GLU A 1 377 ? 7.57138 14.18869 14.02519 1.000 56.36413 376 GLU A N 1
ATOM 2991 C CA . GLU A 1 377 ? 7.04809 12.84068 14.17653 1.000 61.29654 376 GLU A CA 1
ATOM 2992 C C . GLU A 1 377 ? 6.71252 12.60792 15.64098 1.000 59.19443 376 GLU A C 1
ATOM 2993 O O . GLU A 1 377 ? 7.47362 13.00257 16.52608 1.000 52.17179 376 GLU A O 1
ATOM 2999 N N . THR A 1 378 ? 5.57104 11.97754 15.89998 1.000 68.47973 377 THR A N 1
ATOM 3000 C CA . THR A 1 378 ? 5.16010 11.65547 17.26074 1.000 68.18568 377 THR A CA 1
ATOM 3001 C C . THR A 1 378 ? 5.55735 10.22094 17.57734 1.000 66.16435 377 THR A C 1
ATOM 3002 O O . THR A 1 378 ? 5.21606 9.29699 16.83198 1.000 66.99121 377 THR A O 1
ATOM 3006 N N . VAL A 1 379 ? 6.27520 10.04047 18.68411 1.000 65.06185 378 VAL A N 1
ATOM 3007 C CA . VAL A 1 379 ? 6.79992 8.74015 19.07582 1.000 64.28694 378 VAL A CA 1
ATOM 3008 C C . VAL A 1 379 ? 6.35866 8.32569 20.46803 1.000 66.80542 378 VAL A C 1
ATOM 3009 O O . VAL A 1 379 ? 6.71815 7.23355 20.91662 1.000 67.98979 378 VAL A O 1
ATOM 3013 N N . GLY A 1 380 ? 5.59602 9.15555 21.16707 1.000 66.92676 379 GLY A N 1
ATOM 3014 C CA . GLY A 1 380 ? 5.20165 8.80677 22.51570 1.000 66.55212 379 GLY A CA 1
ATOM 3015 C C . GLY A 1 380 ? 4.28320 9.84933 23.10952 1.000 63.33779 379 GLY A C 1
ATOM 3016 O O . GLY A 1 380 ? 3.78701 10.74283 22.41954 1.000 67.90970 379 GLY A O 1
ATOM 3017 N N . THR A 1 381 ? 4.06684 9.71212 24.41637 1.000 63.45576 380 THR A N 1
ATOM 3018 C CA . THR A 1 381 ? 3.14792 10.55383 25.16747 1.000 59.92719 380 THR A CA 1
ATOM 3019 C C . THR A 1 381 ? 3.85399 11.59162 26.03056 1.000 57.06425 380 THR A C 1
ATOM 3020 O O . THR A 1 381 ? 3.18729 12.48092 26.57062 1.000 60.97075 380 THR A O 1
ATOM 3024 N N . GLY A 1 382 ? 5.17355 11.50198 26.17143 1.000 56.06065 381 GLY A N 1
ATOM 3025 C CA . GLY A 1 382 ? 5.90197 12.40979 27.03111 1.000 57.67584 381 GLY A CA 1
ATOM 3026 C C . GLY A 1 382 ? 5.96662 13.82186 26.48113 1.000 54.90941 381 GLY A C 1
ATOM 3027 O O . GLY A 1 382 ? 5.67229 14.09686 25.31677 1.000 54.64694 381 GLY A O 1
ATOM 3028 N N . SER A 1 383 ? 6.36827 14.74107 27.35752 1.000 47.07193 382 SER A N 1
ATOM 3029 C CA . SER A 1 383 ? 6.42798 16.15521 27.01701 1.000 56.75579 382 SER A CA 1
ATOM 3030 C C . SER A 1 383 ? 7.79963 16.59951 26.52336 1.000 52.05163 382 SER A C 1
ATOM 3031 O O . SER A 1 383 ? 7.93026 17.73655 26.05939 1.000 54.24408 382 SER A O 1
ATOM 3034 N N . ASP A 1 384 ? 8.81881 15.74809 26.60815 1.000 50.34299 383 ASP A N 1
ATOM 3035 C CA . ASP A 1 384 ? 10.10951 16.11787 26.05079 1.000 54.00977 383 ASP A CA 1
ATOM 3036 C C . ASP A 1 384 ? 10.06338 16.05551 24.52783 1.000 51.61485 383 ASP A C 1
ATOM 3037 O O . ASP A 1 384 ? 9.23557 15.36321 23.92578 1.000 43.30494 383 ASP A O 1
ATOM 3042 N N . VAL A 1 385 ? 10.97761 16.79391 23.90581 1.000 42.18695 384 VAL A N 1
ATOM 3043 C CA . VAL A 1 385 ? 11.06059 16.90256 22.45644 1.000 36.83230 384 VAL A CA 1
ATOM 3044 C C . VAL A 1 385 ? 12.51390 16.73760 22.04547 1.000 42.15512 384 VAL A C 1
ATOM 3045 O O . VAL A 1 385 ? 13.41732 17.24350 22.71823 1.000 38.40672 384 VAL A O 1
ATOM 3049 N N . ALA A 1 386 ? 12.74081 16.02180 20.95015 1.000 43.10867 385 ALA A N 1
ATOM 3050 C CA . ALA A 1 386 ? 14.05836 15.92438 20.34802 1.000 39.64670 385 ALA A CA 1
ATOM 3051 C C . ALA A 1 386 ? 14.08797 16.73875 19.06387 1.000 43.75696 385 ALA A C 1
ATOM 3052 O O . ALA A 1 386 ? 13.09871 16.79488 18.32683 1.000 40.06776 385 ALA A O 1
ATOM 3054 N N . VAL A 1 387 ? 15.22588 17.37291 18.80778 1.000 36.00449 386 VAL A N 1
ATOM 3055 C CA . VAL A 1 387 ? 15.52067 17.99566 17.52489 1.000 37.35834 386 VAL A CA 1
ATOM 3056 C C . VAL A 1 387 ? 16.75837 17.31380 16.96155 1.000 42.51719 386 VAL A C 1
ATOM 3057 O O . VAL A 1 387 ? 17.79410 17.23267 17.63535 1.000 37.94462 386 VAL A O 1
ATOM 3061 N N . VAL A 1 388 ? 16.64097 16.81079 15.73754 1.000 37.30728 387 VAL A N 1
ATOM 3062 C CA . VAL A 1 388 ? 17.71849 16.10874 15.05500 1.000 37.96237 387 VAL A CA 1
ATOM 3063 C C . VAL A 1 388 ? 18.12005 16.94028 13.84645 1.000 41.57698 387 VAL A C 1
ATOM 3064 O O . VAL A 1 388 ? 17.30935 17.16358 12.93919 1.000 48.21780 387 VAL A O 1
ATOM 3068 N N . LEU A 1 389 ? 19.36458 17.40553 13.84069 1.000 32.73810 388 LEU A N 1
ATOM 3069 C CA . LEU A 1 389 ? 19.91318 18.20430 12.75214 1.000 38.06129 388 LEU A CA 1
ATOM 3070 C C . LEU A 1 389 ? 20.82137 17.31257 11.91574 1.000 40.47116 388 LEU A C 1
ATOM 3071 O O . LEU A 1 389 ? 21.89655 16.90393 12.37004 1.000 41.40315 388 LEU A O 1
ATOM 3076 N N . SER A 1 390 ? 20.36717 16.98751 10.70726 1.000 42.80668 389 SER A N 1
ATOM 3077 C CA . SER A 1 390 ? 21.10131 16.13221 9.77695 1.000 42.38780 389 SER A CA 1
ATOM 3078 C C . SER A 1 390 ? 21.73282 17.04653 8.73367 1.000 39.95763 389 SER A C 1
ATOM 3079 O O . SER A 1 390 ? 21.13176 17.35601 7.70716 1.000 43.68829 389 SER A O 1
ATOM 3082 N N . ILE A 1 391 ? 22.96104 17.47591 8.99747 1.000 35.61783 390 ILE A N 1
ATOM 3083 C CA . ILE A 1 391 ? 23.65842 18.43622 8.15388 1.000 36.26232 390 ILE A CA 1
ATOM 3084 C C . ILE A 1 391 ? 24.82451 17.78860 7.41087 1.000 36.99008 390 ILE A C 1
ATOM 3085 O O . ILE A 1 391 ? 24.94847 17.93394 6.19440 1.000 39.61376 390 ILE A O 1
ATOM 3090 N N . THR A 1 392 ? 25.69074 17.06738 8.12556 1.000 37.32915 391 THR A N 1
ATOM 3091 C CA . THR A 1 392 ? 26.76674 16.33356 7.46560 1.000 44.46627 391 THR A CA 1
ATOM 3092 C C . THR A 1 392 ? 26.32742 14.95503 6.99082 1.000 42.90403 391 THR A C 1
ATOM 3093 O O . THR A 1 392 ? 26.90292 14.42175 6.03521 1.000 45.64103 391 THR A O 1
ATOM 3097 N N . ARG A 1 393 ? 25.32161 14.37502 7.63783 1.000 42.43935 392 ARG A N 1
ATOM 3098 C CA . ARG A 1 393 ? 24.82618 13.04523 7.31298 1.000 46.93617 392 ARG A CA 1
ATOM 3099 C C . ARG A 1 393 ? 23.43269 12.91780 7.90998 1.000 49.60721 392 ARG A C 1
ATOM 3100 O O . ARG A 1 393 ? 23.01890 13.73196 8.73712 1.000 37.93162 392 ARG A O 1
ATOM 3108 N N . ASN A 1 394 ? 22.71043 11.88253 7.49124 1.000 37.69845 393 ASN A N 1
ATOM 3109 C CA . ASN A 1 394 ? 21.38687 11.63492 8.05527 1.000 44.53720 393 ASN A CA 1
ATOM 3110 C C . ASN A 1 394 ? 21.54434 11.05895 9.45531 1.000 47.20035 393 ASN A C 1
ATOM 3111 O O . ASN A 1 394 ? 21.97374 9.91306 9.61972 1.000 49.48556 393 ASN A O 1
ATOM 3116 N N . ALA A 1 395 ? 21.20032 11.85256 10.46646 1.000 39.24790 394 ALA A N 1
ATOM 3117 C CA . ALA A 1 395 ? 21.32853 11.43591 11.85455 1.000 42.25967 394 ALA A CA 1
ATOM 3118 C C . ALA A 1 395 ? 20.04091 10.86676 12.43424 1.000 43.31220 394 ALA A C 1
ATOM 3119 O O . ALA A 1 395 ? 20.06439 10.35084 13.55635 1.000 40.91746 394 ALA A O 1
ATOM 3121 N N . LEU A 1 396 ? 18.92593 10.95158 11.70940 1.000 37.96848 395 LEU A N 1
ATOM 3122 C CA . LEU A 1 396 ? 17.64778 10.53757 12.28278 1.000 38.31817 395 LEU A CA 1
ATOM 3123 C C . LEU A 1 396 ? 17.58462 9.05684 12.64488 1.000 42.52062 395 LEU A C 1
ATOM 3124 O O . LEU A 1 396 ? 16.99373 8.74244 13.69035 1.000 44.93540 395 LEU A O 1
ATOM 3129 N N . PRO A 1 397 ? 18.10404 8.11091 11.84966 1.000 45.67943 396 PRO A N 1
ATOM 3130 C CA . PRO A 1 397 ? 18.01534 6.69959 12.27895 1.000 51.48591 396 PRO A CA 1
ATOM 3131 C C . PRO A 1 397 ? 18.68188 6.42340 13.61914 1.000 51.29489 396 PRO A C 1
ATOM 3132 O O . PRO A 1 397 ? 18.06308 5.81275 14.50239 1.000 47.84635 396 PRO A O 1
ATOM 3136 N N . LYS A 1 398 ? 19.92557 6.87402 13.80680 1.000 54.54675 397 LYS A N 1
ATOM 3137 C CA . LYS A 1 398 ? 20.62024 6.61383 15.06573 1.000 50.60861 397 LYS A CA 1
ATOM 3138 C C . LYS A 1 398 ? 19.97746 7.36042 16.22907 1.000 47.34633 397 LYS A C 1
ATOM 3139 O O . LYS A 1 398 ? 19.84877 6.80974 17.33017 1.000 53.64224 397 LYS A O 1
ATOM 3145 N N . ALA A 1 399 ? 19.57564 8.61563 16.01135 1.000 43.85027 398 ALA A N 1
ATOM 3146 C CA . ALA A 1 399 ? 18.91789 9.36674 17.07560 1.000 42.53873 398 ALA A CA 1
ATOM 3147 C C . ALA A 1 399 ? 17.59623 8.71930 17.46543 1.000 42.22763 398 ALA A C 1
ATOM 3148 O O . ALA A 1 399 ? 17.27733 8.60755 18.65345 1.000 44.42844 398 ALA A O 1
ATOM 3150 N N . ARG A 1 400 ? 16.81736 8.28639 16.47368 1.000 41.94510 399 ARG A N 1
ATOM 3151 C CA . ARG A 1 400 ? 15.55121 7.61567 16.73952 1.000 46.52909 399 ARG A CA 1
ATOM 3152 C C . ARG A 1 400 ? 15.76898 6.31082 17.49472 1.000 49.08795 399 ARG A C 1
ATOM 3153 O O . ARG A 1 400 ? 14.99747 5.97619 18.39976 1.000 53.34450 399 ARG A O 1
ATOM 3161 N N . ALA A 1 401 ? 16.81600 5.55969 17.14094 1.000 48.75549 400 ALA A N 1
ATOM 3162 C CA . ALA A 1 401 ? 17.11036 4.32491 17.86392 1.000 54.20432 400 ALA A CA 1
ATOM 3163 C C . ALA A 1 401 ? 17.47698 4.61217 19.31628 1.000 52.07123 400 ALA A C 1
ATOM 3164 O O . ALA A 1 401 ? 16.94358 3.98322 20.24255 1.000 48.75051 400 ALA A O 1
ATOM 3166 N N . TYR A 1 402 ? 18.38312 5.57261 19.53453 1.000 55.31027 401 TYR A N 1
ATOM 3167 C CA . TYR A 1 402 ? 18.74594 5.95027 20.89793 1.000 51.57761 401 TYR A CA 1
ATOM 3168 C C . TYR A 1 402 ? 17.52556 6.39491 21.69125 1.000 46.97568 401 TYR A C 1
ATOM 3169 O O . TYR A 1 402 ? 17.38213 6.04863 22.86827 1.000 54.03583 401 TYR A O 1
ATOM 3178 N N . ILE A 1 403 ? 16.64771 7.18130 21.06809 1.000 47.20107 402 ILE A N 1
ATOM 3179 C CA . ILE A 1 403 ? 15.49203 7.72657 21.77084 1.000 42.01984 402 ILE A CA 1
ATOM 3180 C C . ILE A 1 403 ? 14.50548 6.62091 22.11724 1.000 47.59002 402 ILE A C 1
ATOM 3181 O O . ILE A 1 403 ? 13.99634 6.55253 23.24215 1.000 53.98099 402 ILE A O 1
ATOM 3186 N N . LEU A 1 404 ? 14.21946 5.73922 21.15605 1.000 49.84193 403 LEU A N 1
ATOM 3187 C CA . LEU A 1 404 ? 13.34659 4.60502 21.42902 1.000 61.50738 403 LEU A CA 1
ATOM 3188 C C . LEU A 1 404 ? 13.90715 3.72568 22.53845 1.000 63.08210 403 LEU A C 1
ATOM 3189 O O . LEU A 1 404 ? 13.14113 3.13255 23.30618 1.000 63.19468 403 LEU A O 1
ATOM 3194 N N . GLU A 1 405 ? 15.23269 3.63491 22.65015 1.000 70.22227 404 GLU A N 1
ATOM 3195 C CA . GLU A 1 405 ? 15.82023 2.74175 23.63760 1.000 73.61806 404 GLU A CA 1
ATOM 3196 C C . GLU A 1 405 ? 16.06469 3.38949 24.99844 1.000 74.45795 404 GLU A C 1
ATOM 3197 O O . GLU A 1 405 ? 16.18180 2.66361 25.99232 1.000 75.15251 404 GLU A O 1
ATOM 3203 N N . ASN A 1 406 ? 16.13070 4.72216 25.08909 1.000 64.47194 405 ASN A N 1
ATOM 3204 C CA . ASN A 1 406 ? 16.63373 5.32692 26.32153 1.000 65.62965 405 ASN A CA 1
ATOM 3205 C C . ASN A 1 406 ? 15.88822 6.54887 26.84136 1.000 67.98664 405 ASN A C 1
ATOM 3206 O O . ASN A 1 406 ? 16.18145 6.96570 27.96552 1.000 69.45168 405 ASN A O 1
ATOM 3211 N N . GLN A 1 407 ? 14.95123 7.14076 26.10416 1.000 66.95043 406 GLN A N 1
ATOM 3212 C CA . GLN A 1 407 ? 14.29470 8.37850 26.52906 1.000 53.91233 406 GLN A CA 1
ATOM 3213 C C . GLN A 1 407 ? 12.78597 8.21775 26.40888 1.000 57.36822 406 GLN A C 1
ATOM 3214 O O . GLN A 1 407 ? 12.17611 8.65178 25.42206 1.000 59.40780 406 GLN A O 1
ATOM 3220 N N . PRO A 1 408 ? 12.14681 7.60205 27.40769 1.000 64.19095 407 PRO A N 1
ATOM 3221 C CA . PRO A 1 408 ? 10.68762 7.42287 27.34506 1.000 65.94456 407 PRO A CA 1
ATOM 3222 C C . PRO A 1 408 ? 9.90978 8.72479 27.39961 1.000 65.13334 407 PRO A C 1
ATOM 3223 O O . PRO A 1 408 ? 8.76317 8.75882 26.93535 1.000 62.87410 407 PRO A O 1
ATOM 3227 N N . ASP A 1 409 ? 10.48794 9.79281 27.94939 1.000 66.02027 408 ASP A N 1
ATOM 3228 C CA . ASP A 1 409 ? 9.76762 11.04966 28.10381 1.000 64.97796 408 ASP A CA 1
ATOM 3229 C C . ASP A 1 409 ? 9.74022 11.88957 26.83397 1.000 57.47009 408 ASP A C 1
ATOM 3230 O O . ASP A 1 409 ? 9.05893 12.92025 26.81142 1.000 56.83802 408 ASP A O 1
ATOM 3235 N N . ILE A 1 410 ? 10.44648 11.48123 25.78472 1.000 56.27622 409 ILE A N 1
ATOM 3236 C CA . ILE A 1 410 ? 10.42230 12.20978 24.52067 1.000 54.37127 409 ILE A CA 1
ATOM 3237 C C . ILE A 1 410 ? 9.19231 11.77578 23.73385 1.000 55.52962 409 ILE A C 1
ATOM 3238 O O . ILE A 1 410 ? 9.01466 10.58826 23.44306 1.000 54.74565 409 ILE A O 1
ATOM 3243 N N . GLY A 1 411 ? 8.34102 12.73872 23.38818 1.000 52.97786 410 GLY A N 1
ATOM 3244 C CA . GLY A 1 411 ? 7.10980 12.43814 22.68624 1.000 55.34771 410 GLY A CA 1
ATOM 3245 C C . GLY A 1 411 ? 7.11283 12.83550 21.22527 1.000 55.90350 410 GLY A C 1
ATOM 3246 O O . GLY A 1 411 ? 6.28110 12.35811 20.44737 1.000 54.69148 410 GLY A O 1
ATOM 3247 N N . ARG A 1 412 ? 8.03529 13.71541 20.83892 1.000 48.02928 411 ARG A N 1
ATOM 3248 C CA . ARG A 1 412 ? 8.10298 14.21590 19.47412 1.000 40.10160 411 ARG A CA 1
ATOM 3249 C C . ARG A 1 412 ? 9.55627 14.35993 19.05078 1.000 39.62369 411 ARG A C 1
ATOM 3250 O O . ARG A 1 412 ? 10.39498 14.82235 19.82825 1.000 39.65701 411 ARG A O 1
ATOM 3258 N N . ILE A 1 413 ? 9.84528 13.96251 17.81486 1.000 42.37222 412 ILE A N 1
ATOM 3259 C CA . ILE A 1 413 ? 11.15553 14.14661 17.20032 1.000 45.79448 412 ILE A CA 1
ATOM 3260 C C . ILE A 1 413 ? 10.99105 15.10524 16.03249 1.000 48.42345 412 ILE A C 1
ATOM 3261 O O . ILE A 1 413 ? 10.17666 14.86337 15.13151 1.000 49.06517 412 ILE A O 1
ATOM 3266 N N . ILE A 1 414 ? 11.75474 16.19040 16.05157 1.000 45.26719 413 ILE A N 1
ATOM 3267 C CA . ILE A 1 414 ? 11.78698 17.15118 14.95877 1.000 43.69683 413 ILE A CA 1
ATOM 3268 C C . ILE A 1 414 ? 13.07166 16.91433 14.17850 1.000 43.16065 413 ILE A C 1
ATOM 3269 O O . ILE A 1 414 ? 14.17182 16.98610 14.74012 1.000 46.86928 413 ILE A O 1
ATOM 3274 N N . HIS A 1 415 ? 12.93674 16.62451 12.88899 1.000 37.66990 414 HIS A N 1
ATOM 3275 C CA . HIS A 1 415 ? 14.06433 16.33156 12.02014 1.000 47.42782 414 HIS A CA 1
ATOM 3276 C C . HIS A 1 415 ? 14.28210 17.50825 11.08343 1.000 44.24713 414 HIS A C 1
ATOM 3277 O O . HIS A 1 415 ? 13.33811 17.97213 10.43247 1.000 46.48236 414 HIS A O 1
ATOM 3284 N N . VAL A 1 416 ? 15.52369 17.98175 11.02004 1.000 38.15577 415 VAL A N 1
ATOM 3285 C CA . VAL A 1 416 ? 15.89846 19.15694 10.24429 1.000 41.62173 415 VAL A CA 1
ATOM 3286 C C . VAL A 1 416 ? 17.00785 18.75671 9.28354 1.000 42.66299 415 VAL A C 1
ATOM 3287 O O . VAL A 1 416 ? 18.03367 18.21261 9.70754 1.000 44.26241 415 VAL A O 1
ATOM 3291 N N . THR A 1 417 ? 16.80388 19.02511 7.99379 1.000 41.81332 416 THR A N 1
ATOM 3292 C CA . THR A 1 417 ? 17.78405 18.68616 6.96908 1.000 49.85402 416 THR A CA 1
ATOM 3293 C C . THR A 1 417 ? 17.86390 19.84217 5.98275 1.000 53.99390 416 THR A C 1
ATOM 3294 O O . THR A 1 417 ? 16.82272 20.38058 5.58567 1.000 55.65507 416 THR A O 1
ATOM 3298 N N . PRO A 1 418 ? 19.07720 20.26127 5.58299 1.000 55.18249 417 PRO A N 1
ATOM 3299 C CA . PRO A 1 418 ? 19.19414 21.33055 4.58056 1.000 47.98136 417 PRO A CA 1
ATOM 3300 C C . PRO A 1 418 ? 18.38207 21.04849 3.32622 1.000 56.70219 417 PRO A C 1
ATOM 3301 O O . PRO A 1 418 ? 18.07914 19.88952 3.02407 1.000 54.20170 417 PRO A O 1
ATOM 3305 N N . ALA A 1 419 ? 18.02345 22.11183 2.59985 1.000 56.83940 418 ALA A N 1
ATOM 3306 C CA . ALA A 1 419 ? 17.08657 21.98823 1.48675 1.000 63.71539 418 ALA A CA 1
ATOM 3307 C C . ALA A 1 419 ? 17.53035 20.93084 0.48334 1.000 69.40293 418 ALA A C 1
ATOM 3308 O O . ALA A 1 419 ? 16.71875 20.11833 0.02387 1.000 68.17224 418 ALA A O 1
ATOM 3310 N N . ASN A 1 420 ? 18.81634 20.91789 0.13528 1.000 73.18704 419 ASN A N 1
ATOM 3311 C CA . ASN A 1 420 ? 19.34335 19.98282 -0.84996 1.000 79.92300 419 ASN A CA 1
ATOM 3312 C C . ASN A 1 420 ? 20.08205 18.81278 -0.20728 1.000 68.72246 419 ASN A C 1
ATOM 3313 O O . ASN A 1 420 ? 21.04202 18.29081 -0.78395 1.000 66.22253 419 ASN A O 1
ATOM 3318 N N . GLY A 1 421 ? 19.65437 18.39499 0.97889 1.000 61.79536 420 GLY A N 1
ATOM 3319 C CA . GLY A 1 421 ? 20.16319 17.19046 1.59817 1.000 58.80480 420 GLY A CA 1
ATOM 3320 C C . GLY A 1 421 ? 21.43368 17.41565 2.40029 1.000 57.21003 420 GLY A C 1
ATOM 3321 O O . GLY A 1 421 ? 22.11665 18.43250 2.28247 1.000 56.73234 420 GLY A O 1
ATOM 3322 N N . HIS A 1 422 ? 21.74450 16.42727 3.23353 1.000 57.06346 421 HIS A N 1
ATOM 3323 C CA . HIS A 1 422 ? 22.95416 16.46084 4.03589 1.000 55.92863 421 HIS A CA 1
ATOM 3324 C C . HIS A 1 422 ? 24.18077 16.19385 3.16712 1.000 54.66856 421 HIS A C 1
ATOM 3325 O O . HIS A 1 422 ? 24.10667 15.56273 2.10925 1.000 61.08734 421 HIS A O 1
ATOM 3332 N N . GLY A 1 423 ? 25.32152 16.67922 3.63578 1.000 51.17710 422 GLY A N 1
ATOM 3333 C CA . GLY A 1 423 ? 26.56029 16.52309 2.90330 1.000 46.03969 422 GLY A CA 1
ATOM 3334 C C . GLY A 1 423 ? 27.64035 17.38495 3.51655 1.000 55.89519 422 GLY A C 1
ATOM 3335 O O . GLY A 1 423 ? 27.41663 18.10693 4.49384 1.000 55.64779 422 GLY A O 1
ATOM 3336 N N . GLN A 1 424 ? 28.82986 17.29243 2.91815 1.000 58.02263 423 GLN A N 1
ATOM 3337 C CA . GLN A 1 424 ? 29.97669 18.01904 3.45228 1.000 68.33114 423 GLN A CA 1
ATOM 3338 C C . GLN A 1 424 ? 29.79770 19.52922 3.35564 1.000 69.74816 423 GLN A C 1
ATOM 3339 O O . GLN A 1 424 ? 30.25353 20.26067 4.24212 1.000 75.82170 423 GLN A O 1
ATOM 3345 N N . ARG A 1 425 ? 29.14651 20.01537 2.30323 1.000 66.74187 424 ARG A N 1
ATOM 3346 C CA . ARG A 1 425 ? 28.96928 21.44507 2.07903 1.000 69.42084 424 ARG A CA 1
ATOM 3347 C C . ARG A 1 425 ? 27.49242 21.82082 2.01712 1.000 61.27249 424 ARG A C 1
ATOM 3348 O O . ARG A 1 425 ? 27.07389 22.62213 1.17945 1.000 69.38382 424 ARG A O 1
ATOM 3356 N N . SER A 1 426 ? 26.67760 21.24778 2.90576 1.000 52.55552 425 SER A N 1
ATOM 3357 C CA . SER A 1 426 ? 25.24645 21.52910 2.86949 1.000 55.85777 425 SER A CA 1
ATOM 3358 C C . SER A 1 426 ? 24.90557 22.91410 3.40878 1.000 50.85495 425 SER A C 1
ATOM 3359 O O . SER A 1 426 ? 23.85182 23.45693 3.06069 1.000 47.31760 425 SER A O 1
ATOM 3362 N N . VAL A 1 427 ? 25.76202 23.49760 4.24152 1.000 51.82789 426 VAL A N 1
ATOM 3363 C CA . VAL A 1 427 ? 25.54349 24.82935 4.79560 1.000 55.87012 426 VAL A CA 1
ATOM 3364 C C . VAL A 1 427 ? 26.50747 25.78424 4.10666 1.000 54.48717 426 VAL A C 1
ATOM 3365 O O . VAL A 1 427 ? 27.72657 25.57425 4.13246 1.000 58.16408 426 VAL A O 1
ATOM 3369 N N . LYS A 1 428 ? 25.95795 26.83835 3.49972 1.000 57.10129 427 LYS A N 1
ATOM 3370 C CA . LYS A 1 428 ? 26.75544 27.74005 2.67309 1.000 61.83941 427 LYS A CA 1
ATOM 3371 C C . LYS A 1 428 ? 27.76056 28.52629 3.50757 1.000 59.07626 427 LYS A C 1
ATOM 3372 O O . LYS A 1 428 ? 28.97538 28.41285 3.30733 1.000 57.08383 427 LYS A O 1
ATOM 3378 N N . ASN A 1 429 ? 27.27489 29.33161 4.44779 1.000 55.18989 428 ASN A N 1
ATOM 3379 C CA . ASN A 1 429 ? 28.14199 30.23210 5.19528 1.000 45.73487 428 ASN A CA 1
ATOM 3380 C C . ASN A 1 429 ? 27.54072 30.46241 6.57759 1.000 43.17983 428 ASN A C 1
ATOM 3381 O O . ASN A 1 429 ? 26.59094 29.78618 6.98217 1.000 42.31398 428 ASN A O 1
ATOM 3386 N N . GLY A 1 430 ? 28.10460 31.42814 7.30632 1.000 38.10493 429 GLY A N 1
ATOM 3387 C CA . GLY A 1 430 ? 27.60182 31.72765 8.63672 1.000 36.71388 429 GLY A CA 1
ATOM 3388 C C . GLY A 1 430 ? 26.18227 32.26349 8.62636 1.000 40.37610 429 GLY A C 1
ATOM 3389 O O . GLY A 1 430 ? 25.39824 31.98345 9.53568 1.000 36.66059 429 GLY A O 1
ATOM 3390 N N . SER A 1 431 ? 25.83147 33.04490 7.60169 1.000 36.12555 430 SER A N 1
ATOM 3391 C CA . SER A 1 431 ? 24.46154 33.53764 7.49281 1.000 38.93964 430 SER A CA 1
ATOM 3392 C C . SER A 1 431 ? 23.48033 32.39177 7.27999 1.000 45.97152 430 SER A C 1
ATOM 3393 O O . SER A 1 431 ? 22.38781 32.38296 7.85997 1.000 47.81297 430 SER A O 1
ATOM 3396 N N . HIS A 1 432 ? 23.86028 31.40518 6.46412 1.000 49.13566 431 HIS A N 1
ATOM 3397 C CA . HIS A 1 432 ? 23.00062 30.24364 6.25795 1.000 49.76966 431 HIS A CA 1
ATOM 3398 C C . HIS A 1 432 ? 22.84858 29.43645 7.54334 1.000 35.49096 431 HIS A C 1
ATOM 3399 O O . HIS A 1 432 ? 21.74236 28.99123 7.87890 1.000 40.74311 431 HIS A O 1
ATOM 3406 N N . ALA A 1 433 ? 23.94999 29.23338 8.27136 1.000 32.28479 432 ALA A N 1
ATOM 3407 C CA . ALA A 1 433 ? 23.87848 28.52167 9.54363 1.000 37.55901 432 ALA A CA 1
ATOM 3408 C C . ALA A 1 433 ? 22.98123 29.25265 10.53642 1.000 41.38680 432 ALA A C 1
ATOM 3409 O O . ALA A 1 433 ? 22.17877 28.62672 11.24148 1.000 35.12985 432 ALA A O 1
ATOM 3411 N N . VAL A 1 434 ? 23.09545 30.58288 10.59408 1.000 33.76512 433 VAL A N 1
ATOM 3412 C CA . VAL A 1 434 ? 22.25552 31.37467 11.48911 1.000 37.88977 433 VAL A CA 1
ATOM 3413 C C . VAL A 1 434 ? 20.78877 31.25894 11.09378 1.000 36.79905 433 VAL A C 1
ATOM 3414 O O . VAL A 1 434 ? 19.91030 31.13648 11.95495 1.000 41.66849 433 VAL A O 1
ATOM 3418 N N . ALA A 1 435 ? 20.49522 31.30948 9.79087 1.000 40.27071 434 ALA A N 1
ATOM 3419 C CA . ALA A 1 435 ? 19.10584 31.20175 9.35193 1.000 44.95444 434 ALA A CA 1
ATOM 3420 C C . ALA A 1 435 ? 18.52397 29.83501 9.69476 1.000 46.99856 434 ALA A C 1
ATOM 3421 O O . ALA A 1 435 ? 17.35682 29.72856 10.10154 1.000 46.84210 434 ALA A O 1
ATOM 3423 N N . ILE A 1 436 ? 19.32248 28.77587 9.53513 1.000 41.07277 435 ILE A N 1
ATOM 3424 C CA . ILE A 1 436 ? 18.86857 27.44134 9.92207 1.000 41.59343 435 ILE A CA 1
ATOM 3425 C C . ILE A 1 436 ? 18.58554 27.39487 11.41809 1.000 46.45058 435 ILE A C 1
ATOM 3426 O O . ILE A 1 436 ? 17.56085 26.85813 11.85936 1.000 44.47651 435 ILE A O 1
ATOM 3431 N N . ALA A 1 437 ? 19.49960 27.94825 12.22148 1.000 41.63129 436 ALA A N 1
ATOM 3432 C CA . ALA A 1 437 ? 19.27935 28.00413 13.66356 1.000 44.27240 436 ALA A CA 1
ATOM 3433 C C . ALA A 1 437 ? 18.00315 28.76671 13.99815 1.000 44.25938 436 ALA A C 1
ATOM 3434 O O . ALA A 1 437 ? 17.26310 28.38420 14.91096 1.000 39.92757 436 ALA A O 1
ATOM 3436 N N . GLU A 1 438 ? 17.71865 29.83677 13.25373 1.000 39.27360 437 GLU A N 1
ATOM 3437 C CA . GLU A 1 438 ? 16.52879 30.63618 13.52760 1.000 45.22952 437 GLU A CA 1
ATOM 3438 C C . GLU A 1 438 ? 15.25313 29.86792 13.20952 1.000 44.07769 437 GLU A C 1
ATOM 3439 O O . GLU A 1 438 ? 14.28350 29.92929 13.97456 1.000 45.71761 437 GLU A O 1
ATOM 3445 N N . GLN A 1 439 ? 15.22199 29.13962 12.08934 1.000 46.75396 438 GLN A N 1
ATOM 3446 C CA . GLN A 1 439 ? 14.00671 28.37699 11.80550 1.000 53.85686 438 GLN A CA 1
ATOM 3447 C C . GLN A 1 439 ? 13.85672 27.18725 12.75198 1.000 47.34358 438 GLN A C 1
ATOM 3448 O O . GLN A 1 439 ? 12.72800 26.82589 13.11257 1.000 57.83872 438 GLN A O 1
ATOM 3454 N N . VAL A 1 440 ? 14.96963 26.59979 13.20304 1.000 41.04103 439 VAL A N 1
ATOM 3455 C CA . VAL A 1 440 ? 14.89778 25.57330 14.24317 1.000 39.53502 439 VAL A CA 1
ATOM 3456 C C . VAL A 1 440 ? 14.28922 26.15280 15.51550 1.000 44.80793 439 VAL A C 1
ATOM 3457 O O . VAL A 1 440 ? 13.41394 25.54214 16.14560 1.000 44.25318 439 VAL A O 1
ATOM 3461 N N . SER A 1 441 ? 14.75873 27.33835 15.91764 1.000 36.59691 440 SER A N 1
ATOM 3462 C CA . SER A 1 441 ? 14.22961 27.99052 17.11083 1.000 37.17516 440 SER A CA 1
ATOM 3463 C C . SER A 1 441 ? 12.74659 28.29800 16.96096 1.000 40.34562 440 SER A C 1
ATOM 3464 O O . SER A 1 441 ? 11.96992 28.11260 17.90527 1.000 51.26107 440 SER A O 1
ATOM 3467 N N . ASP A 1 442 ? 12.33417 28.76621 15.77948 1.000 44.85184 441 ASP A N 1
ATOM 3468 C CA . ASP A 1 442 ? 10.92000 29.05285 15.55282 1.000 42.48122 441 ASP A CA 1
ATOM 3469 C C . ASP A 1 442 ? 10.07420 27.79233 15.67778 1.000 47.71484 441 ASP A C 1
ATOM 3470 O O . ASP A 1 442 ? 9.01414 27.81179 16.31465 1.000 46.84725 441 ASP A O 1
ATOM 3475 N N . VAL A 1 443 ? 10.52526 26.68490 15.07922 1.000 47.74025 442 VAL A N 1
ATOM 3476 C CA . VAL A 1 443 ? 9.77042 25.43528 15.17479 1.000 47.56930 442 VAL A CA 1
ATOM 3477 C C . VAL A 1 443 ? 9.67581 24.97086 16.62441 1.000 45.87431 442 VAL A C 1
ATOM 3478 O O . VAL A 1 443 ? 8.60056 24.57789 17.10002 1.000 49.98152 442 VAL A O 1
ATOM 3482 N N . VAL A 1 444 ? 10.79125 25.02806 17.35654 1.000 46.61332 443 VAL A N 1
ATOM 3483 C CA . VAL A 1 444 ? 10.78890 24.56258 18.74186 1.000 42.22688 443 VAL A CA 1
ATOM 3484 C C . VAL A 1 444 ? 9.86251 25.41984 19.59636 1.000 45.53949 443 VAL A C 1
ATOM 3485 O O . VAL A 1 444 ? 9.09129 24.90015 20.41298 1.000 44.88126 443 VAL A O 1
ATOM 3497 N N . ASP A 1 446 ? 7.28647 27.12294 18.54723 1.000 50.71990 445 ASP A N 1
ATOM 3498 C CA . ASP A 1 446 ? 5.91833 26.79617 18.16065 1.000 54.47377 445 ASP A CA 1
ATOM 3499 C C . ASP A 1 446 ? 5.47124 25.44484 18.70251 1.000 58.85715 445 ASP A C 1
ATOM 3500 O O . ASP A 1 446 ? 4.26452 25.19569 18.78880 1.000 62.74290 445 ASP A O 1
ATOM 3505 N N . ALA A 1 447 ? 6.40868 24.56796 19.06702 1.000 58.58797 446 ALA A N 1
ATOM 3506 C CA . ALA A 1 447 ? 6.02655 23.28868 19.65484 1.000 50.78826 446 ALA A CA 1
ATOM 3507 C C . ALA A 1 447 ? 5.46685 23.42905 21.06683 1.000 48.41828 446 ALA A C 1
ATOM 3508 O O . ALA A 1 447 ? 4.86724 22.47188 21.56896 1.000 52.44672 446 ALA A O 1
ATOM 3510 N N . ASP A 1 448 ? 5.64580 24.58586 21.70618 1.000 56.42273 447 ASP A N 1
ATOM 3511 C CA . ASP A 1 448 ? 5.06922 24.89660 23.01626 1.000 59.41537 447 ASP A CA 1
ATOM 3512 C C . ASP A 1 448 ? 5.41301 23.83159 24.05821 1.000 56.34243 447 ASP A C 1
ATOM 3513 O O . ASP A 1 448 ? 4.54405 23.16386 24.62118 1.000 62.38035 447 ASP A O 1
ATOM 3518 N N . LEU A 1 449 ? 6.70656 23.68625 24.31419 1.000 53.94336 448 LEU A N 1
ATOM 3519 C CA . LEU A 1 449 ? 7.13946 22.78391 25.36837 1.000 51.63006 448 LEU A CA 1
ATOM 3520 C C . LEU A 1 449 ? 6.82112 23.39205 26.73242 1.000 55.92910 448 LEU A C 1
ATOM 3521 O O . LEU A 1 449 ? 7.05314 24.58624 26.94889 1.000 56.18146 448 LEU A O 1
ATOM 3526 N N . PRO A 1 450 ? 6.29096 22.60953 27.66876 1.000 57.28947 449 PRO A N 1
ATOM 3527 C CA . PRO A 1 450 ? 6.14423 23.11285 29.03689 1.000 56.68610 449 PRO A CA 1
ATOM 3528 C C . PRO A 1 450 ? 7.51430 23.34591 29.65565 1.000 52.32874 449 PRO A C 1
ATOM 3529 O O . PRO A 1 450 ? 8.53200 22.82191 29.19682 1.000 47.18684 449 PRO A O 1
ATOM 3533 N N . VAL A 1 451 ? 7.53233 24.15211 30.71848 1.000 57.68098 450 VAL A N 1
ATOM 3534 C CA . VAL A 1 451 ? 8.81293 24.59167 31.26459 1.000 60.96598 450 VAL A CA 1
ATOM 3535 C C . VAL A 1 451 ? 9.57094 23.43198 31.90477 1.000 54.22141 450 VAL A C 1
ATOM 3536 O O . VAL A 1 451 ? 10.80767 23.43392 31.93370 1.000 60.40569 450 VAL A O 1
ATOM 3540 N N . GLU A 1 452 ? 8.86255 22.41835 32.40779 1.000 62.84856 451 GLU A N 1
ATOM 3541 C CA . GLU A 1 452 ? 9.54513 21.29152 33.03491 1.000 72.42244 451 GLU A CA 1
ATOM 3542 C C . GLU A 1 452 ? 10.21033 20.36649 32.02112 1.000 64.83158 451 GLU A C 1
ATOM 3543 O O . GLU A 1 452 ? 11.09813 19.59447 32.39872 1.000 70.56819 451 GLU A O 1
ATOM 3549 N N . ALA A 1 453 ? 9.81517 20.43186 30.75252 1.000 49.94746 452 ALA A N 1
ATOM 3550 C CA . ALA A 1 453 ? 10.31811 19.51249 29.74311 1.000 47.92208 452 ALA A CA 1
ATOM 3551 C C . ALA A 1 453 ? 11.66384 19.98124 29.19336 1.000 48.93270 452 ALA A C 1
ATOM 3552 O O . ALA A 1 453 ? 12.03006 21.15671 29.28147 1.000 45.92244 452 ALA A O 1
ATOM 3554 N N . SER A 1 454 ? 12.40193 19.03724 28.61490 1.000 46.42782 453 SER A N 1
ATOM 3555 C CA . SER A 1 454 ? 13.73091 19.29078 28.07967 1.000 42.42273 453 SER A CA 1
ATOM 3556 C C . SER A 1 454 ? 13.74454 19.10598 26.56805 1.000 41.07257 453 SER A C 1
ATOM 3557 O O . SER A 1 454 ? 13.03107 18.26111 26.01942 1.000 42.21332 453 SER A O 1
ATOM 3560 N N . LEU A 1 455 ? 14.56182 19.91400 25.89936 1.000 36.75184 454 LEU A N 1
ATOM 3561 C CA . LEU A 1 455 ? 14.80984 19.78210 24.46933 1.000 45.08028 454 LEU A CA 1
ATOM 3562 C C . LEU A 1 455 ? 16.12121 19.02933 24.26685 1.000 39.49809 454 LEU A C 1
ATOM 3563 O O . LEU A 1 455 ? 17.18311 19.50998 24.67143 1.000 43.23971 454 LEU A O 1
ATOM 3568 N N . HIS A 1 456 ? 16.04766 17.85825 23.64071 1.000 39.92811 455 HIS A N 1
ATOM 3569 C CA . HIS A 1 456 ? 17.20834 17.00512 23.41133 1.000 41.05008 455 HIS A CA 1
ATOM 3570 C C . HIS A 1 456 ? 17.73071 17.24855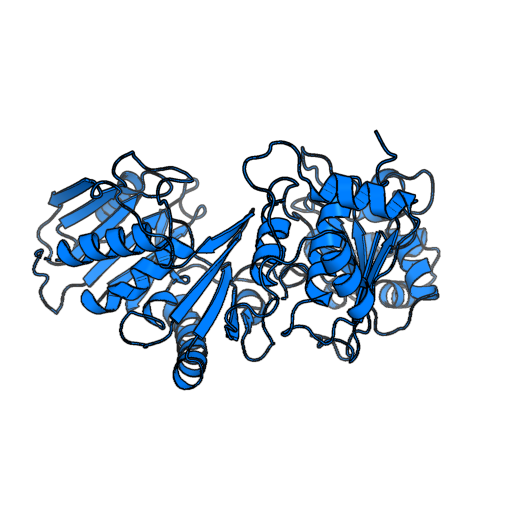 22.00211 1.000 39.99074 455 HIS A C 1
ATOM 3571 O O . HIS A 1 456 ? 17.00682 17.03137 21.02707 1.000 40.62702 455 HIS A O 1
ATOM 3578 N N . ILE A 1 457 ? 18.98858 17.66588 21.89139 1.000 33.60042 456 ILE A N 1
ATOM 3579 C CA . ILE A 1 457 ? 19.55357 18.12073 20.62623 1.000 34.62555 456 ILE A CA 1
ATOM 3580 C C . ILE A 1 457 ? 20.56634 17.09493 20.13576 1.000 36.43870 456 ILE A C 1
ATOM 3581 O O . ILE A 1 457 ? 21.58688 16.85307 20.79225 1.000 33.88317 456 ILE A O 1
ATOM 3586 N N . PHE A 1 458 ? 20.27853 16.49258 18.98341 1.000 39.28671 457 PHE A N 1
ATOM 3587 C CA . PHE A 1 458 ? 21.17848 15.57680 18.29329 1.000 40.33655 457 PHE A CA 1
ATOM 3588 C C . PHE A 1 458 ? 21.61268 16.25587 17.00380 1.000 40.46541 457 PHE A C 1
ATOM 3589 O O . PHE A 1 458 ? 20.76296 16.66228 16.20844 1.000 39.87395 457 PHE A O 1
ATOM 3597 N N . SER A 1 459 ? 22.91754 16.39916 16.80071 1.000 35.93059 458 SER A N 1
ATOM 3598 C CA . SER A 1 459 ? 23.41603 17.16757 15.66936 1.000 41.94647 458 SER A CA 1
ATOM 3599 C C . SER A 1 459 ? 24.53260 16.41667 14.95996 1.000 47.84299 458 SER A C 1
ATOM 3600 O O . SER A 1 459 ? 25.40968 15.83304 15.60391 1.000 53.97655 458 SER A O 1
ATOM 3603 N N . ALA A 1 460 ? 24.49083 16.43817 13.62833 1.000 36.69186 459 ALA A N 1
ATOM 3604 C CA . ALA A 1 460 ? 25.55665 15.92188 12.77311 1.000 37.88681 459 ALA A CA 1
ATOM 3605 C C . ALA A 1 460 ? 25.98325 17.07512 11.86853 1.000 38.86728 459 ALA A C 1
ATOM 3606 O O . ALA A 1 460 ? 25.46485 17.23593 10.76079 1.000 38.08839 459 ALA A O 1
ATOM 3608 N N . ALA A 1 461 ? 26.93211 17.87515 12.34559 1.000 38.38774 460 ALA A N 1
ATOM 3609 C CA . ALA A 1 461 ? 27.27409 19.14218 11.71486 1.000 36.31146 460 ALA A CA 1
ATOM 3610 C C . ALA A 1 461 ? 28.69105 19.51406 12.12420 1.000 33.54016 460 ALA A C 1
ATOM 3611 O O . ALA A 1 461 ? 29.18352 19.04260 13.15671 1.000 37.79483 460 ALA A O 1
ATOM 3613 N N . PRO A 1 462 ? 29.37333 20.34525 11.33768 1.000 42.79762 461 PRO A N 1
ATOM 3614 C CA . PRO A 1 462 ? 30.70791 20.81518 11.73244 1.000 50.72515 461 PRO A CA 1
ATOM 3615 C C . PRO A 1 462 ? 30.63808 21.76707 12.92055 1.000 43.42178 461 PRO A C 1
ATOM 3616 O O . PRO A 1 462 ? 29.56523 22.16058 13.38107 1.000 40.68457 461 PRO A O 1
ATOM 3620 N N . ASN A 1 463 ? 31.82434 22.12909 13.42494 1.000 32.65935 462 ASN A N 1
ATOM 3621 C CA . ASN A 1 463 ? 31.90937 22.93538 14.64129 1.000 27.60552 462 ASN A CA 1
ATOM 3622 C C . ASN A 1 463 ? 31.18365 24.26821 14.49597 1.000 30.69437 462 ASN A C 1
ATOM 3623 O O . ASN A 1 463 ? 30.53679 24.73282 15.44135 1.000 33.02456 462 ASN A O 1
ATOM 3628 N N . ALA A 1 464 ? 31.29097 24.90792 13.32806 1.000 28.66349 463 ALA A N 1
ATOM 3629 C CA . ALA A 1 464 ? 30.74289 26.25473 13.17631 1.000 39.63390 463 ALA A CA 1
ATOM 3630 C C . ALA A 1 464 ? 29.21751 26.25090 13.22079 1.000 40.21883 463 ALA A C 1
ATOM 3631 O O . ALA A 1 464 ? 28.60485 27.10656 13.87612 1.000 36.41602 463 ALA A O 1
ATOM 3633 N N . VAL A 1 465 ? 28.58761 25.30028 12.52715 1.000 36.32121 464 VAL A N 1
ATOM 3634 C CA . VAL A 1 465 ? 27.13101 25.19183 12.55784 1.000 34.30609 464 VAL A CA 1
ATOM 3635 C C . VAL A 1 465 ? 26.64820 24.90416 13.97456 1.000 33.90466 464 VAL A C 1
ATOM 3636 O O . VAL A 1 465 ? 25.65844 25.48376 14.44429 1.000 33.11330 464 VAL A O 1
ATOM 3640 N N . ASN A 1 466 ? 27.33727 24.00278 14.67664 1.000 34.94207 465 ASN A N 1
ATOM 3641 C CA . ASN A 1 466 ? 26.98749 23.71922 16.06473 1.000 34.13042 465 ASN A CA 1
ATOM 3642 C C . ASN A 1 466 ? 27.12664 24.96158 16.93846 1.000 31.67208 465 ASN A C 1
ATOM 3643 O O . ASN A 1 466 ? 26.31581 25.18289 17.84426 1.000 32.81344 465 ASN A O 1
ATOM 3648 N N . PHE A 1 467 ? 28.14015 25.79169 16.67269 1.000 29.08514 466 PHE A N 1
ATOM 3649 C CA . PHE A 1 467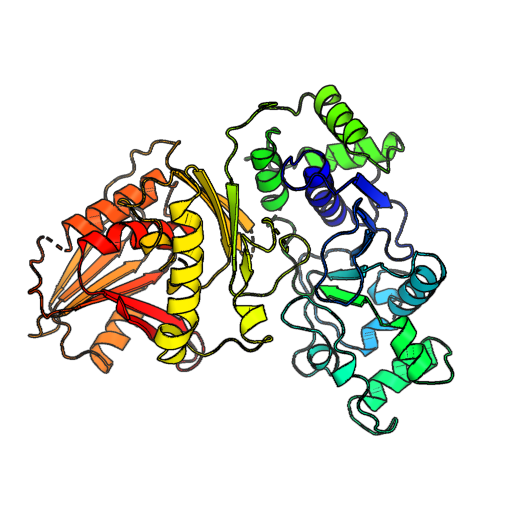 ? 28.31178 27.03401 17.42579 1.000 32.10852 466 PHE A CA 1
ATOM 3650 C C . PHE A 1 467 ? 27.13372 27.97679 17.20310 1.000 32.21803 466 PHE A C 1
ATOM 3651 O O . PHE A 1 467 ? 26.57617 28.54011 18.15698 1.000 32.54176 466 PHE A O 1
ATOM 3659 N N . TYR A 1 468 ? 26.74903 28.17396 15.94070 1.000 33.43536 467 TYR A N 1
ATOM 3660 C CA . TYR A 1 468 ? 25.62727 29.06994 15.66789 1.000 38.99842 467 TYR A CA 1
ATOM 3661 C C . TYR A 1 468 ? 24.32407 28.54423 16.26298 1.000 37.55189 467 TYR A C 1
ATOM 3662 O O . TYR A 1 468 ? 23.48162 29.33662 16.69625 1.000 36.91890 467 TYR A O 1
ATOM 3671 N N . LEU A 1 469 ? 24.13460 27.22204 16.29435 1.000 32.25545 468 LEU A N 1
ATOM 3672 C CA . LEU A 1 469 ? 22.95186 26.66700 16.95417 1.000 32.98375 468 LEU A CA 1
ATOM 3673 C C . LEU A 1 469 ? 22.99496 26.90198 18.46514 1.000 40.91856 468 LEU A C 1
ATOM 3674 O O . LEU A 1 469 ? 21.97169 27.23751 19.09299 1.000 33.36988 468 LEU A O 1
ATOM 3679 N N . GLY A 1 470 ? 24.16841 26.69805 19.06844 1.000 33.30535 469 GLY A N 1
ATOM 3680 C CA . GLY A 1 470 ? 24.32204 26.97781 20.48321 1.000 29.18254 469 GLY A CA 1
ATOM 3681 C C . GLY A 1 470 ? 23.98422 28.41434 20.81678 1.000 31.88554 469 GLY A C 1
ATOM 3682 O O . GLY A 1 470 ? 23.42092 28.69832 21.87589 1.000 36.58475 469 GLY A O 1
ATOM 3683 N N . GLN A 1 471 ? 24.31650 29.33810 19.90845 1.000 30.44859 470 GLN A N 1
ATOM 3684 C CA . GLN A 1 471 ? 23.97109 30.74268 20.11905 1.000 33.00523 470 GLN A CA 1
ATOM 3685 C C . GLN A 1 471 ? 22.47139 30.94042 20.31419 1.000 38.63264 470 GLN A C 1
ATOM 3686 O O . GLN A 1 471 ? 22.05581 31.90023 20.97066 1.000 42.87563 470 GLN A O 1
ATOM 3692 N N . HIS A 1 472 ? 21.64734 30.04958 19.76356 1.000 34.72703 471 HIS A N 1
ATOM 3693 C CA . HIS A 1 472 ? 20.20025 30.17251 19.85718 1.000 40.76260 471 HIS A CA 1
ATOM 3694 C C . HIS A 1 472 ? 19.57775 29.28398 20.92076 1.000 38.37027 471 HIS A C 1
ATOM 3695 O O . HIS A 1 472 ? 18.39785 29.46954 21.23955 1.000 39.71705 471 HIS A O 1
ATOM 3702 N N . THR A 1 473 ? 20.32576 28.32249 21.46424 1.000 38.42994 472 THR A N 1
ATOM 3703 C CA . THR A 1 473 ? 19.74124 27.47500 22.50710 1.000 45.66387 472 THR A CA 1
ATOM 3704 C C . THR A 1 473 ? 19.24520 28.27023 23.71641 1.000 49.89521 472 THR A C 1
ATOM 3705 O O . THR A 1 473 ? 18.46051 27.73687 24.51083 1.000 43.42598 472 THR A O 1
ATOM 3709 N N . ASP A 1 474 ? 19.67756 29.52665 23.87932 1.000 44.20687 473 ASP A N 1
ATOM 3710 C CA . ASP A 1 474 ? 19.13614 30.36364 24.95065 1.000 44.50366 473 ASP A CA 1
ATOM 3711 C C . ASP A 1 474 ? 17.63990 30.59781 24.78469 1.000 55.77135 473 ASP A C 1
ATOM 3712 O O . ASP A 1 474 ? 16.92578 30.79150 25.77641 1.000 54.40567 473 ASP A O 1
ATOM 3717 N N . PHE A 1 475 ? 17.14918 30.58483 23.54710 1.000 54.19151 474 PHE A N 1
ATOM 3718 C CA . PHE A 1 475 ? 15.73491 30.80032 23.27522 1.000 46.12051 474 PHE A CA 1
ATOM 3719 C C . PHE A 1 475 ? 14.88891 29.55702 23.50726 1.000 48.97592 474 PHE A C 1
ATOM 3720 O O . PHE A 1 475 ? 13.65949 29.63747 23.40747 1.000 52.28076 474 PHE A O 1
ATOM 3728 N N . LEU A 1 476 ? 15.50757 28.41599 23.80604 1.000 45.20452 475 LEU A N 1
ATOM 3729 C CA . LEU A 1 476 ? 14.80866 27.13942 23.82337 1.000 45.37512 475 LEU A CA 1
ATOM 3730 C C . LEU A 1 476 ? 14.65993 26.54629 25.21866 1.000 46.77265 475 LEU A C 1
ATOM 3731 O O . LEU A 1 476 ? 14.12704 25.43845 25.35124 1.000 48.00564 475 LEU A O 1
ATOM 3736 N N . GLY A 1 477 ? 15.10390 27.24788 26.26014 1.000 41.20469 476 GLY A N 1
ATOM 3737 C CA . GLY A 1 477 ? 14.93574 26.72210 27.60006 1.000 41.82121 476 GLY A CA 1
ATOM 3738 C C . GLY A 1 477 ? 15.88581 25.57273 27.89698 1.000 41.98148 476 GLY A C 1
ATOM 3739 O O . GLY A 1 477 ? 16.99803 25.48930 27.36828 1.000 41.70222 476 GLY A O 1
ATOM 3740 N N . THR A 1 478 ? 15.43273 24.67481 28.76991 1.000 44.52557 477 THR A N 1
ATOM 3741 C CA . THR A 1 478 ? 16.25270 23.54645 29.19170 1.000 44.90476 477 THR A CA 1
ATOM 3742 C C . THR A 1 478 ? 16.58919 22.64976 28.00776 1.000 41.92789 477 THR A C 1
ATOM 3743 O O . THR A 1 478 ? 15.70079 22.21875 27.26670 1.000 40.88795 477 THR A O 1
ATOM 3747 N N . CYS A 1 479 ? 17.88139 22.37151 27.83433 1.000 32.33133 478 CYS A N 1
ATOM 3748 C CA . CYS A 1 479 ? 18.37404 21.56148 26.73046 1.000 38.24809 478 CYS A CA 1
ATOM 3749 C C . CYS A 1 479 ? 19.32901 20.49279 27.24088 1.000 38.30528 478 CYS A C 1
ATOM 3750 O O . CYS A 1 479 ? 19.98136 20.65453 28.27558 1.000 41.18314 478 CYS A O 1
ATOM 3753 N N . VAL A 1 480 ? 19.39749 19.39545 26.49464 1.000 35.44824 479 VAL A N 1
ATOM 3754 C CA . VAL A 1 480 ? 20.39890 18.35383 26.68610 1.000 34.55685 479 VAL A CA 1
ATOM 3755 C C . VAL A 1 480 ? 21.15190 18.19566 25.37387 1.000 36.65954 479 VAL A C 1
ATOM 3756 O O . VAL A 1 480 ? 20.55013 17.85883 24.34597 1.000 38.27825 479 VAL A O 1
ATOM 3760 N N . PHE A 1 481 ? 22.46643 18.39883 25.41499 1.000 36.02510 480 PHE A N 1
ATOM 3761 C CA . PHE A 1 481 ? 23.31343 18.19268 24.24935 1.000 30.66763 480 PHE A CA 1
ATOM 3762 C C . PHE A 1 481 ? 23.81673 16.75491 24.23780 1.000 37.97201 480 PHE A C 1
ATOM 3763 O O . PHE A 1 481 ? 23.97847 16.12877 25.28818 1.000 40.91852 480 PHE A O 1
ATOM 3771 N N . TYR A 1 482 ? 24.06998 16.23349 23.03743 1.000 37.45724 481 TYR A N 1
ATOM 3772 C CA . TYR A 1 482 ? 24.46785 14.84268 22.87336 1.000 41.57243 481 TYR A CA 1
ATOM 3773 C C . TYR A 1 482 ? 25.74051 14.73112 22.04793 1.000 38.92528 481 TYR A C 1
ATOM 3774 O O . TYR A 1 482 ? 26.02259 15.56734 21.18629 1.000 39.26138 481 TYR A O 1
ATOM 3783 N N . GLU A 1 483 ? 26.49983 13.67391 22.32523 1.000 42.25896 482 GLU A N 1
ATOM 3784 C CA . GLU A 1 483 ? 27.72043 13.33876 21.60878 1.000 46.66362 482 GLU A CA 1
ATOM 3785 C C . GLU A 1 483 ? 27.53314 12.00523 20.90429 1.000 48.15544 482 GLU A C 1
ATOM 3786 O O . GLU A 1 483 ? 27.03465 11.04807 21.50391 1.000 51.15838 482 GLU A O 1
ATOM 3792 N N . PHE A 1 484 ? 27.93922 11.94081 19.64175 1.000 45.75865 483 PHE A N 1
ATOM 3793 C CA . PHE A 1 484 ? 27.93392 10.69169 18.89462 1.000 44.99314 483 PHE A CA 1
ATOM 3794 C C . PHE A 1 484 ? 29.30450 10.03921 19.01652 1.000 51.09075 483 PHE A C 1
ATOM 3795 O O . PHE A 1 484 ? 30.32483 10.67040 18.72455 1.000 47.88404 483 PHE A O 1
ATOM 3803 N N . ASP A 1 485 ? 29.32851 8.78218 19.45360 1.000 59.32191 484 ASP A N 1
ATOM 3804 C CA . ASP A 1 485 ? 30.57197 8.08342 19.74181 1.000 70.99659 484 ASP A CA 1
ATOM 3805 C C . ASP A 1 485 ? 30.60031 6.76550 18.98431 1.000 77.08958 484 ASP A C 1
ATOM 3806 O O . ASP A 1 485 ? 29.62718 6.00556 19.01859 1.000 74.42548 484 ASP A O 1
ATOM 3811 N N . PHE A 1 486 ? 31.71160 6.49921 18.30400 1.000 89.23720 485 PHE A N 1
ATOM 3812 C CA . PHE A 1 486 ? 31.90138 5.24456 17.57487 1.000 94.28392 485 PHE A CA 1
ATOM 3813 C C . PHE A 1 486 ? 32.56042 4.19206 18.46161 1.000 104.02663 485 PHE A C 1
ATOM 3814 O O . PHE A 1 486 ? 33.56263 3.58488 18.08813 1.000 108.91490 485 PHE A O 1
ATOM 3822 N N . GLN A 1 487 ? 32.00301 3.96478 19.65206 1.000 111.54480 486 GLN A N 1
ATOM 3823 C CA . GLN A 1 487 ? 32.64393 3.06753 20.60702 1.000 120.80371 486 GLN A CA 1
ATOM 3824 C C . GLN A 1 487 ? 31.69685 1.99418 21.13061 1.000 123.68766 486 GLN A C 1
ATOM 3825 O O . GLN A 1 487 ? 31.86513 0.81205 20.81311 1.000 127.75898 486 GLN A O 1
ATOM 3831 N N . ARG A 1 488 ? 30.71242 2.39123 21.94346 1.000 122.77496 487 ARG A N 1
ATOM 3832 C CA . ARG A 1 488 ? 29.82928 1.41436 22.57765 1.000 125.63217 487 ARG A CA 1
ATOM 3833 C C . ARG A 1 488 ? 29.11958 0.55672 21.53676 1.000 128.95383 487 ARG A C 1
ATOM 3834 O O . ARG A 1 488 ? 29.16274 -0.67770 21.59828 1.000 133.02681 487 ARG A O 1
ATOM 3842 N N . GLN A 1 489 ? 28.45448 1.19193 20.57697 1.000 125.04088 488 GLN A N 1
ATOM 3843 C CA . GLN A 1 489 ? 27.99955 0.50337 19.37811 1.000 120.29369 488 GLN A CA 1
ATOM 3844 C C . GLN A 1 489 ? 29.04552 0.70134 18.28865 1.000 120.20428 488 GLN A C 1
ATOM 3845 O O . GLN A 1 489 ? 29.45431 1.83452 18.01363 1.000 120.17335 488 GLN A O 1
ATOM 3851 N N . ARG A 1 490 ? 29.48330 -0.40493 17.67819 1.000 124.54443 489 ARG A N 1
ATOM 3852 C CA . ARG A 1 490 ? 30.63504 -0.36138 16.78053 1.000 127.50692 489 ARG A CA 1
ATOM 3853 C C . ARG A 1 490 ? 30.42005 0.55556 15.58348 1.000 121.19270 489 ARG A C 1
ATOM 3854 O O . ARG A 1 490 ? 31.39711 0.94083 14.93217 1.000 117.20556 489 ARG A O 1
ATOM 3862 N N . ASP A 1 491 ? 29.17573 0.92318 15.28227 1.000 119.57791 490 ASP A N 1
ATOM 3863 C CA . ASP A 1 491 ? 28.89146 1.89660 14.23721 1.000 115.29763 490 ASP A CA 1
ATOM 3864 C C . ASP A 1 491 ? 28.43145 3.23219 14.80964 1.000 100.47255 490 ASP A C 1
ATOM 3865 O O . ASP A 1 491 ? 28.01153 4.11224 14.05143 1.000 92.36437 490 ASP A O 1
ATOM 3870 N N . GLY A 1 492 ? 28.49800 3.40179 16.11802 1.000 89.98218 491 GLY A N 1
ATOM 3871 C CA . GLY A 1 492 ? 28.22131 4.68169 16.73213 1.000 78.81566 491 GLY A CA 1
ATOM 3872 C C . GLY A 1 492 ? 26.89334 4.69102 17.47066 1.000 72.05343 491 GLY A C 1
ATOM 3873 O O . GLY A 1 492 ? 25.95571 3.95219 17.14053 1.000 74.46359 491 GLY A O 1
ATOM 3874 N N . SER A 1 493 ? 26.81189 5.54991 18.48428 1.000 61.41425 492 SER A N 1
ATOM 3875 C CA . SER A 1 493 ? 25.59704 5.74499 19.26343 1.000 55.56681 492 SER A CA 1
ATOM 3876 C C . SER A 1 493 ? 25.74397 7.04143 20.04577 1.000 54.39965 492 SER A C 1
ATOM 3877 O O . SER A 1 493 ? 26.85233 7.54221 20.24490 1.000 47.57327 492 SER A O 1
ATOM 3880 N N . TYR A 1 494 ? 24.61280 7.58273 20.48299 1.000 53.22803 493 TYR A N 1
ATOM 3881 C CA . TYR A 1 494 ? 24.60744 8.86078 21.17613 1.000 49.56244 493 TYR A CA 1
ATOM 3882 C C . TYR A 1 494 ? 24.70756 8.67336 22.68463 1.000 53.73558 493 TYR A C 1
ATOM 3883 O O . TYR A 1 494 ? 24.29330 7.65229 23.23951 1.000 52.21769 493 TYR A O 1
ATOM 3892 N N . LEU A 1 495 ? 25.27492 9.68287 23.34247 1.000 54.12195 494 LEU A N 1
ATOM 3893 C CA . LEU A 1 495 ? 25.38889 9.75133 24.78757 1.000 55.85501 494 LEU A CA 1
ATOM 3894 C C . LEU A 1 495 ? 25.13268 11.19074 25.20750 1.000 46.99032 494 LEU A C 1
ATOM 3895 O O . LEU A 1 495 ? 25.66680 12.11884 24.58515 1.000 45.24978 494 LEU A O 1
ATOM 3900 N N . PRO A 1 496 ? 24.33737 11.41322 26.25089 1.000 48.46826 495 PRO A N 1
ATOM 3901 C CA . PRO A 1 496 ? 24.14808 12.78433 26.73815 1.000 46.41748 495 PRO A CA 1
ATOM 3902 C C . PRO A 1 496 ? 25.44328 13.33820 27.31135 1.000 48.64229 495 PRO A C 1
ATOM 3903 O O . PRO A 1 496 ? 26.17521 12.64509 28.02106 1.000 50.37393 495 PRO A O 1
ATOM 3907 N N . SER A 1 497 ? 25.72954 14.60180 26.98736 1.000 42.54606 496 SER A N 1
ATOM 3908 C CA . SER A 1 497 ? 26.92915 15.26677 27.49160 1.000 45.82359 496 SER A CA 1
ATOM 3909 C C . SER A 1 497 ? 26.56858 16.43491 28.40164 1.000 46.29256 496 SER A C 1
ATOM 3910 O O . SER A 1 497 ? 26.71834 16.31808 29.62039 1.000 55.75095 496 SER A O 1
ATOM 3913 N N . PHE A 1 498 ? 26.09577 17.55430 27.86152 1.000 42.56701 497 PHE A N 1
ATOM 3914 C CA . PHE A 1 498 ? 25.77512 18.72564 28.66518 1.000 37.40344 497 PHE A CA 1
ATOM 3915 C C . PHE A 1 498 ? 24.26809 18.86122 28.84680 1.000 40.94964 497 PHE A C 1
ATOM 3916 O O . PHE A 1 498 ? 23.49451 18.65047 27.90826 1.000 36.56176 497 PHE A O 1
ATOM 3924 N N . LYS A 1 499 ? 23.85981 19.21282 30.06307 1.000 43.19392 498 LYS A N 1
ATOM 3925 C CA . LYS A 1 499 ? 22.48916 19.60959 30.36921 1.000 46.04857 498 LYS A CA 1
ATOM 3926 C C . LYS A 1 499 ? 22.50860 21.09790 30.69707 1.000 43.52421 498 LYS A C 1
ATOM 3927 O O . LYS A 1 499 ? 23.04425 21.50056 31.73475 1.000 50.07389 498 LYS A O 1
ATOM 3933 N N . VAL A 1 500 ? 21.92810 21.91201 29.82097 1.000 45.49451 499 VAL A N 1
ATOM 3934 C CA . VAL A 1 500 ? 21.96046 23.36133 30.00271 1.000 54.14460 499 VAL A CA 1
ATOM 3935 C C . VAL A 1 500 ? 20.56578 23.97169 29.91612 1.000 63.98330 499 VAL A C 1
ATOM 3936 O O . VAL A 1 500 ? 19.55242 23.27353 29.97025 1.000 60.62929 499 VAL A O 1
#

InterPro domains:
  IPR040836 SMODS-associated and fused to various effectors [NF033611] (253-498)
  IPR040836 SMODS-associated and fused to various effectors [PF18145] (304-498)

B-factor: mean 53.57, std 20.31, range [24.48, 253.65]

Radius of gyration: 24.55 Å; Cα contacts (8 Å, |Δi|>4): 960; chains: 1; bounding box: 74×53×51 Å

Secondary structure (DSSP, 8-state):
-PPPPTTHHHHHHHHHHHHHGGG-GGGTTEEEEEE-SS---SS-SEEEEEEEEEP-SSSS-EEEEEEEEPPP-SS--EE-GGGGG-GGGGT-SS--HHHHHHHHHHHS-SSEEEEEE-SSEE-TT-HHHHSB-TTT-BB-HHHH--S--TTSHHHHHHHHHHHHTT-SSHHHHHHHHTTEEEE-SPPPS---HHHHHHHHHTTB----S-SS-HHHHHHHHHHHTT--EEEHHHHHHHHHHTT-BS-SS---PEEEEEE-S---TTT----GGGEEEHHHHTTT-PPPSSHHIIIIIHHHHHHHHHHHHTT-SEEEEEEES-TTT--HHHHT-TTT--EEEEEEE---EEEE-S-S---PPPPEEEEEE--S-SEEEEEEESSS--HHHHHHHHHHH-TTEEEEEEEE-TT-SSTT-S-SHHHHHHHHHHHHHH------TT--EEEEEE--HHHHHHHHHHGGGG-SEEEEEEESSSSTT-EEEEEEE-

Solvent-accessible surface area: 22355 Å² total

Nearest PDB structures (foldseek):
  7yib-assembly1_A  TM=1.002E+00  e=0.000E+00  Enterobacter cloacae
  7yia-assembly1_A  TM=9.959E-01  e=1.089E-97  Enterobacter cloacae
  9eyi-assembly1_A  TM=7.442E-01  e=1.914E-09  Candidatus Cloacimonas acidaminovorans
  9eyj-assembly1_A  TM=7.350E-01  e=6.831E-09  Candidatus Cloacimonas acidaminovorans
  9eyk-assembly1_A  TM=7.624E-01  e=1.934E-08  Candidatus Cloacimonas acidaminovorans

Foldseek 3Di:
DFDAFPLGLQLLLVQLLLCLLLLDPQNVQFFKKFADRPDDAQQVRIKTAGVVADDDPDDDRAGMEGELEARADQDAEEDALLQQLPCVRSPDDDDGNLRSLQVCCVPDDVRHAGEYHYLHYYDPPHCQVVQAFQAEQAGNLCRLPVVDDLVDSSSVSLVSSCVSNVHDDSVVVSSSRPRYGYHYNDAGSVLLLSSQVSQVVSQWDHDPPDPDGPSSVVSSVCVVVVPGMDTSVRSVVVRVVVVGGRDNDPDDAQEAEEAAGYCYPSVVTHDPLRYDHNCVVVRNDDDDFDDCQAVPVLVVLLVSLVVVLVPGQEYEYEYHYFLLSLNNLLSCAPPSNHQYWYWFPDSHTDIAHQPDADDFDAWDKDKDFDADALAEEEEEQAAHQCVVQVVVCCVVPPRRHGMYMYTAQPVGHHDCSQPGNNSLLVNLVVVLVVLVSPRDQVYEYEYHYDDGSSSSSSNSSCCVSNHWYWYWGWDCPPPVNTHIDTHHTD